Protein 6O5I (pdb70)

Solvent-accessible surface area: 19995 Å² total; per-residue (Å²): 62,30,58,82,67,10,77,108,66,21,47,0,144,22,15,60,28,0,26,128,2,0,42,49,1,10,69,87,102,59,0,14,0,2,0,0,2,0,0,7,6,17,0,6,48,73,0,5,75,64,82,140,67,49,135,154,14,18,54,0,62,55,80,84,0,32,59,16,19,54,127,0,13,69,68,0,125,71,44,4,71,66,89,121,39,109,77,84,78,50,33,6,34,68,112,0,1,48,68,0,0,39,17,0,85,116,40,27,41,110,91,34,158,81,132,82,46,34,8,28,11,0,21,10,2,4,73,34,54,29,0,31,29,40,2,0,0,4,0,0,0,0,0,0,29,23,21,42,2,97,21,0,35,0,0,9,7,17,44,13,1,0,0,9,4,1,69,140,33,104,63,13,1,2,0,3,41,22,45,100,89,63,159,73,73,47,14,96,48,4,93,80,8,42,81,82,105,1,0,2,5,0,28,15,11,11,3,124,5,71,11,43,12,0,0,0,26,12,0,32,29,11,41,19,41,55,78,105,178,63,71,1,132,35,0,22,74,0,7,16,77,1,0,12,34,1,58,88,87,42,36,2,94,126,11,2,38,0,8,3,26,0,0,49,8,2,56,114,113,95,49,127,88,76,42,96,19,63,63,0,2,94,83,2,11,49,6,0,107,96,68,14,156,42,18,2,0,42,3,11,23,58,11,0,22,36,14,25,133,81,94,53,18,81,54,0,1,67,2,7,0,41,0,0,56,12,0,27,75,4,34,19,2,80,27,0,85,90,0,42,52,50,0,62,87,12,0,11,74,44,0,15,86,8,0,130,74,10,26,68,93,47,163,89,47,40,153,61,14,8,2,97,26,20,82,0,1,7,23,0,0,56,1,1,6,2,0,1,66,0,24,66,75,24,99,35,103,3,14,84,88,34,0,0,90,71,0,27,82,0,0,46,70,0,85,9,138,12,5,107,120,8,169,42,43,156,63,102,17,63,7,90,0,108,36,0,100,45,0,42,91,38,0,67,45,103,87,25,77,46,74,25,0,35,57,52,0,32,69,88,104,138,104,90,203,136

Foldseek 3Di:
DPDPVLQVLPFQDALVSLLVSVLSQVPDPFRQQQLNLQVLLVQLCCQAVNVVPPDHGPTRGPVNSVVLSVQLLCLLPVQQPCVVWDDPPLWGDLVSLLSLLCSLVVQADPDDDQPDASQQGSNNCRPVVGHHFVSSQLSSVSSCVSVVRQFWFWWDAPFHIWIFIDVVSHFTFRRGDGDPPDDDPGSDTCVVVLVQQASRCLVVLIDTDHSLLSVLVSLVSRDQHNDPVDGRPRSLVSSLSNLVSSVVVPNCQQPLVSLLSNLVSCVVPNDPPDDHSLVSLVSSQVNCVPRRVSQHQVSLVSQLVVCLVVLVLQSNLQSLLSSLQNLLSGAHAPSNVVVLVVLCCVQQPSLLVSLVVLLVVVVVPDDPGLLQALSSVQSNLSNLLSLQSNQPPHPDGRDDLSNQVSVLSSLLSRALVSQVPEDEPVCYHDGPHPLSVVCVVQSRDRRGPSVVSSCSRHVDDDDDDD

B-factor: mean 21.58, std 12.32, range [9.22, 94.05]

Sequence (466 aa):
GLKAAQKTLFPLRSIDDVVRLFAAELGREEPDLVLLSLVLGFVVEHFLAVNRVGLTYFPVADLSIIAALYARFTAQIRGAVDLSLYPREGGVSSRELVKKKVSSDVIWNSLSRSYFKDRAHIQSLFSFITGTKLDSSSGVAFAVVGACQALGLRDVHLALSEDHAWVVFGPNGEQTAEVTWHGKGNEDRRGQTVNAGVAERSWLYLKGSYMRCDRKMEVAFMVCAINPSSIDLHTDSLELLQLQQKLLWLLYDLGHLEERYPMALGNLADLEELEPTPGRPDPLLTLYHKKGIASAKTYYRDEHIYPYMYLAGYHCRNRNVREEALQAWADTATVIQDYNYCREDEEIYKEFFEVANDVIPNLLKEAASLLEAGSQGSALQDPECFAHLLRFYDGICKWEEGSPTPVLHVGWATFLVQSLGRFEGQVRQKKVRIVSPVLTTFQSEKMKGMMKELLVATTKINSSSSAIKLQLTAQSQVQMK

InterPro domains:
  IPR007747 Menin [PF05053] (3-499)
  IPR007747 Menin [PF05053] (548-608)
  IPR007747 Menin [PTHR12693] (1-609)
  IPR007747 Menin [cd14456] (3-458)

Organism: Homo sapiens (NCBI:txid9606)

Nearest PDB structures (foldseek):
  8va5-assembly1_A  TM=1.001E+00  e=8.563E-70  Homo sapiens
  6opj-assembly1_A  TM=9.995E-01  e=1.282E-69  Homo sapiens
  4x5y-assembly1_A  TM=1.002E+00  e=2.876E-69  Homo sapiens
  4og5-assembly1_A  TM=1.001E+00  e=2.369E-68  Homo sapiens
  4og7-assembly1_A  TM=9.987E-01  e=2.040E-67  Homo sapiens

Secondary structure (P-SEA, 3-state):
ccccccccccccccaaaaaaaaaaaaacccccaaaaaaaaaaaaaaaccccccccccccccaaaaaaaaaaaaaaaaacccccccccccccccaaaaaaaaaaaaaacccccccccccccccccccccccccaaaaaaaaaaaaaaaccccbbbbbccccccccccccccbbbbcccccccccccccccaaaaaaaccccccccccccccaaaaaaaaaaacccccccccccaaaaaaaaaaaaaaaaaccccccaaaaaaaaaaaaaccccccccaaaaaaaaaaaaaacccccccaaaaaaaaaaaaacaaaaaaaaaaaaaaaaccccccccaaaaaaaaaaaaccaaaaaaaaaaaaaaacccccccccaaaaaaaaaaaaaaaaaacccccccccccaaaaaaaaaacccaaaaaaccccccbbbbccaaaaaacccccccccaaaaaaaaaacccccccc

Structure (mmCIF, N/CA/C/O backbone):
data_6O5I
#
_entry.id   6O5I
#
_cell.length_a   49.092
_cell.length_b   79.843
_cell.length_c   124.261
_cell.angle_alpha   90.000
_cell.angle_beta   90.000
_cell.angle_gamma   90.000
#
_symmetry.space_group_name_H-M   'P 21 21 21'
#
loop_
_entity.id
_entity.type
_entity.pdbx_description
1 polymer Menin
2 non-polymer ~{N}-[3-[[2-cyano-4-methyl-5-[[4-[[2-(methylamino)-6-[2,2,2-tris(fluoranyl)ethyl]thieno[2,3-d]pyrimidin-4-yl]amino]piperidin-1-yl]methyl]indol-1-yl]methyl]-1-bicyclo[1.1.1]pentanyl]methanamide
3 non-polymer 'DIMETHYL SULFOXIDE'
4 non-polymer 'SULFATE ION'
5 non-polymer 'TETRAETHYLENE GLYCOL'
6 water water
#
loop_
_atom_site.group_PDB
_atom_site.id
_atom_site.type_symbol
_atom_site.label_atom_id
_atom_site.label_alt_id
_atom_site.label_comp_id
_atom_site.label_asym_id
_atom_site.label_entity_id
_atom_site.label_seq_id
_atom_site.pdbx_PDB_ins_code
_atom_site.Cartn_x
_atom_site.Cartn_y
_atom_site.Cartn_z
_atom_site.occupancy
_atom_site.B_iso_or_equiv
_atom_site.auth_seq_id
_atom_site.auth_comp_id
_atom_site.auth_asym_id
_atom_site.auth_atom_id
_atom_site.pdbx_PDB_model_num
ATOM 1 N N . GLY A 1 7 ? 9.48657 -16.71152 -1.43638 1.000 43.10181 2 GLY A N 1
ATOM 2 C CA . GLY A 1 7 ? 9.14610 -17.86534 -0.62492 1.000 38.16929 2 GLY A CA 1
ATOM 3 C C . GLY A 1 7 ? 8.54791 -17.50937 0.71585 1.000 35.79140 2 GLY A C 1
ATOM 4 N N . LEU A 1 8 ? 9.33427 -16.92359 1.61751 1.000 29.44172 3 LEU A N 1
ATOM 5 C CA . LEU A 1 8 ? 10.77561 -16.69859 1.41496 1.000 24.29241 3 LEU A CA 1
ATOM 6 C C . LEU A 1 8 ? 11.52184 -18.01708 1.42428 1.000 24.13995 3 LEU A C 1
ATOM 7 O O . LEU A 1 8 ? 11.19613 -18.91442 2.19853 1.000 25.66088 3 LEU A O 1
ATOM 12 N N . LYS A 1 9 ? 12.51600 -18.13617 0.55820 1.000 23.19359 4 LYS A N 1
ATOM 13 C CA . LYS A 1 9 ? 13.29288 -19.35328 0.46167 1.000 25.15899 4 LYS A CA 1
ATOM 14 C C . LYS A 1 9 ? 14.47517 -19.25284 1.40842 1.000 22.83768 4 LYS A C 1
ATOM 15 O O . LYS A 1 9 ? 14.91634 -18.15053 1.76291 1.000 21.72689 4 LYS A O 1
ATOM 18 N N . ALA A 1 10 ? 14.99842 -20.42095 1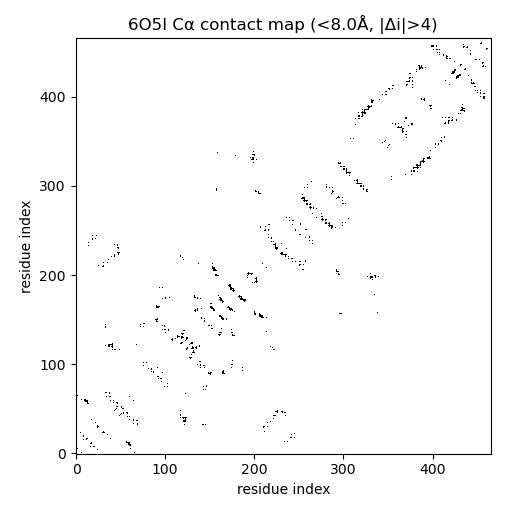.80505 1.000 23.66897 5 ALA A N 1
ATOM 19 C CA . ALA A 1 10 ? 16.11994 -20.46450 2.72862 1.000 23.03282 5 ALA A CA 1
ATOM 20 C C . ALA A 1 10 ? 17.24583 -19.55064 2.29111 1.000 22.79156 5 ALA A C 1
ATOM 21 O O . ALA A 1 10 ? 17.78718 -18.79964 3.10653 1.000 22.50458 5 ALA A O 1
ATOM 23 N N . ALA A 1 11 ? 17.57326 -19.55620 0.99220 1.000 23.21542 6 ALA A N 1
ATOM 24 C CA . ALA A 1 11 ? 18.70853 -18.77902 0.49966 1.000 24.05834 6 ALA A CA 1
ATOM 25 C C . ALA A 1 11 ? 18.50417 -17.27799 0.66658 1.000 23.24931 6 ALA A C 1
ATOM 26 O O . ALA A 1 11 ? 19.48351 -16.53142 0.74937 1.000 23.83694 6 ALA A O 1
ATOM 28 N N . GLN A 1 12 ? 17.25674 -16.81128 0.70417 1.000 20.62666 7 GLN A N 1
ATOM 29 C CA . GLN A 1 12 ? 16.98953 -15.38231 0.83146 1.000 20.42470 7 GLN A CA 1
ATOM 30 C C . GLN A 1 12 ? 17.14258 -14.88248 2.25007 1.000 20.11027 7 GLN A C 1
ATOM 31 O O . GLN A 1 12 ? 17.12549 -13.66499 2.45886 1.000 22.33351 7 GLN A O 1
ATOM 37 N N . LYS A 1 13 ? 17.29594 -15.78925 3.22084 1.000 20.48334 8 LYS A N 1
ATOM 38 C CA . LYS A 1 13 ? 17.23699 -15.41828 4.62180 1.000 20.54686 8 LYS A CA 1
ATOM 39 C C . LYS A 1 13 ? 18.60502 -15.35625 5.26826 1.000 20.83456 8 LYS A C 1
ATOM 40 O O . LYS A 1 13 ? 18.71805 -14.83694 6.38362 1.000 20.99953 8 LYS A O 1
ATOM 46 N N . THR A 1 14 ? 19.64594 -15.85971 4.59762 1.000 22.50863 9 THR A N 1
ATOM 47 C CA . THR A 1 14 ? 20.92127 -16.10116 5.26686 1.000 23.27851 9 THR A CA 1
ATOM 48 C C . THR A 1 14 ? 21.67889 -14.81963 5.61299 1.000 23.30397 9 THR A C 1
ATOM 49 O O . THR A 1 14 ? 22.54259 -14.86515 6.49392 1.000 25.68912 9 THR A O 1
ATOM 53 N N . LEU A 1 15 ? 21.39359 -13.67906 4.96516 1.000 22.80805 10 LEU A N 1
ATOM 54 C CA . LEU A 1 15 ? 22.14499 -12.46759 5.31212 1.000 23.46534 10 LEU A CA 1
ATOM 55 C C . LEU A 1 15 ? 21.56798 -11.73610 6.51243 1.000 22.86967 10 LEU A C 1
ATOM 56 O O . LEU A 1 15 ? 22.23296 -10.85212 7.08045 1.000 24.18221 10 LEU A O 1
ATOM 61 N N . PHE A 1 16 ? 20.35641 -12.06657 6.90888 1.000 21.02289 11 PHE A N 1
ATOM 62 C CA . PHE A 1 16 ? 19.76186 -11.39240 8.03966 1.000 19.27330 11 PHE A CA 1
ATOM 63 C C . PHE A 1 16 ? 20.48901 -11.80714 9.31325 1.000 19.59657 11 PHE A C 1
ATOM 64 O O . PHE A 1 16 ? 20.94482 -12.95251 9.43389 1.000 22.86388 11 PHE A O 1
ATOM 72 N N . PRO A 1 17 ? 20.57091 -10.91236 10.30380 1.000 18.53844 12 PRO A N 1
ATOM 73 C CA . PRO A 1 17 ? 19.95237 -9.57258 10.29555 1.000 18.06450 12 PRO A CA 1
ATOM 74 C C . PRO A 1 17 ? 20.79627 -8.57010 9.49419 1.000 17.23229 12 PRO A C 1
ATOM 75 O O . PRO A 1 17 ? 22.03600 -8.68894 9.44885 1.000 19.22231 12 PRO A O 1
ATOM 79 N N . LEU A 1 18 ? 20.15829 -7.58113 8.87954 1.000 16.13332 13 LEU A N 1
ATOM 80 C CA . LEU A 1 18 ? 20.89543 -6.53621 8.17536 1.000 15.16237 13 LEU A CA 1
ATOM 81 C C . LEU A 1 18 ? 21.23410 -5.44365 9.16915 1.000 15.68764 13 LEU A C 1
ATOM 82 O O . LEU A 1 18 ? 20.32673 -4.81571 9.72669 1.000 17.32554 13 LEU A O 1
ATOM 87 N N . ARG A 1 19 ? 22.52895 -5.22235 9.40481 1.000 15.48624 14 ARG A N 1
ATOM 88 C CA . ARG A 1 19 ? 22.97759 -4.33027 10.47153 1.000 17.37952 14 ARG A CA 1
ATOM 89 C C . ARG A 1 19 ? 23.57133 -3.03354 9.95986 1.000 16.46891 14 ARG A C 1
ATOM 90 O O . ARG A 1 19 ? 24.02161 -2.21444 10.77457 1.000 17.50801 14 ARG A O 1
ATOM 98 N N . SER A 1 20 ? 23.60628 -2.82329 8.64762 1.000 15.87925 15 SER A N 1
ATOM 99 C CA . SER A 1 20 ? 24.31750 -1.67386 8.10571 1.000 15.39509 15 SER A CA 1
ATOM 100 C C . SER A 1 20 ? 23.86139 -1.47488 6.66639 1.000 14.69038 15 SER A C 1
ATOM 101 O O . SER A 1 20 ? 23.27825 -2.37682 6.03215 1.000 14.59404 15 SER A O 1
ATOM 104 N N . ILE A 1 21 ? 24.19008 -0.28719 6.15060 1.000 14.40352 16 ILE A N 1
ATOM 105 C CA . ILE A 1 21 ? 24.02673 0.00509 4.72707 1.000 15.20040 16 ILE A CA 1
ATOM 106 C C . ILE A 1 21 ? 24.63727 -1.10668 3.88437 1.000 14.72771 16 ILE A C 1
ATOM 107 O O . ILE A 1 21 ? 24.02199 -1.60378 2.93093 1.000 14.25390 16 ILE A O 1
ATOM 112 N N . ASP A 1 22 ? 25.87515 -1.49457 4.19942 1.000 15.18673 17 ASP A N 1
ATOM 113 C CA . ASP A 1 22 ? 26.54219 -2.48799 3.36644 1.000 15.59315 17 ASP A CA 1
ATOM 114 C C . ASP A 1 22 ? 25.83288 -3.82794 3.40705 1.000 14.76599 17 ASP A C 1
ATOM 115 O O . ASP A 1 22 ? 25.85795 -4.56611 2.41354 1.000 15.68242 17 ASP A O 1
ATOM 120 N N . ASP A 1 23 ? 25.20780 -4.18062 4.54134 1.000 14.59804 18 ASP A N 1
ATOM 121 C CA . ASP A 1 23 ? 24.42568 -5.41781 4.58087 1.000 14.70108 18 ASP A CA 1
ATOM 122 C C . ASP A 1 23 ? 23.20102 -5.32953 3.67475 1.000 14.31678 18 ASP A C 1
ATOM 123 O O . ASP A 1 23 ? 22.82345 -6.31743 3.04414 1.000 15.03282 18 ASP A O 1
ATOM 128 N N . VAL A 1 24 ? 22.58047 -4.15828 3.58965 1.000 14.16035 19 VAL A N 1
ATOM 129 C CA . VAL A 1 24 ? 21.45918 -4.02521 2.66905 1.000 13.57064 19 VAL A CA 1
ATOM 130 C C . VAL A 1 24 ? 21.94265 -4.19008 1.23549 1.000 13.58244 19 VAL A C 1
ATOM 131 O O . VAL A 1 24 ? 21.29338 -4.85024 0.41148 1.000 14.15455 19 VAL A O 1
ATOM 135 N N . VAL A 1 25 ? 23.07739 -3.56476 0.90742 1.000 13.36782 20 VAL A N 1
ATOM 136 C CA . VAL A 1 25 ? 23.63772 -3.71417 -0.43323 1.000 13.68746 20 VAL A CA 1
ATOM 137 C C . VAL A 1 25 ? 23.90187 -5.18446 -0.73369 1.000 13.78211 20 VAL A C 1
ATOM 138 O O . VAL A 1 25 ? 23.63443 -5.65651 -1.83997 1.000 14.42805 20 VAL A O 1
ATOM 142 N N . ARG A 1 26 ? 24.44440 -5.93315 0.25165 1.000 15.24427 21 ARG A N 1
ATOM 143 C CA . ARG A 1 26 ? 24.69437 -7.36094 0.01720 1.000 16.12570 21 ARG A CA 1
ATOM 144 C C . ARG A 1 26 ? 23.40079 -8.10401 -0.30820 1.000 14.46886 21 ARG A C 1
ATOM 145 O O . ARG A 1 26 ? 23.39012 -9.03189 -1.13740 1.000 16.17071 21 ARG A O 1
ATOM 153 N N . LEU A 1 27 ? 22.30507 -7.74786 0.36770 1.000 14.97418 22 LEU A N 1
ATOM 154 C CA . LEU A 1 27 ? 21.03357 -8.39530 0.06870 1.000 14.31668 22 LEU A CA 1
ATOM 155 C C . LEU A 1 27 ? 20.60150 -8.08749 -1.35720 1.000 13.39127 22 LEU A C 1
ATOM 156 O O . LEU A 1 27 ? 20.13800 -8.97090 -2.07553 1.000 14.59384 22 LEU A O 1
ATOM 161 N N . PHE A 1 28 ? 20.69667 -6.82018 -1.77171 1.000 13.11315 23 PHE A N 1
ATOM 162 C CA . PHE A 1 28 ? 20.34660 -6.47708 -3.14465 1.000 13.29920 23 PHE A CA 1
ATOM 163 C C . PHE A 1 28 ? 21.23464 -7.21429 -4.13227 1.000 13.84869 23 PHE A C 1
ATOM 164 O O . PHE A 1 28 ? 20.75372 -7.69270 -5.15307 1.000 14.95161 23 PHE A O 1
ATOM 172 N N . ALA A 1 29 ? 22.53599 -7.32945 -3.83600 1.000 13.86629 24 ALA A N 1
ATOM 173 C CA . ALA A 1 29 ? 23.43444 -8.05140 -4.73365 1.000 15.08505 24 ALA A CA 1
ATOM 174 C C . ALA A 1 29 ? 23.00813 -9.50426 -4.85070 1.000 15.47600 24 ALA A C 1
ATOM 175 O O . ALA A 1 29 ? 23.01618 -10.08252 -5.95113 1.000 17.89385 24 ALA A O 1
ATOM 177 N N . ALA A 1 30 ? 22.63652 -10.12056 -3.71989 1.000 15.61619 25 ALA A N 1
ATOM 178 C CA . ALA A 1 30 ? 22.23566 -11.52294 -3.75722 1.000 17.25761 25 ALA A CA 1
ATOM 179 C C . ALA A 1 30 ? 20.93923 -11.68424 -4.54616 1.000 15.82167 25 ALA A C 1
ATOM 180 O O . ALA A 1 30 ? 20.82228 -12.57434 -5.38681 1.000 17.53585 25 ALA A O 1
ATOM 182 N N . GLU A 1 31 ? 19.95673 -10.79145 -4.32779 1.000 15.52624 26 GLU A N 1
ATOM 183 C CA . GLU A 1 31 ? 18.69440 -10.89513 -5.06410 1.000 15.45817 26 GLU A CA 1
ATOM 184 C C . GLU A 1 31 ? 18.87193 -10.63925 -6.54754 1.000 14.92648 26 GLU A C 1
ATOM 185 O O . GLU A 1 31 ? 18.25916 -11.32216 -7.37644 1.000 16.58582 26 GLU A O 1
ATOM 191 N N . LEU A 1 32 ? 19.74946 -9.69588 -6.90786 1.000 15.74277 27 LEU A N 1
ATOM 192 C CA . LEU A 1 32 ? 19.97557 -9.39449 -8.31102 1.000 16.30466 27 LEU A CA 1
ATOM 193 C C . LEU A 1 32 ? 20.72086 -10.52645 -9.00810 1.000 20.99454 27 LEU A C 1
ATOM 194 O O . LEU A 1 32 ? 20.74868 -10.57101 -10.24517 1.000 24.99446 27 LEU A O 1
ATOM 199 N N . GLY A 1 33 ? 21.34122 -11.43145 -8.25077 1.000 20.65250 28 GLY A N 1
ATOM 200 C CA . GLY A 1 33 ? 21.97879 -12.59418 -8.82388 1.000 23.09084 28 GLY A CA 1
ATOM 201 C C . GLY A 1 33 ? 21.06001 -13.77779 -8.97253 1.000 25.16993 28 GLY A C 1
ATOM 202 O O . GLY A 1 33 ? 21.47921 -14.81494 -9.49446 1.000 27.75248 28 GLY A O 1
ATOM 203 N N . ARG A 1 34 ? 19.81940 -13.66622 -8.50965 1.000 26.06286 29 ARG A N 1
ATOM 204 C CA . ARG A 1 34 ? 18.83611 -14.73011 -8.63155 1.000 27.94599 29 ARG A CA 1
ATOM 205 C C . ARG A 1 34 ? 18.06283 -14.58224 -9.93865 1.000 31.94501 29 ARG A C 1
ATOM 206 O O . ARG A 1 34 ? 18.09143 -13.54196 -10.60441 1.000 35.27787 29 ARG A O 1
ATOM 214 N N . GLU A 1 35 ? 17.35729 -15.64982 -10.30679 1.000 32.89078 30 GLU A N 1
ATOM 215 C CA . GLU A 1 35 ? 16.60127 -15.61548 -11.55511 1.000 36.01483 30 GLU A CA 1
ATOM 216 C C . GLU A 1 35 ? 15.60450 -14.46039 -11.57209 1.000 35.61753 30 GLU A C 1
ATOM 217 O O . GLU A 1 35 ? 15.46697 -13.76439 -12.58340 1.000 39.64471 30 GLU A O 1
ATOM 219 N N . GLU A 1 36 ? 14.91938 -14.23227 -10.45303 1.000 29.67877 31 GLU A N 1
ATOM 220 C CA . GLU A 1 36 ? 13.91680 -13.17880 -10.29831 1.000 29.39185 31 GLU A CA 1
ATOM 221 C C . GLU A 1 36 ? 14.17190 -12.52169 -8.94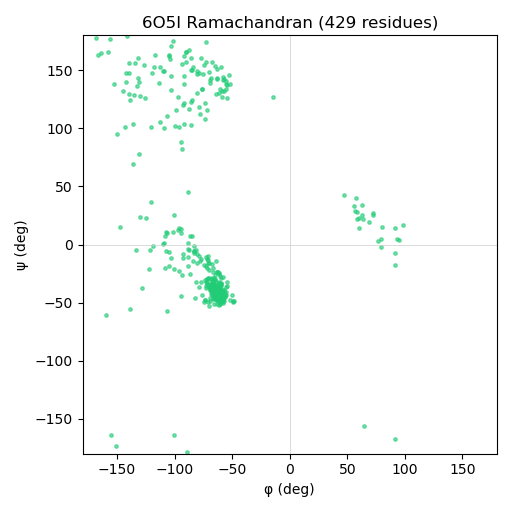526 1.000 26.23051 31 GLU A C 1
ATOM 222 O O . GLU A 1 36 ? 13.82599 -13.10552 -7.90087 1.000 29.50237 31 GLU A O 1
ATOM 228 N N . PRO A 1 37 ? 14.76794 -11.32461 -8.90371 1.000 20.02615 32 PRO A N 1
ATOM 229 C CA . PRO A 1 37 ? 14.88259 -10.64591 -7.60935 1.000 16.84241 32 PRO A CA 1
ATOM 230 C C . PRO A 1 37 ? 13.51018 -10.44609 -6.99877 1.000 14.88860 32 PRO A C 1
ATOM 231 O O . PRO A 1 37 ? 12.54053 -10.11229 -7.69767 1.000 15.36833 32 PRO A O 1
ATOM 235 N N . ASP A 1 38 ? 13.43316 -10.60330 -5.68241 1.000 14.03936 33 ASP A N 1
ATOM 236 C CA . ASP A 1 38 ? 12.14180 -10.61333 -4.98536 1.000 13.59698 33 ASP A CA 1
ATOM 237 C C . ASP A 1 38 ? 11.76763 -9.16233 -4.68397 1.000 12.91339 33 ASP A C 1
ATOM 238 O O . ASP A 1 38 ? 12.28839 -8.54584 -3.73959 1.000 12.35501 33 ASP A O 1
ATOM 243 N N . LEU A 1 39 ? 10.84151 -8.61031 -5.47069 1.000 12.70583 34 LEU A N 1
ATOM 244 C CA . LEU A 1 39 ? 10.50389 -7.19464 -5.31893 1.000 12.69667 34 LEU A CA 1
ATOM 245 C C . LEU A 1 39 ? 9.85758 -6.90923 -3.97474 1.000 11.28646 34 LEU A C 1
ATOM 246 O O . LEU A 1 39 ? 10.03865 -5.81054 -3.42183 1.000 12.51797 34 LEU A O 1
ATOM 251 N N . VAL A 1 40 ? 9.04043 -7.84566 -3.47453 1.000 12.40254 35 VAL A N 1
ATOM 252 C CA . VAL A 1 40 ? 8.36137 -7.62539 -2.20495 1.000 13.26661 35 VAL A CA 1
ATOM 253 C C . VAL A 1 40 ? 9.36038 -7.57352 -1.05787 1.000 12.06161 35 VAL A C 1
ATOM 254 O O . VAL A 1 40 ? 9.31540 -6.67142 -0.20942 1.000 12.52849 35 VAL A O 1
ATOM 258 N N . LEU A 1 41 ? 10.28363 -8.52271 -1.01993 1.000 12.45672 36 LEU A N 1
ATOM 259 C CA . LEU A 1 41 ? 11.31092 -8.51639 0.00949 1.000 12.82226 36 LEU A CA 1
ATOM 260 C C . LEU A 1 41 ? 12.11723 -7.23352 -0.02931 1.000 11.73175 36 LEU A C 1
ATOM 261 O O . LEU A 1 41 ? 12.33817 -6.59657 1.00404 1.000 12.20044 36 LEU A O 1
ATOM 266 N N . LEU A 1 42 ? 12.55298 -6.83758 -1.22473 1.000 11.67254 37 LEU A N 1
ATOM 267 C CA . LEU A 1 42 ? 13.44428 -5.68734 -1.33140 1.000 11.36819 37 LEU A CA 1
ATOM 268 C C . LEU A 1 42 ? 12.73356 -4.39233 -0.98360 1.000 11.16545 37 LEU A C 1
ATOM 269 O O . LEU A 1 42 ? 13.31048 -3.52731 -0.31574 1.000 11.92191 37 LEU A O 1
ATOM 274 N N . SER A 1 43 ? 11.47068 -4.24189 -1.40742 1.000 10.35909 38 SER A N 1
ATOM 275 C CA . SER A 1 43 ? 10.73528 -3.01816 -1.09702 1.000 10.95698 38 SER A CA 1
ATOM 276 C C . SER A 1 43 ? 10.42764 -2.92919 0.39167 1.000 11.01752 38 SER A C 1
ATOM 277 O O . SER A 1 43 ? 10.46672 -1.83034 0.98188 1.000 11.36996 38 SER A O 1
ATOM 280 N N . LEU A 1 44 ? 10.09169 -4.07336 1.02497 1.000 11.11435 39 LEU A N 1
ATOM 281 C CA . LEU A 1 44 ? 9.86411 -4.05689 2.46161 1.000 11.80262 39 LEU A CA 1
ATOM 282 C C . LEU A 1 44 ? 11.13494 -3.66888 3.20990 1.000 11.51846 39 LEU A C 1
ATOM 283 O O . LEU A 1 44 ? 11.06227 -2.92235 4.19068 1.000 12.08265 39 LEU A O 1
ATOM 288 N N . VAL A 1 45 ? 12.30086 -4.19079 2.79934 1.000 11.74606 40 VAL A N 1
ATOM 289 C CA . VAL A 1 45 ? 13.54630 -3.83327 3.46696 1.000 11.94405 40 VAL A CA 1
ATOM 290 C C . VAL A 1 45 ? 13.83104 -2.34459 3.29667 1.000 12.05915 40 VAL A C 1
ATOM 291 O O . VAL A 1 45 ? 14.16615 -1.64901 4.27266 1.000 12.48838 40 VAL A O 1
ATOM 295 N N . LEU A 1 46 ? 13.71443 -1.81678 2.04818 1.000 11.36152 41 LEU A N 1
ATOM 296 C CA . LEU A 1 46 ? 13.99805 -0.39665 1.87202 1.000 12.14145 41 LEU A CA 1
ATOM 297 C C . LEU A 1 46 ? 13.02253 0.44549 2.66933 1.000 11.43298 41 LEU A C 1
ATOM 298 O O . LEU A 1 46 ? 13.41700 1.44401 3.25357 1.000 12.55220 41 LEU A O 1
ATOM 303 N N . GLY A 1 47 ? 11.73793 0.08255 2.68275 1.000 11.06149 42 GLY A N 1
ATOM 304 C CA . GLY A 1 47 ? 10.75745 0.88701 3.40688 1.000 11.92340 42 GLY A CA 1
ATOM 305 C C . GLY A 1 47 ? 10.96388 0.83562 4.90748 1.000 10.93624 42 GLY A C 1
ATOM 306 O O . GLY A 1 47 ? 10.77685 1.83559 5.60735 1.000 11.21807 42 GLY A O 1
ATOM 307 N N . PHE A 1 48 ? 11.38071 -0.32037 5.42449 1.000 11.52738 43 PHE A N 1
ATOM 308 C CA . PHE A 1 48 ? 11.71425 -0.43143 6.83762 1.000 11.83421 43 PHE A CA 1
ATOM 309 C C . PHE A 1 48 ? 12.88056 0.49370 7.18477 1.000 11.11135 43 PHE A C 1
ATOM 310 O O . PHE A 1 48 ? 12.82062 1.26771 8.14702 1.000 11.97425 43 PHE A O 1
ATOM 318 N N A VAL A 1 49 ? 13.98258 0.42239 6.42957 0.512 11.81382 44 VAL A N 1
ATOM 319 N N B VAL A 1 49 ? 13.95889 0.38825 6.40297 0.488 11.54045 44 VAL A N 1
ATOM 320 C CA A VAL A 1 49 ? 15.12658 1.25247 6.82119 0.512 12.15466 44 VAL A CA 1
ATOM 321 C CA B VAL A 1 49 ? 15.16462 1.17383 6.64616 0.488 12.86252 44 VAL A CA 1
ATOM 322 C C A VAL A 1 49 ? 14.82108 2.72754 6.59519 0.512 11.88592 44 VAL A C 1
ATOM 323 C C B VAL A 1 49 ? 14.84729 2.66315 6.55235 0.488 12.54269 44 VAL A C 1
ATOM 324 O O A VAL A 1 49 ? 15.23659 3.58003 7.38534 0.512 13.67760 44 VAL A O 1
ATOM 325 O O B VAL A 1 49 ? 15.25891 3.45387 7.40651 0.488 13.38520 44 VAL A O 1
ATOM 332 N N . GLU A 1 50 ? 14.08614 3.05802 5.52526 1.000 11.91522 45 GLU A N 1
ATOM 333 C CA . GLU A 1 50 ? 13.70635 4.45174 5.33367 1.000 12.84432 45 GLU A CA 1
ATOM 334 C C . GLU A 1 50 ? 12.80846 4.94556 6.46914 1.000 11.58318 45 GLU A C 1
ATOM 335 O O . GLU A 1 50 ? 12.91399 6.10561 6.89698 1.000 13.00576 45 GLU A O 1
ATOM 341 N N . HIS A 1 51 ? 11.91092 4.08887 6.96467 1.000 12.01984 46 HIS A N 1
ATOM 342 C CA . HIS A 1 51 ? 11.05908 4.51469 8.06144 1.000 12.24630 46 HIS A CA 1
ATOM 343 C C . HIS A 1 51 ? 11.90547 4.92169 9.26430 1.000 12.03715 46 HIS A C 1
ATOM 344 O O . HIS A 1 51 ? 11.69765 5.97828 9.86897 1.000 13.21763 46 HIS A O 1
ATOM 351 N N . PHE A 1 52 ? 12.89088 4.10511 9.60908 1.000 12.31296 47 PHE A N 1
ATOM 352 C CA . PHE A 1 52 ? 13.67829 4.35289 10.81544 1.000 13.46076 47 PHE A CA 1
ATOM 353 C C . PHE A 1 52 ? 14.86803 5.27850 10.60019 1.000 13.54495 47 PHE A C 1
ATOM 354 O O . PHE A 1 52 ? 15.53834 5.64209 11.58110 1.000 15.75395 47 PHE A O 1
ATOM 362 N N . LEU A 1 53 ? 15.13673 5.69390 9.36904 1.000 12.85892 48 LEU A N 1
ATOM 363 C CA . LEU A 1 53 ? 16.18120 6.66569 9.08521 1.000 13.15837 48 LEU A CA 1
ATOM 364 C C . LEU A 1 53 ? 15.63783 8.02613 8.69072 1.000 12.50445 48 LEU A C 1
ATOM 365 O O . LEU A 1 53 ? 16.36890 9.00969 8.77629 1.000 15.17389 48 LEU A O 1
ATOM 370 N N . ALA A 1 54 ? 14.37247 8.10601 8.24133 1.000 13.64495 49 ALA A N 1
ATOM 371 C CA . ALA A 1 54 ? 13.81663 9.36536 7.79429 1.000 13.82029 49 ALA A CA 1
ATOM 372 C C . ALA A 1 54 ? 12.49633 9.70537 8.45323 1.000 15.73537 49 ALA A C 1
ATOM 373 O O . ALA A 1 54 ? 12.25016 10.87840 8.71376 1.000 18.79413 49 ALA A O 1
ATOM 375 N N . VAL A 1 55 ? 11.63511 8.73363 8.70363 1.000 15.72481 50 VAL A N 1
ATOM 376 C CA . VAL A 1 55 ? 10.33452 9.04996 9.28692 1.000 16.06672 50 VAL A CA 1
ATOM 377 C C . VAL A 1 55 ? 10.42201 9.20226 10.79364 1.000 16.37343 50 VAL A C 1
ATOM 378 O O . VAL A 1 55 ? 9.87145 10.14990 11.37022 1.000 19.56861 50 VAL A O 1
ATOM 382 N N . ASN A 1 56 ? 11.09813 8.27117 11.46228 1.000 15.79631 51 ASN A N 1
ATOM 383 C CA . ASN A 1 56 ? 11.19795 8.28507 12.92495 1.000 18.18041 51 ASN A CA 1
ATOM 384 C C . ASN A 1 56 ? 12.58633 7.81027 13.32637 1.000 18.28217 51 ASN A C 1
ATOM 385 O O . ASN A 1 56 ? 12.85716 6.60571 13.34092 1.000 17.22137 51 ASN A O 1
ATOM 390 N N . ARG A 1 57 ? 13.45443 8.76481 13.65877 1.000 17.13966 52 ARG A N 1
ATOM 391 C CA . ARG A 1 57 ? 14.82376 8.48224 14.04220 1.000 16.41073 52 ARG A CA 1
ATOM 392 C C . ARG A 1 57 ? 15.00787 8.36354 15.55489 1.000 19.37677 52 ARG A C 1
ATOM 393 O O . ARG A 1 57 ? 16.14897 8.29315 16.02392 1.000 19.84269 52 ARG A O 1
ATOM 401 N N . VAL A 1 58 ? 13.91125 8.32727 16.32602 1.000 20.41591 53 VAL A N 1
ATOM 402 C CA . VAL A 1 58 ? 14.02869 8.23560 17.78737 1.000 23.13393 53 VAL A CA 1
ATOM 403 C C . VAL A 1 58 ? 14.78953 6.97869 18.17305 1.000 24.13189 53 VAL A C 1
ATOM 404 O O . VAL A 1 58 ? 14.48604 5.87190 17.71168 1.000 24.80549 53 VAL A O 1
ATOM 408 N N . GLY A 1 59 ? 15.83196 7.15388 18.97321 1.000 23.51035 74 GLY A N 1
ATOM 409 C CA . GLY A 1 59 ? 16.62009 6.02687 19.40344 1.000 25.32110 74 GLY A CA 1
ATOM 410 C C . GLY A 1 59 ? 17.63175 5.50753 18.40590 1.000 22.65630 74 GLY A C 1
ATOM 411 O O . GLY A 1 59 ? 18.34450 4.54702 18.72958 1.000 25.37372 74 GLY A O 1
ATOM 412 N N . LEU A 1 60 ? 17.70975 6.07514 17.19850 1.000 20.16724 75 LEU A N 1
ATOM 413 C CA . LEU A 1 60 ? 18.73669 5.66122 16.24138 1.000 18.36025 75 LEU A CA 1
ATOM 414 C C . LEU A 1 60 ? 20.14113 5.86113 16.82313 1.000 17.04323 75 LEU A C 1
ATOM 415 O O . LEU A 1 60 ? 20.45295 6.93545 17.34126 1.000 19.45357 75 LEU A O 1
ATOM 420 N N . THR A 1 61 ? 21.00995 4.83382 16.71407 1.000 15.76989 76 THR A N 1
ATOM 421 C CA . THR A 1 61 ? 22.37551 4.95646 17.15621 1.000 17.09474 76 THR A CA 1
ATOM 422 C C . THR A 1 61 ? 23.36913 4.67344 16.05222 1.000 17.49789 76 THR A C 1
ATOM 423 O O . THR A 1 61 ? 24.51865 5.11990 16.16299 1.000 19.04591 76 THR A O 1
ATOM 427 N N . TYR A 1 62 ? 22.97403 3.96471 14.99614 1.000 16.51626 77 TYR A N 1
ATOM 428 C CA . TYR A 1 62 ? 23.84498 3.78146 13.84478 1.000 16.05716 77 TYR A CA 1
ATOM 429 C C . TYR A 1 62 ? 23.01046 3.39771 12.63168 1.000 16.06126 77 TYR A C 1
ATOM 430 O O . TYR A 1 62 ? 22.96675 4.11039 11.62852 1.000 16.18739 77 TYR A O 1
ATOM 439 N N . PHE A 1 63 ? 22.30777 2.27179 12.72259 1.000 15.56040 78 PHE A N 1
ATOM 440 C CA . PHE A 1 63 ? 21.53272 1.77513 11.59306 1.000 15.26853 78 PHE A CA 1
ATOM 441 C C . PHE A 1 63 ? 20.38452 0.95209 12.16637 1.000 14.94354 78 PHE A C 1
ATOM 442 O O . PHE A 1 63 ? 20.60978 0.16516 13.09395 1.000 16.33504 78 PHE A O 1
ATOM 450 N N . PRO A 1 64 ? 19.16112 1.06618 11.62544 1.000 14.64569 79 PRO A N 1
ATOM 451 C CA . PRO A 1 64 ? 18.04914 0.24781 12.15953 1.000 14.66363 79 PRO A CA 1
ATOM 452 C C . PRO A 1 64 ? 18.18232 -1.20195 11.72883 1.000 14.62166 79 PRO A C 1
ATOM 453 O O . PRO A 1 64 ? 17.95126 -1.54891 10.57221 1.000 16.51823 79 PRO A O 1
ATOM 457 N N . VAL A 1 65 ? 18.53950 -2.06740 12.66705 1.000 15.47140 80 VAL A N 1
ATOM 458 C CA . VAL A 1 65 ? 18.79485 -3.45460 12.33451 1.000 15.73318 80 VAL A CA 1
ATOM 459 C C . VAL A 1 65 ? 17.51127 -4.08524 11.82692 1.000 15.54341 80 VAL A C 1
ATOM 460 O O . VAL A 1 65 ? 16.45542 -3.97763 12.46550 1.000 16.54675 80 VAL A O 1
ATOM 464 N N . ALA A 1 66 ? 17.58782 -4.73870 10.66965 1.000 14.88726 81 ALA A N 1
ATOM 465 C CA . ALA A 1 66 ? 16.43609 -5.41162 10.06952 1.000 14.63785 81 ALA A CA 1
ATOM 466 C C . ALA A 1 66 ? 16.57302 -6.89412 10.41167 1.000 14.54633 81 ALA A C 1
ATOM 467 O O . ALA A 1 66 ? 17.37585 -7.62505 9.81543 1.000 16.10452 81 ALA A O 1
ATOM 469 N N . ASP A 1 67 ? 15.80874 -7.33008 11.40372 1.000 15.27044 82 ASP A N 1
ATOM 470 C CA . ASP A 1 67 ? 15.81206 -8.71954 11.79974 1.000 15.71184 82 ASP A CA 1
ATOM 471 C C . ASP A 1 67 ? 14.93193 -9.53239 10.86543 1.000 14.33107 82 ASP A C 1
ATOM 472 O O . ASP A 1 67 ? 13.89414 -9.06141 10.39558 1.000 14.85926 82 ASP A O 1
ATOM 477 N N . LEU A 1 68 ? 15.33197 -10.78157 10.64166 1.000 16.16484 83 LEU A N 1
ATOM 478 C CA . LEU A 1 68 ? 14.54016 -11.62650 9.76982 1.000 16.59810 83 LEU A CA 1
ATOM 479 C C . LEU A 1 68 ? 13.11404 -11.79469 10.28943 1.000 16.75715 83 LEU A C 1
ATOM 480 O O . LEU A 1 68 ? 12.16077 -11.77639 9.51363 1.000 16.62166 83 LEU A O 1
ATOM 485 N N . SER A 1 69 ? 12.93740 -11.95434 11.60354 1.000 17.68778 84 SER A N 1
ATOM 486 C CA . SER A 1 69 ? 11.57462 -12.18982 12.08030 1.000 18.98187 84 SER A CA 1
ATOM 487 C C . SER A 1 69 ? 10.65288 -11.02276 11.73720 1.000 16.89169 84 SER A C 1
ATOM 488 O O . SER A 1 69 ? 9.48848 -11.23037 11.36373 1.000 17.74634 84 SER A O 1
ATOM 491 N N . ILE A 1 70 ? 11.17576 -9.79889 11.82218 1.000 16.52545 85 ILE A N 1
ATOM 492 C CA . ILE A 1 70 ? 10.40053 -8.59848 11.52533 1.000 16.19365 85 ILE A CA 1
ATOM 493 C C . ILE A 1 70 ? 10.08427 -8.51807 10.03194 1.000 15.13729 85 ILE A C 1
ATOM 494 O O . ILE A 1 70 ? 8.93592 -8.30084 9.63605 1.000 15.26774 85 ILE A O 1
ATOM 499 N N . ILE A 1 71 ? 11.10140 -8.70949 9.18087 1.000 14.43483 86 ILE A N 1
ATOM 500 C CA . ILE A 1 71 ? 10.88571 -8.59950 7.74513 1.000 13.39008 86 ILE A CA 1
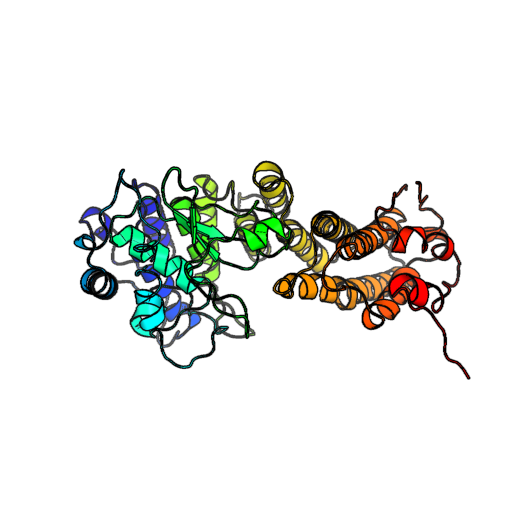ATOM 501 C C . ILE A 1 71 ? 10.01194 -9.74395 7.24763 1.000 13.89861 86 ILE A C 1
ATOM 502 O O . ILE A 1 71 ? 9.11013 -9.54289 6.42380 1.000 14.53579 86 ILE A O 1
ATOM 507 N N . ALA A 1 72 ? 10.23054 -10.95575 7.77295 1.000 14.56841 87 ALA A N 1
ATOM 508 C CA . ALA A 1 72 ? 9.42001 -12.09926 7.36571 1.000 15.52438 87 ALA A CA 1
ATOM 509 C C . ALA A 1 72 ? 7.96226 -11.90576 7.75565 1.000 14.44903 87 ALA A C 1
ATOM 510 O O . ALA A 1 72 ? 7.05860 -12.29998 7.00648 1.000 15.63616 87 ALA A O 1
ATOM 512 N N . ALA A 1 73 ? 7.69879 -11.29558 8.91751 1.000 14.48466 88 ALA A N 1
ATOM 513 C CA . ALA A 1 73 ? 6.30029 -11.07296 9.30978 1.000 15.52122 88 ALA A CA 1
ATOM 514 C C . ALA A 1 73 ? 5.62262 -10.04060 8.39002 1.000 14.91469 88 ALA A C 1
ATOM 515 O O . ALA A 1 73 ? 4.45732 -10.21809 7.99462 1.000 15.74089 88 ALA A O 1
ATOM 517 N N . LEU A 1 74 ? 6.35125 -8.98491 7.99317 1.000 14.57677 89 LEU A N 1
ATOM 518 C CA . LEU A 1 74 ? 5.79104 -8.02992 7.04668 1.000 14.80413 89 LEU A CA 1
ATOM 519 C C . LEU A 1 74 ? 5.52676 -8.70731 5.70502 1.000 13.99142 89 LEU A C 1
ATOM 520 O O . LEU A 1 74 ? 4.49613 -8.46020 5.05921 1.000 14.23609 89 LEU A O 1
ATOM 525 N N . TYR A 1 75 ? 6.47191 -9.53802 5.25815 1.000 13.24479 90 TYR A N 1
ATOM 526 C CA . TYR A 1 75 ? 6.33851 -10.24826 3.99217 1.000 13.41946 90 TYR A CA 1
ATOM 527 C C . TYR A 1 75 ? 5.12702 -11.14993 4.02735 1.000 14.77192 90 TYR A C 1
ATOM 528 O O . TYR A 1 75 ? 4.35352 -11.18246 3.06974 1.000 15.31233 90 TYR A O 1
ATOM 537 N N . ALA A 1 76 ? 4.94479 -11.85970 5.14302 1.000 14.75698 91 ALA A N 1
ATOM 538 C CA . ALA A 1 76 ? 3.79196 -12.72648 5.28951 1.000 16.83638 91 ALA A CA 1
ATOM 539 C C . ALA A 1 76 ? 2.49871 -11.94180 5.28520 1.000 16.00870 91 ALA A C 1
ATOM 540 O O . ALA A 1 76 ? 1.49208 -12.44080 4.77474 1.000 18.31943 91 ALA A O 1
ATOM 542 N N . ARG A 1 77 ? 2.47374 -10.74180 5.87917 1.000 15.21908 92 ARG A N 1
ATOM 543 C CA . ARG A 1 77 ? 1.23838 -9.96128 5.80871 1.000 15.18539 92 ARG A CA 1
ATOM 544 C C . ARG A 1 77 ? 0.90723 -9.62665 4.35672 1.000 15.01133 92 ARG A C 1
ATOM 545 O O . ARG A 1 77 ? -0.25889 -9.67153 3.94626 1.000 15.82236 92 ARG A O 1
ATOM 553 N N . PHE A 1 78 ? 1.91152 -9.25674 3.56730 1.000 14.58902 93 PHE A N 1
ATOM 554 C CA . PHE A 1 78 ? 1.63531 -8.91453 2.17817 1.000 14.31214 93 PHE A CA 1
ATOM 555 C C . PHE A 1 78 ? 1.14768 -10.13161 1.40269 1.000 14.64968 93 PHE A C 1
ATOM 556 O O . PHE A 1 78 ? 0.11856 -10.06691 0.70543 1.000 15.65538 93 PHE A O 1
ATOM 564 N N . THR A 1 79 ? 1.88082 -11.23158 1.48851 1.000 16.72919 94 THR A N 1
ATOM 565 C CA . THR A 1 79 ? 1.49035 -12.36945 0.67185 1.000 18.92975 94 THR A CA 1
ATOM 566 C C . THR A 1 79 ? 0.14944 -12.92088 1.12020 1.000 21.01050 94 THR A C 1
ATOM 567 O O . THR A 1 79 ? -0.63941 -13.33886 0.27218 1.000 21.36918 94 THR A O 1
ATOM 571 N N . ALA A 1 80 ? -0.15104 -12.88525 2.42840 1.000 19.56355 95 ALA A N 1
ATOM 572 C CA . ALA A 1 80 ? -1.46538 -13.34424 2.87309 1.000 21.37764 95 ALA A CA 1
ATOM 573 C C . ALA A 1 80 ? -2.57557 -12.45990 2.33197 1.000 21.39932 95 ALA A C 1
ATOM 574 O O . ALA A 1 80 ? -3.63739 -12.96832 1.93240 1.000 23.22271 95 ALA A O 1
ATOM 576 N N . GLN A 1 81 ? -2.35215 -11.13837 2.30663 1.000 19.95757 96 GLN A N 1
ATOM 577 C CA . GLN A 1 81 ? -3.35632 -10.22268 1.77277 1.000 19.41538 96 GLN A CA 1
ATOM 578 C C . GLN A 1 81 ? -3.61257 -10.50978 0.29139 1.000 19.43862 96 GLN A C 1
ATOM 579 O O . GLN A 1 81 ? -4.77410 -10.60082 -0.14550 1.000 22.48454 96 GLN A O 1
ATOM 585 N N . ILE A 1 82 ? -2.54938 -10.71134 -0.48472 1.000 16.60904 97 ILE A N 1
ATOM 586 C CA . ILE A 1 82 ? -2.71580 -10.87058 -1.93185 1.000 18.20992 97 ILE A CA 1
ATOM 587 C C . ILE A 1 82 ? -3.29987 -12.23910 -2.25319 1.000 18.69815 97 ILE A C 1
ATOM 588 O O . ILE A 1 82 ? -4.26177 -12.35384 -3.02694 1.000 20.56058 97 ILE A O 1
ATOM 593 N N . ARG A 1 83 ? -2.71527 -13.30131 -1.68164 1.000 20.22265 98 ARG A N 1
ATOM 594 C CA . ARG A 1 83 ? -3.16952 -14.64595 -2.00569 1.000 24.14155 98 ARG A CA 1
ATOM 595 C C . ARG A 1 83 ? -4.59040 -14.88840 -1.52748 1.000 23.33985 98 ARG A C 1
ATOM 596 O O . ARG A 1 83 ? -5.34377 -15.60858 -2.18477 1.000 26.12538 98 ARG A O 1
ATOM 604 N N . GLY A 1 84 ? -4.98405 -14.29105 -0.40388 1.000 23.62893 99 GLY A N 1
ATOM 605 C CA . GLY A 1 84 ? -6.34870 -14.47540 0.05925 1.000 23.75802 99 GLY A CA 1
ATOM 606 C C . GLY A 1 84 ? -7.35927 -13.76206 -0.80996 1.000 22.09529 99 GLY A C 1
ATOM 607 O O . GLY A 1 84 ? -8.50909 -14.20377 -0.91382 1.000 23.99063 99 GLY A O 1
ATOM 608 N N . ALA A 1 85 ? -6.95633 -12.65617 -1.43610 1.000 19.29985 100 ALA A N 1
ATOM 609 C CA . ALA A 1 85 ? -7.88904 -11.81221 -2.15346 1.000 18.52462 100 ALA A CA 1
ATOM 610 C C . ALA A 1 85 ? -7.93838 -12.11109 -3.64297 1.000 18.94022 100 ALA A C 1
ATOM 611 O O . ALA A 1 85 ? -8.94410 -11.78699 -4.27771 1.000 20.71523 100 ALA A O 1
ATOM 613 N N . VAL A 1 86 ? -6.88482 -12.70556 -4.22386 1.000 19.89209 101 VAL A N 1
ATOM 614 C CA . VAL A 1 86 ? -6.80411 -12.97707 -5.66659 1.000 20.00398 101 VAL A CA 1
ATOM 615 C C . VAL A 1 86 ? -6.83412 -14.49820 -5.85499 1.000 20.62404 101 VAL A C 1
ATOM 616 O O . VAL A 1 86 ? -5.82614 -15.18642 -5.64309 1.000 23.72745 101 VAL A O 1
ATOM 620 N N . ASP A 1 87 ? -7.95666 -15.02926 -6.31134 1.000 21.59981 102 ASP A N 1
ATOM 621 C CA . ASP A 1 87 ? -8.10411 -16.45616 -6.54374 1.000 21.07368 102 ASP A CA 1
ATOM 622 C C . ASP A 1 87 ? -7.71568 -16.70275 -7.99691 1.000 19.61672 102 ASP A C 1
ATOM 623 O O . ASP A 1 87 ? -8.51619 -16.47890 -8.90276 1.000 20.46584 102 ASP A O 1
ATOM 628 N N . LEU A 1 88 ? -6.50728 -17.23577 -8.21863 1.000 21.55299 103 LEU A N 1
ATOM 629 C CA . LEU A 1 88 ? -6.02092 -17.41758 -9.58205 1.000 21.27900 103 LEU A CA 1
ATOM 630 C C . LEU A 1 88 ? -6.84619 -18.38742 -10.40748 1.000 22.00129 103 LEU A C 1
ATOM 631 O O . LEU A 1 88 ? -6.80593 -18.30257 -11.64013 1.000 22.69832 103 LEU A O 1
ATOM 636 N N . SER A 1 89 ? -7.58102 -19.31819 -9.76991 1.000 20.20932 104 SER A N 1
ATOM 637 C CA . SER A 1 89 ? -8.36450 -20.27117 -10.54325 1.000 23.45418 104 SER A CA 1
ATOM 638 C C . SER A 1 89 ? -9.50739 -19.59626 -11.27012 1.000 23.00156 104 SER A C 1
ATOM 639 O O . SER A 1 89 ? -10.08294 -20.19393 -12.19750 1.000 26.19791 104 SER A O 1
ATOM 642 N N . LEU A 1 90 ? -9.85976 -18.37065 -10.86782 1.000 22.98231 105 LEU A N 1
ATOM 643 C CA . LEU A 1 90 ? -10.89503 -17.64254 -11.57001 1.000 24.61907 105 LEU A CA 1
ATOM 644 C C . LEU A 1 90 ? -10.37005 -16.99153 -12.83568 1.000 25.64479 105 LEU A C 1
ATOM 645 O O . LEU A 1 90 ? -11.17427 -16.46752 -13.60500 1.000 27.48720 105 LEU A O 1
ATOM 650 N N . TYR A 1 91 ? -9.05057 -17.01882 -13.05197 1.000 24.13615 106 TYR A N 1
ATOM 651 C CA . TYR A 1 91 ? -8.38545 -16.28906 -14.13833 1.000 24.73869 106 TYR A CA 1
ATOM 652 C C . TYR A 1 91 ? -7.36747 -17.21112 -14.78899 1.000 26.38091 106 TYR A C 1
ATOM 653 O O . TYR A 1 91 ? -6.14867 -17.00442 -14.66952 1.000 28.23601 106 TYR A O 1
ATOM 662 N N . PRO A 1 92 ? -7.83109 -18.24179 -15.48828 1.000 29.06734 107 PRO A N 1
ATOM 663 C CA . PRO A 1 92 ? -6.90239 -19.22572 -16.06435 1.000 32.11826 107 PRO A CA 1
ATOM 664 C C . PRO A 1 92 ? -5.87255 -18.53961 -16.95188 1.000 32.00783 107 PRO A C 1
ATOM 665 O O . PRO A 1 92 ? -6.19161 -17.61469 -17.70365 1.000 32.70058 107 PRO A O 1
ATOM 669 N N . ARG A 1 93 ? -4.61644 -18.96654 -16.84541 1.000 33.65280 108 ARG A N 1
ATOM 670 C CA . ARG A 1 93 ? -3.54529 -18.31294 -17.59629 1.000 36.51805 108 ARG A CA 1
ATOM 671 C C . ARG A 1 93 ? -3.26961 -19.06100 -18.89138 1.000 38.98497 108 ARG A C 1
ATOM 672 O O . ARG A 1 93 ? -2.57320 -20.07457 -18.90204 1.000 39.63067 108 ARG A O 1
ATOM 680 N N . GLU A 1 94 ? -3.79672 -18.53125 -19.98885 1.000 43.41532 109 GLU A N 1
ATOM 681 C CA . GLU A 1 94 ? -3.53863 -19.09997 -21.30091 1.000 49.80786 109 GLU A CA 1
ATOM 682 C C . GLU A 1 94 ? -2.11111 -18.77167 -21.71930 1.000 48.24582 109 GLU A C 1
ATOM 683 O O . GLU A 1 94 ? -1.74170 -17.60124 -21.79244 1.000 48.22061 109 GLU A O 1
ATOM 685 N N . GLY A 1 95 ? -1.30763 -19.79584 -21.99190 1.000 46.52343 110 GLY A N 1
ATOM 686 C CA . GLY A 1 95 ? 0.01746 -19.57648 -22.56003 1.000 45.80948 110 GLY A CA 1
ATOM 687 C C . GLY A 1 95 ? 1.06159 -18.99581 -21.62395 1.000 44.56665 110 GLY A C 1
ATOM 688 O O . GLY A 1 95 ? 2.01942 -18.36005 -22.08469 1.000 43.24212 110 GLY A O 1
ATOM 689 N N . GLY A 1 96 ? 0.91532 -19.20432 -20.31963 1.000 43.64069 111 GLY A N 1
ATOM 690 C CA . GLY A 1 96 ? 1.89573 -18.67832 -19.40052 1.000 40.47561 111 GLY A CA 1
ATOM 691 C C . GLY A 1 96 ? 1.88045 -17.17024 -19.29286 1.000 38.57498 111 GLY A C 1
ATOM 692 O O . GLY A 1 96 ? 2.87003 -16.57864 -18.84960 1.000 44.75854 111 GLY A O 1
ATOM 693 N N . VAL A 1 97 ? 0.78617 -16.52255 -19.69955 1.000 29.41524 112 VAL A N 1
ATOM 694 C CA . VAL A 1 97 ? 0.66734 -15.07488 -19.61310 1.000 25.35996 112 VAL A CA 1
ATOM 695 C C . VAL A 1 97 ? -0.67182 -14.70941 -18.98726 1.000 19.87759 112 VAL A C 1
ATOM 696 O O . VAL A 1 97 ? -1.63112 -15.49075 -18.95404 1.000 22.31861 112 VAL A O 1
ATOM 700 N N . SER A 1 98 ? -0.72502 -13.48820 -18.49020 1.000 16.34255 113 SER A N 1
ATOM 701 C CA . SER A 1 98 ? -1.82765 -13.02941 -17.67361 1.000 15.33880 113 SER A CA 1
ATOM 702 C C . SER A 1 98 ? -2.89484 -12.37149 -18.52777 1.000 15.50585 113 SER A C 1
ATOM 703 O O . SER A 1 98 ? -2.65566 -11.94891 -19.65844 1.000 18.79732 113 SER A O 1
ATOM 706 N N . SER A 1 99 ? -4.08782 -12.25014 -17.96338 1.000 15.11315 114 SER A N 1
ATOM 707 C CA . SER A 1 99 ? -5.21867 -11.62544 -18.62940 1.000 14.55906 114 SER A CA 1
ATOM 708 C C . SER A 1 99 ? -5.46734 -10.23168 -18.07083 1.000 13.90034 114 SER A C 1
ATOM 709 O O . SER A 1 99 ? -5.11080 -9.90113 -16.92578 1.000 13.95439 114 SER A O 1
ATOM 712 N N . ARG A 1 100 ? -6.17961 -9.42081 -18.87332 1.000 13.22648 115 ARG A N 1
ATOM 713 C CA . ARG A 1 100 ? -6.49660 -8.08291 -18.40038 1.000 13.40788 115 ARG A CA 1
ATOM 714 C C . ARG A 1 100 ? -7.34360 -8.13857 -17.12472 1.000 13.32176 115 ARG A C 1
ATOM 715 O O . ARG A 1 100 ? -7.17926 -7.30317 -16.23347 1.000 13.92300 115 ARG A O 1
ATOM 723 N N . GLU A 1 101 ? -8.25077 -9.12006 -17.01079 1.000 13.49791 116 GLU A N 1
ATOM 724 C CA . GLU A 1 101 ? -9.10450 -9.21128 -15.83063 1.000 14.68514 116 GLU A CA 1
ATOM 725 C C . GLU A 1 101 ? -8.29590 -9.52018 -14.58245 1.000 14.18123 116 GLU A C 1
ATOM 726 O O . GLU A 1 101 ? -8.61007 -9.0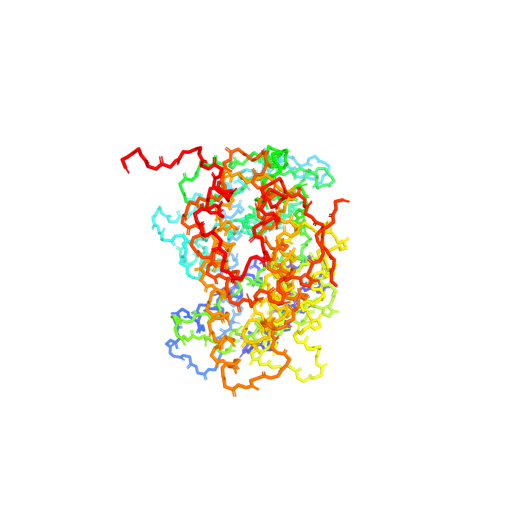1725 -13.49825 1.000 15.13362 116 GLU A O 1
ATOM 732 N N . LEU A 1 102 ? -7.27237 -10.34522 -14.70732 1.000 14.66785 117 LEU A N 1
ATOM 733 C CA . LEU A 1 102 ? -6.41297 -10.65655 -13.56984 1.000 13.35876 117 LEU A CA 1
ATOM 734 C C . LEU A 1 102 ? -5.60427 -9.43022 -13.14038 1.000 12.79560 117 LEU A C 1
ATOM 735 O O . LEU A 1 102 ? -5.52263 -9.11941 -11.94533 1.000 13.64629 117 LEU A O 1
ATOM 740 N N . VAL A 1 103 ? -5.04288 -8.68601 -14.10672 1.000 12.29489 118 VAL A N 1
ATOM 741 C CA . VAL A 1 103 ? -4.32873 -7.45502 -13.76799 1.000 13.44874 118 VAL A CA 1
ATOM 742 C C . VAL A 1 103 ? -5.26757 -6.48682 -13.06741 1.000 13.88267 118 VAL A C 1
ATOM 743 O O . VAL A 1 103 ? -4.89904 -5.85392 -12.07284 1.000 14.16993 118 VAL A O 1
ATOM 747 N N . LYS A 1 104 ? -6.49654 -6.33574 -13.58610 1.000 13.79649 119 LYS A N 1
ATOM 748 C CA B LYS A 1 104 ? -7.45099 -5.42287 -12.96578 0.384 15.93659 119 LYS A CA 1
ATOM 749 C CA C LYS A 1 104 ? -7.44486 -5.41502 -12.96512 0.616 14.54724 119 LYS A CA 1
ATOM 750 C C . LYS A 1 104 ? -7.79644 -5.87031 -11.55136 0.969 14.51249 119 LYS A C 1
ATOM 751 O O . LYS A 1 104 ? -7.93938 -5.04050 -10.64873 1.000 15.18782 119 LYS A O 1
ATOM 762 N N . LYS A 1 105 ? -7.93498 -7.18382 -11.33798 1.000 14.49952 120 LYS A N 1
ATOM 763 C CA . LYS A 1 105 ? -8.22528 -7.67586 -9.99682 1.000 13.97154 120 LYS A CA 1
ATOM 764 C C . LYS A 1 105 ? -7.10590 -7.32691 -9.02760 1.000 14.01914 120 LYS A C 1
ATOM 765 O O . LYS A 1 105 ? -7.36227 -6.87747 -7.91956 1.000 14.21972 120 LYS A O 1
ATOM 771 N N . VAL A 1 106 ? -5.84888 -7.57243 -9.41654 1.000 14.27684 121 VAL A N 1
ATOM 772 C CA . VAL A 1 106 ? -4.73032 -7.22081 -8.53869 1.000 14.56711 121 VAL A CA 1
ATOM 773 C C . VAL A 1 106 ? -4.73118 -5.72291 -8.23916 1.000 13.46294 121 VAL A C 1
ATOM 774 O O . VAL A 1 106 ? -4.54216 -5.31017 -7.08674 1.000 13.26442 121 VAL A O 1
ATOM 778 N N A SER A 1 107 ? -4.94308 -4.89722 -9.27005 0.775 12.47047 122 SER A N 1
ATOM 779 N N B SER A 1 107 ? -4.97893 -4.89273 -9.25296 0.225 13.01668 122 SER A N 1
ATOM 780 C CA A SER A 1 107 ? -5.01612 -3.45139 -9.07401 0.775 13.05788 122 SER A CA 1
ATOM 781 C CA B SER A 1 107 ? -5.01386 -3.45002 -9.03178 0.225 13.24562 122 SER A CA 1
ATOM 782 C C A SER A 1 107 ? -6.11209 -3.09916 -8.07088 0.775 11.47847 122 SER A C 1
ATOM 783 C C B SER A 1 107 ? -6.14173 -3.06065 -8.08652 0.225 13.03868 122 SER A C 1
ATOM 784 O O A SER A 1 107 ? -5.88240 -2.31333 -7.15225 0.775 12.76219 122 SER A O 1
ATOM 785 O O B SER A 1 107 ? -5.97899 -2.16359 -7.25407 0.225 14.18250 122 SER A O 1
ATOM 790 N N . ASP A 1 108 ? -7.30169 -3.70866 -8.22186 1.000 12.81957 123 ASP A N 1
ATOM 791 C CA . ASP A 1 108 ? -8.41596 -3.45287 -7.31200 1.000 14.12885 123 ASP A CA 1
ATOM 792 C C . ASP A 1 108 ? -8.06082 -3.84676 -5.88691 1.000 13.75592 123 ASP A C 1
ATOM 793 O O . ASP A 1 108 ? -8.41882 -3.13970 -4.93989 1.000 15.24126 123 ASP A O 1
ATOM 798 N N . VAL A 1 109 ? -7.38833 -4.98965 -5.70995 1.000 14.53661 124 VAL A N 1
ATOM 799 C CA . VAL A 1 109 ? -7.03391 -5.42914 -4.36023 1.000 14.95307 124 VAL A CA 1
ATOM 800 C C . VAL A 1 109 ? -6.10195 -4.41213 -3.69163 1.000 13.73517 124 VAL A C 1
ATOM 801 O O . VAL A 1 109 ? -6.28515 -4.05586 -2.52782 1.000 15.19639 124 VAL A O 1
ATOM 805 N N . ILE A 1 110 ? -5.08013 -3.94436 -4.41054 1.000 13.26640 125 ILE A N 1
ATOM 806 C CA . ILE A 1 110 ? -4.20708 -2.91058 -3.85145 1.000 13.62896 125 ILE A CA 1
ATOM 807 C C . ILE A 1 110 ? -5.00359 -1.63953 -3.54918 1.000 13.83601 125 ILE A C 1
ATOM 808 O O . ILE A 1 110 ? -4.93860 -1.08331 -2.44739 1.000 14.42299 125 ILE A O 1
ATOM 813 N N . TRP A 1 111 ? -5.74750 -1.14691 -4.54206 1.000 14.98635 126 TRP A N 1
ATOM 814 C CA . TRP A 1 111 ? -6.47213 0.11795 -4.40758 1.000 16.24585 126 TRP A CA 1
ATOM 815 C C . TRP A 1 111 ? -7.42335 0.09102 -3.21828 1.000 15.40864 126 TRP A C 1
ATOM 816 O O . TRP A 1 111 ? -7.49224 1.04502 -2.42160 1.000 16.82884 126 TRP A O 1
ATOM 827 N N . ASN A 1 112 ? -8.21084 -0.97600 -3.11398 1.000 16.10965 127 ASN A N 1
ATOM 828 C CA . ASN A 1 112 ? -9.23294 -1.04745 -2.08088 1.000 18.57066 127 ASN A CA 1
ATOM 829 C C . ASN A 1 112 ? -8.64489 -1.21707 -0.69671 1.000 18.24865 127 ASN A C 1
ATOM 830 O O . ASN A 1 112 ? -9.37831 -1.06449 0.28493 1.000 21.25246 127 ASN A O 1
ATOM 835 N N . SER A 1 113 ? -7.37035 -1.54407 -0.59804 1.000 16.20745 128 SER A N 1
ATOM 836 C CA . SER A 1 113 ? -6.71604 -1.67164 0.70053 1.000 15.29568 128 SER A CA 1
ATOM 837 C C . SER A 1 113 ? -6.31392 -0.33758 1.28538 1.000 16.39482 128 SER A C 1
ATOM 838 O O . SER A 1 113 ? -5.96431 -0.27088 2.47251 1.000 17.76877 128 SER A O 1
ATOM 841 N N . LEU A 1 114 ? -6.27938 0.71447 0.47253 1.000 14.81258 129 LEU A N 1
ATOM 842 C CA . LEU A 1 114 ? -5.67464 1.96863 0.91334 1.000 15.66998 129 LEU A CA 1
ATOM 843 C C . LEU A 1 114 ? -6.64118 2.73766 1.81153 1.000 16.26370 129 LEU A C 1
ATOM 844 O O . LEU A 1 114 ? -7.86495 2.65056 1.65921 1.000 18.82139 129 LEU A O 1
ATOM 849 N N . SER A 1 115 ? -6.06954 3.46960 2.76743 1.000 18.05511 130 SER A N 1
ATOM 850 C CA . SER A 1 115 ? -6.81181 4.37284 3.63889 1.000 20.48226 130 SER A CA 1
ATOM 851 C C . SER A 1 115 ? -7.64540 5.30892 2.79525 1.000 24.57973 130 SER A C 1
ATOM 852 O O . SER A 1 115 ? -7.24078 5.72919 1.70628 1.000 23.41265 130 SER A O 1
ATOM 855 N N . ARG A 1 116 ? -8.81927 5.64711 3.33043 1.000 27.33692 131 ARG A N 1
ATOM 856 C CA . ARG A 1 116 ? -9.83146 6.35652 2.55403 1.000 32.28507 131 ARG A CA 1
ATOM 857 C C . ARG A 1 116 ? -9.40314 7.78224 2.24379 1.000 35.03036 131 ARG A C 1
ATOM 858 O O . ARG A 1 116 ? -9.70900 8.31268 1.16710 1.000 38.44483 131 ARG A O 1
ATOM 860 N N . SER A 1 117 ? -8.72052 8.42848 3.17778 1.000 33.81555 132 SER A N 1
ATOM 861 C CA . SER A 1 117 ? -8.35445 9.82922 3.01700 1.000 36.57410 132 SER A CA 1
ATOM 862 C C . SER A 1 117 ? -6.93456 10.00229 3.52436 1.000 34.72038 132 SER A C 1
ATOM 863 O O . SER A 1 117 ? -6.63670 9.64167 4.66940 1.000 37.18653 132 SER A O 1
ATOM 865 N N . TYR A 1 118 ? -6.06263 10.52619 2.66921 1.000 29.71181 133 TYR A N 1
ATOM 866 C CA . TYR A 1 118 ? -4.70482 10.87839 3.06061 1.000 26.68765 133 TYR A CA 1
ATOM 867 C C . TYR A 1 118 ? -4.07711 11.73371 1.97512 1.000 27.22189 133 TYR A C 1
ATOM 868 O O . TYR A 1 118 ? -4.54234 11.75468 0.83212 1.000 27.82520 133 TYR A O 1
ATOM 877 N N . PHE A 1 119 ? -2.99032 12.41370 2.33556 1.000 27.09423 134 PHE A N 1
ATOM 878 C CA . PHE A 1 119 ? -2.31078 13.26304 1.36497 1.000 28.71743 134 PHE A CA 1
ATOM 879 C C . PHE A 1 119 ? -1.45030 12.40112 0.45332 1.000 26.91754 134 PHE A C 1
ATOM 880 O O . PHE A 1 119 ? -0.51769 11.73758 0.91811 1.000 25.26751 134 PHE A O 1
ATOM 888 N N . LYS A 1 120 ? -1.74766 12.42299 -0.84915 1.000 27.47275 135 LYS A N 1
ATOM 889 C CA . LYS A 1 120 ? -1.11687 11.52124 -1.80937 1.000 33.11257 135 LYS A CA 1
ATOM 890 C C . LYS A 1 120 ? 0.28727 11.94678 -2.19829 1.000 34.36393 135 LYS A C 1
ATOM 891 O O . LYS A 1 120 ? 0.99778 11.14770 -2.81380 1.000 36.42236 135 LYS A O 1
ATOM 897 N N . ASP A 1 121 ? 0.69412 13.17587 -1.88490 1.000 38.49312 136 ASP A N 1
ATOM 898 C CA . ASP A 1 121 ? 2.01573 13.69391 -2.22446 1.000 43.67132 136 ASP A CA 1
ATOM 899 C C . ASP A 1 121 ? 2.97539 13.66467 -1.03931 1.000 36.93395 136 ASP A C 1
ATOM 900 O O . ASP A 1 121 ? 4.05639 14.26528 -1.10241 1.000 38.60022 136 ASP A O 1
ATOM 905 N N . ARG A 1 122 ? 2.59171 12.99900 0.04030 1.000 30.10406 137 ARG A N 1
ATOM 906 C CA . ARG A 1 122 ? 3.45373 12.86236 1.20120 1.000 26.58141 137 ARG A CA 1
ATOM 907 C C . ARG A 1 122 ? 4.71312 12.07918 0.82049 1.000 20.49710 137 ARG A C 1
ATOM 908 O O . ARG A 1 122 ? 4.71351 11.23603 -0.08199 1.000 19.95808 137 ARG A O 1
ATOM 913 N N . ALA A 1 123 ? 5.79503 12.36616 1.51661 1.000 19.09999 138 ALA A N 1
ATOM 914 C CA . ALA A 1 123 ? 6.99827 11.56912 1.41051 1.000 17.54678 138 ALA A CA 1
ATOM 915 C C . ALA A 1 123 ? 6.82387 10.24410 2.15101 1.000 15.61617 138 ALA A C 1
ATOM 916 O O . ALA A 1 123 ? 6.02419 10.11696 3.08760 1.000 16.87457 138 ALA A O 1
ATOM 918 N N . HIS A 1 124 ? 7.57605 9.24973 1.71212 1.000 14.27931 139 HIS A N 1
ATOM 919 C CA . HIS A 1 124 ? 7.73739 7.99808 2.42272 1.000 12.48793 139 HIS A CA 1
ATOM 920 C C . HIS A 1 124 ? 6.50185 7.12955 2.36372 1.000 11.96719 139 HIS A C 1
ATOM 921 O O . HIS A 1 124 ? 6.31441 6.29352 3.22529 1.000 13.64816 139 HIS A O 1
ATOM 928 N N . ILE A 1 125 ? 5.67818 7.26918 1.31891 1.000 11.78476 140 ILE A N 1
ATOM 929 C CA . ILE A 1 125 ? 4.53239 6.37887 1.13999 1.000 11.27309 140 ILE A CA 1
ATOM 930 C C . ILE A 1 125 ? 4.66123 5.66065 -0.19490 1.000 12.10970 140 ILE A C 1
ATOM 931 O O . ILE A 1 125 ? 3.67536 5.36420 -0.88939 1.000 12.85012 140 ILE A O 1
ATOM 936 N N . GLN A 1 126 ? 5.89592 5.31924 -0.56166 1.000 11.88007 141 GLN A N 1
ATOM 937 C CA . GLN A 1 126 ? 6.17580 4.71497 -1.85755 1.000 11.96465 141 GLN A CA 1
ATOM 938 C C . GLN A 1 126 ? 6.36421 3.20879 -1.77883 1.000 11.24193 141 GLN A C 1
ATOM 939 O O . GLN A 1 126 ? 6.22313 2.52733 -2.80726 1.000 12.13883 141 GLN A O 1
ATOM 945 N N . SER A 1 127 ? 6.67937 2.66356 -0.60599 1.000 10.68727 142 SER A N 1
ATOM 946 C CA . SER A 1 127 ? 7.15185 1.28945 -0.51138 1.000 11.10450 142 SER A CA 1
ATOM 947 C C . SER A 1 127 ? 6.05481 0.35974 0.00166 1.000 10.70479 142 SER A C 1
ATOM 948 O O . SER A 1 127 ? 5.06454 0.77013 0.60433 1.000 11.26860 142 SER A O 1
ATOM 951 N N . LEU A 1 128 ? 6.34850 -0.94416 -0.07045 1.000 11.30079 143 LEU A N 1
ATOM 952 C CA . LEU A 1 128 ? 5.41444 -1.90769 0.50201 1.000 11.56829 143 LEU A CA 1
ATOM 953 C C . LEU A 1 128 ? 5.39794 -1.83280 2.02433 1.000 11.05132 143 LEU A C 1
ATOM 954 O O . LEU A 1 128 ? 4.40442 -2.22823 2.63921 1.000 11.80473 143 LEU A O 1
ATOM 959 N N . PHE A 1 129 ? 6.45120 -1.30454 2.65058 1.000 11.21809 144 PHE A N 1
ATOM 960 C CA . PHE A 1 129 ? 6.37984 -1.04922 4.08654 1.000 11.45156 144 PHE A CA 1
ATOM 961 C C . PHE A 1 129 ? 5.25320 -0.07827 4.40270 1.000 10.67652 144 PHE A C 1
ATOM 962 O O . PHE A 1 129 ? 4.50758 -0.27153 5.36563 1.000 11.70564 144 PHE A O 1
ATOM 970 N N . SER A 1 130 ? 5.14307 0.99419 3.61678 1.000 11.47099 145 SER A N 1
ATOM 971 C CA . SER A 1 130 ? 4.06419 1.96661 3.82591 1.000 11.65508 145 SER A CA 1
ATOM 972 C C . SER A 1 130 ? 2.70571 1.31866 3.55858 1.000 11.54200 145 SER A C 1
ATOM 973 O O . SER A 1 130 ? 1.73634 1.53365 4.30768 1.000 12.72465 145 SER A O 1
ATOM 976 N N . PHE A 1 131 ? 2.62651 0.49165 2.51177 1.000 11.42994 146 PHE A N 1
ATOM 977 C CA . PHE A 1 131 ? 1.36333 -0.16838 2.20630 1.000 11.55378 146 PHE A CA 1
ATOM 978 C C . PHE A 1 131 ? 0.89973 -1.03615 3.37075 1.000 11.90115 146 PHE A C 1
ATOM 979 O O . PHE A 1 131 ? -0.27744 -1.00797 3.74210 1.000 13.21673 146 PHE A O 1
ATOM 987 N N . ILE A 1 132 ? 1.80902 -1.83202 3.95163 1.000 11.92280 147 ILE A N 1
ATOM 988 C CA . ILE A 1 132 ? 1.42881 -2.76145 5.02041 1.000 13.10915 147 ILE A CA 1
ATOM 989 C C . ILE A 1 132 ? 1.16270 -2.01017 6.32364 1.000 14.05446 147 ILE A C 1
ATOM 990 O O . ILE A 1 132 ? 0.17290 -2.27616 7.01950 1.000 16.24339 147 ILE A O 1
ATOM 995 N N . THR A 1 133 ? 2.06608 -1.10508 6.71540 1.000 12.79006 148 THR A N 1
ATOM 996 C CA . THR A 1 133 ? 1.96791 -0.54460 8.06158 1.000 12.87362 148 THR A CA 1
ATOM 997 C C . THR A 1 133 ? 1.05400 0.66320 8.14396 1.000 13.97740 148 THR A C 1
ATOM 998 O O . THR A 1 133 ? 0.55990 0.95486 9.22820 1.000 15.88093 148 THR A O 1
ATOM 1002 N N . GLY A 1 134 ? 0.86970 1.39867 7.03954 1.000 13.21590 149 GLY A N 1
ATOM 1003 C CA . GLY A 1 134 ? 0.10955 2.63295 7.04947 1.000 14.49526 149 GLY A CA 1
ATOM 1004 C C . GLY A 1 134 ? -1.06741 2.59745 6.09893 1.000 13.17560 149 GLY A C 1
ATOM 1005 O O . GLY A 1 134 ? -1.80495 3.56629 6.03309 1.000 14.43837 149 GLY A O 1
ATOM 1006 N N . THR A 1 135 ? -1.20736 1.52155 5.31653 1.000 13.31597 150 THR A N 1
ATOM 1007 C CA . THR A 1 135 ? -2.19722 1.41839 4.24522 1.000 13.48230 150 THR A CA 1
ATOM 1008 C C . THR A 1 135 ? -2.22114 2.66798 3.36415 1.000 13.33880 150 THR A C 1
ATOM 1009 O O . THR A 1 135 ? -3.27569 3.13745 2.94273 1.000 14.15669 150 THR A O 1
ATOM 1013 N N . LYS A 1 136 ? -1.04292 3.18233 3.02587 1.000 12.98135 151 LYS A N 1
ATOM 1014 C CA . LYS A 1 136 ? -0.90487 4.35858 2.17671 1.000 13.77780 151 LYS A CA 1
ATOM 1015 C C . LYS A 1 136 ? 0.12747 4.09994 1.10321 1.000 12.62362 151 LYS A C 1
ATOM 1016 O O . LYS A 1 136 ? 1.20458 3.57009 1.38211 1.000 13.50966 151 LYS A O 1
ATOM 1020 N N . LEU A 1 137 ? -0.20334 4.50515 -0.12361 1.000 11.78883 152 LEU A N 1
ATOM 1021 C CA . LEU A 1 137 ? 0.73372 4.48675 -1.24156 1.000 11.61632 152 LEU A CA 1
ATOM 1022 C C . LEU A 1 137 ? 0.54368 5.75108 -2.05968 1.000 10.72552 152 LEU A C 1
ATOM 1023 O O . LEU A 1 137 ? -0.59397 6.21657 -2.24069 1.000 12.51845 152 LEU A O 1
ATOM 1028 N N . ASP A 1 138 ? 1.63355 6.23720 -2.64345 1.000 11.07329 153 ASP A N 1
ATOM 1029 C CA . ASP A 1 138 ? 1.54041 7.27496 -3.66159 1.000 11.98672 153 ASP A CA 1
ATOM 1030 C C . ASP A 1 138 ? 1.19158 6.64967 -5.01156 1.000 11.27711 153 ASP A C 1
ATOM 1031 O O . ASP A 1 138 ? 1.08487 5.42554 -5.16454 1.000 11.84977 153 ASP A O 1
ATOM 1036 N N A SER A 1 139 ? 1.03405 7.50293 -6.03003 0.727 11.66211 154 SER A N 1
ATOM 1037 N N B SER A 1 139 ? 1.02345 7.49104 -6.03705 0.273 12.89761 154 SER A N 1
ATOM 1038 C CA A SER A 1 139 ? 0.47224 7.01265 -7.28116 0.727 12.46315 154 SER A CA 1
ATOM 1039 C CA B SER A 1 139 ? 0.43567 7.00839 -7.28707 0.273 13.70623 154 SER A CA 1
ATOM 1040 C C A SER A 1 139 ? 1.31742 5.89339 -7.87288 0.727 11.05498 154 SER A C 1
ATOM 1041 C C B SER A 1 139 ? 1.28882 5.92940 -7.95514 0.273 12.46401 154 SER A C 1
ATOM 1042 O O A SER A 1 139 ? 0.83526 4.79516 -8.17127 0.727 11.50567 154 SER A O 1
ATOM 1043 O O B SER A 1 139 ? 0.77693 4.88113 -8.36286 0.273 12.60635 154 SER A O 1
ATOM 1048 N N . SER A 1 140 ? 2.59122 6.17415 -8.11362 1.000 11.48941 155 SER A N 1
ATOM 1049 C CA . SER A 1 140 ? 3.43156 5.15830 -8.72827 1.000 11.28916 155 SER A CA 1
ATOM 1050 C C . SER A 1 140 ? 3.67882 4.00851 -7.76512 1.000 11.24374 155 SER A C 1
ATOM 1051 O O . SER A 1 140 ? 3.98769 2.89605 -8.20895 1.000 12.03701 155 SER A O 1
ATOM 1054 N N . GLY A 1 141 ? 3.57835 4.25776 -6.45660 1.000 10.81520 156 GLY A N 1
ATOM 1055 C CA . GLY A 1 141 ? 3.67079 3.18573 -5.48949 1.000 11.65752 156 GLY A CA 1
ATOM 1056 C C . GLY A 1 141 ? 2.60253 2.12688 -5.67769 1.000 10.53232 156 GLY A C 1
ATOM 1057 O O . GLY A 1 141 ? 2.85763 0.94713 -5.46952 1.000 11.88509 156 GLY A O 1
ATOM 1058 N N . VAL A 1 142 ? 1.39513 2.53566 -6.07413 1.000 11.20667 157 VAL A N 1
ATOM 1059 C CA . VAL A 1 142 ? 0.34378 1.57542 -6.37675 1.000 11.83615 157 VAL A CA 1
ATOM 1060 C C . VAL A 1 142 ? 0.75550 0.70455 -7.55425 1.000 11.87021 157 VAL A C 1
ATOM 1061 O O . VAL A 1 142 ? 0.59940 -0.51427 -7.52668 1.000 12.19350 157 VAL A O 1
ATOM 1065 N N . ALA A 1 143 ? 1.29366 1.32123 -8.61569 1.000 11.85934 158 ALA A N 1
ATOM 1066 C CA . ALA A 1 143 ? 1.69593 0.51148 -9.76722 1.000 11.31336 158 ALA A CA 1
ATOM 1067 C C . ALA A 1 143 ? 2.79965 -0.47321 -9.37607 1.000 11.06677 158 ALA A C 1
ATOM 1068 O O . ALA A 1 143 ? 2.76814 -1.64469 -9.75997 1.000 11.61366 158 ALA A O 1
ATOM 1070 N N . PHE A 1 144 ? 3.78168 -0.02018 -8.59470 1.000 10.98025 159 PHE A N 1
ATOM 1071 C CA . PHE A 1 144 ? 4.84565 -0.93066 -8.17033 1.000 11.57713 159 PHE A CA 1
ATOM 1072 C C . PHE A 1 144 ? 4.26929 -2.06415 -7.32035 1.000 11.20174 159 PHE A C 1
ATOM 1073 O O . PHE A 1 144 ? 4.63688 -3.22701 -7.50611 1.000 12.09283 159 PHE A O 1
ATOM 1081 N N . ALA A 1 145 ? 3.35811 -1.74003 -6.39853 1.000 12.01506 160 ALA A N 1
ATOM 1082 C CA . ALA A 1 145 ? 2.74783 -2.77067 -5.56308 1.000 11.73379 160 ALA A CA 1
ATOM 1083 C C . ALA A 1 145 ? 1.97410 -3.79035 -6.39791 1.000 12.10905 160 ALA A C 1
ATOM 1084 O O . ALA A 1 145 ? 1.96418 -4.98316 -6.06113 1.000 13.12833 160 ALA A O 1
ATOM 1086 N N . VAL A 1 146 ? 1.30960 -3.34617 -7.47162 1.000 12.22987 161 VAL A N 1
ATOM 1087 C CA . VAL A 1 146 ? 0.62744 -4.29544 -8.35109 1.000 11.57835 161 VAL A CA 1
ATOM 1088 C C . VAL A 1 146 ? 1.63324 -5.25431 -8.96501 1.000 12.07181 161 VAL A C 1
ATOM 1089 O O . VAL A 1 146 ? 1.41297 -6.47519 -9.00682 1.000 12.97807 161 VAL A O 1
ATOM 1093 N N . VAL A 1 147 ? 2.77137 -4.72108 -9.44128 1.000 12.15226 162 VAL A N 1
ATOM 1094 C CA . VAL A 1 147 ? 3.78567 -5.59047 -10.03027 1.000 11.90566 162 VAL A CA 1
ATOM 1095 C C . VAL A 1 147 ? 4.34687 -6.55316 -8.98528 1.000 12.02987 162 VAL A C 1
ATOM 1096 O O . VAL A 1 147 ? 4.55652 -7.74017 -9.25790 1.000 13.48203 162 VAL A O 1
ATOM 1100 N N . GLY A 1 148 ? 4.61658 -6.05412 -7.77186 1.000 12.08866 163 GLY A N 1
ATOM 1101 C CA . GLY A 1 148 ? 5.13019 -6.94258 -6.74251 1.000 12.80508 163 GLY A CA 1
ATOM 1102 C C . GLY A 1 148 ? 4.14308 -8.02306 -6.37501 1.000 13.97905 163 GLY A C 1
ATOM 1103 O O . GLY A 1 148 ? 4.52395 -9.17879 -6.16799 1.000 14.80150 163 GLY A O 1
ATOM 1104 N N . ALA A 1 149 ? 2.85934 -7.66307 -6.29290 1.000 12.87783 164 ALA A N 1
ATOM 1105 C CA . ALA A 1 149 ? 1.83535 -8.66414 -6.02300 1.000 14.17211 164 ALA A CA 1
ATOM 1106 C C . ALA A 1 149 ? 1.76929 -9.69038 -7.13728 1.000 14.34263 164 ALA A C 1
ATOM 1107 O O . ALA A 1 149 ? 1.59479 -10.88660 -6.86617 1.000 15.33575 164 ALA A O 1
ATOM 1109 N N . CYS A 1 150 ? 1.83942 -9.23918 -8.39064 1.000 13.54620 165 CYS A N 1
ATOM 1110 C CA . CYS A 1 150 ? 1.81517 -10.17826 -9.50523 1.000 14.80496 165 CYS A CA 1
ATOM 1111 C C . CYS A 1 150 ? 3.01269 -11.11783 -9.45029 1.000 14.47067 165 CYS A C 1
ATOM 1112 O O . CYS A 1 150 ? 2.85729 -12.33274 -9.67148 1.000 15.29642 165 CYS A O 1
ATOM 1115 N N . GLN A 1 151 ? 4.20354 -10.58767 -9.12836 1.000 14.75093 166 GLN A N 1
ATOM 1116 C CA . GLN A 1 151 ? 5.35403 -11.47924 -8.98249 1.000 15.80223 166 GLN A CA 1
ATOM 1117 C C . GLN A 1 151 ? 5.09556 -12.51400 -7.89742 1.000 16.51434 166 GLN A C 1
ATOM 1118 O O . GLN A 1 151 ? 5.39198 -13.70553 -8.07301 1.000 17.81739 166 GLN A O 1
ATOM 1124 N N . ALA A 1 152 ? 4.56166 -12.06752 -6.75221 1.000 17.11025 167 ALA A N 1
ATOM 1125 C CA . ALA A 1 152 ? 4.29936 -12.98102 -5.64558 1.000 19.44756 167 ALA A CA 1
ATOM 1126 C C . ALA A 1 152 ? 3.32777 -14.07902 -6.05351 1.000 19.43625 167 ALA A C 1
ATOM 1127 O O . ALA A 1 152 ? 3.42555 -15.20490 -5.56729 1.000 22.33234 167 ALA A O 1
ATOM 1129 N N . LEU A 1 153 ? 2.39098 -13.77332 -6.94069 1.000 17.02038 168 LEU A N 1
ATOM 1130 C CA . LEU A 1 153 ? 1.41420 -14.72346 -7.45065 1.000 17.97979 168 LEU A CA 1
ATOM 1131 C C . LEU A 1 153 ? 1.96129 -15.59316 -8.57035 1.000 18.47947 168 LEU A C 1
ATOM 1132 O O . LEU A 1 153 ? 1.24021 -16.48572 -9.03321 1.000 21.80253 168 LEU A O 1
ATOM 1137 N N . GLY A 1 154 ? 3.18872 -15.36839 -9.03971 1.000 17.90680 169 GLY A N 1
ATOM 1138 C CA . GLY A 1 154 ? 3.77006 -16.16772 -10.10796 1.000 18.17921 169 GLY A CA 1
ATOM 1139 C C . GLY A 1 154 ? 3.54822 -15.64228 -11.50639 1.000 20.42891 169 GLY A C 1
ATOM 1140 O O . GLY A 1 154 ? 3.73604 -16.40074 -12.48075 1.000 21.74044 169 GLY A O 1
ATOM 1141 N N . LEU A 1 155 ? 3.12223 -14.39143 -11.64814 1.000 19.28071 170 LEU A N 1
ATOM 1142 C CA . LEU A 1 155 ? 2.71922 -13.82903 -12.93869 1.000 18.84765 170 LEU A CA 1
ATOM 1143 C C . LEU A 1 155 ? 3.92773 -13.12649 -13.55417 1.000 19.09972 170 LEU A C 1
ATOM 1144 O O . LEU A 1 155 ? 4.11787 -11.89909 -13.45032 1.000 21.45027 170 LEU A O 1
ATOM 1149 N N . ARG A 1 156 ? 4.77255 -13.93405 -14.19562 1.000 19.21509 171 ARG A N 1
ATOM 1150 C CA . ARG A 1 156 ? 6.09691 -13.47121 -14.59899 1.000 19.38721 171 ARG A CA 1
ATOM 1151 C C . ARG A 1 156 ? 6.02434 -12.45928 -15.71842 1.000 17.68157 171 ARG A C 1
ATOM 1152 O O . ARG A 1 156 ? 7.01402 -11.76712 -15.96078 1.000 18.79438 171 ARG A O 1
ATOM 1156 N N . ASP A 1 157 ? 4.88556 -12.34962 -16.40642 1.000 16.34659 172 ASP A N 1
ATOM 1157 C CA . ASP A 1 157 ? 4.77244 -11.45427 -17.54694 1.000 15.88529 172 ASP A CA 1
ATOM 1158 C C . ASP A 1 157 ? 4.35929 -10.04218 -17.16402 1.000 15.25281 172 ASP A C 1
ATOM 1159 O O . ASP A 1 157 ? 4.37437 -9.17118 -18.03473 1.000 15.21536 172 ASP A O 1
ATOM 1164 N N . VAL A 1 158 ? 3.93225 -9.78768 -15.92767 1.000 13.93488 173 VAL A N 1
ATOM 1165 C CA . VAL A 1 158 ? 3.45257 -8.46096 -15.55270 1.000 13.32128 173 VAL A CA 1
ATOM 1166 C C . VAL A 1 158 ? 4.64183 -7.60238 -15.13919 1.000 13.07868 173 VAL A C 1
ATOM 1167 O O . VAL A 1 158 ? 5.37522 -7.96163 -14.21102 1.000 14.73671 173 VAL A O 1
ATOM 1171 N N . HIS A 1 159 ? 4.81739 -6.46822 -15.81278 1.000 11.43231 174 HIS A N 1
ATOM 1172 C CA . HIS A 1 159 ? 5.96176 -5.61661 -15.58215 1.000 11.90421 174 HIS A CA 1
ATOM 1173 C C . HIS A 1 159 ? 5.54217 -4.16638 -15.47353 1.000 11.42540 174 HIS A C 1
ATOM 1174 O O . HIS A 1 159 ? 4.51425 -3.73852 -15.99765 1.000 12.64878 174 HIS A O 1
ATOM 1181 N N . LEU A 1 160 ? 6.37361 -3.39175 -14.79157 1.000 11.36559 175 LEU A N 1
ATOM 1182 C CA . LEU A 1 160 ? 6.15760 -1.97243 -14.61763 1.000 10.77225 175 LEU A CA 1
ATOM 1183 C C . LEU A 1 160 ? 6.49527 -1.20825 -15.89240 1.000 11.07425 175 LEU A C 1
ATOM 1184 O O . LEU A 1 160 ? 7.55433 -1.39852 -16.47924 1.000 12.03826 175 LEU A O 1
ATOM 1189 N N . ALA A 1 161 ? 5.61810 -0.29855 -16.29281 1.000 11.04959 176 ALA A N 1
ATOM 1190 C CA . ALA A 1 161 ? 5.87462 0.62102 -17.39492 1.000 10.79988 176 ALA A CA 1
ATOM 1191 C C . ALA A 1 161 ? 5.94404 2.02443 -16.80288 1.000 10.85557 176 ALA A C 1
ATOM 1192 O O . ALA A 1 161 ? 5.14087 2.38011 -15.92820 1.000 11.30826 176 ALA A O 1
ATOM 1194 N N . LEU A 1 162 ? 6.89339 2.82608 -17.28314 1.000 9.71666 177 LEU A N 1
ATOM 1195 C CA . LEU A 1 162 ? 7.13688 4.13984 -16.67690 1.000 9.86254 177 LEU A CA 1
ATOM 1196 C C . LEU A 1 162 ? 7.29470 5.19416 -17.75641 1.000 9.89917 177 LEU A C 1
ATOM 1197 O O . LEU A 1 162 ? 8.10370 5.02209 -18.67610 1.000 10.62302 177 LEU A O 1
ATOM 1202 N N . SER A 1 163 ? 6.54996 6.28884 -17.62875 1.000 10.34854 178 SER A N 1
ATOM 1203 C CA . SER A 1 163 ? 6.90690 7.47662 -18.38887 1.000 10.16823 178 SER A CA 1
ATOM 1204 C C . SER A 1 163 ? 7.64565 8.43204 -17.46860 1.000 9.43727 178 SER A C 1
ATOM 1205 O O . SER A 1 163 ? 8.09349 8.05169 -16.39833 1.000 11.25246 178 SER A O 1
ATOM 1208 N N . GLU A 1 164 ? 7.75611 9.70028 -17.88197 1.000 9.68174 179 GLU A N 1
ATOM 1209 C CA . GLU A 1 164 ? 8.42728 10.66531 -17.02723 1.000 10.29456 179 GLU A CA 1
ATOM 1210 C C . GLU A 1 164 ? 7.49521 11.24422 -15.95731 1.000 10.64945 179 GLU A C 1
ATOM 1211 O O . GLU A 1 164 ? 7.95684 11.98551 -15.08233 1.000 11.52682 179 GLU A O 1
ATOM 1217 N N . ASP A 1 165 ? 6.19582 10.90180 -15.99046 1.000 10.32187 180 ASP A N 1
ATOM 1218 C CA . ASP A 1 165 ? 5.29148 11.38105 -14.95417 1.000 10.62118 180 ASP A CA 1
ATOM 1219 C C . ASP A 1 165 ? 4.17853 10.39446 -14.62982 1.000 10.02584 180 ASP A C 1
ATOM 1220 O O . ASP A 1 165 ? 3.19349 10.80566 -13.99351 1.000 12.12444 180 ASP A O 1
ATOM 1225 N N . HIS A 1 166 ? 4.28246 9.12754 -15.04119 1.000 10.07803 181 HIS A N 1
ATOM 1226 C CA . HIS A 1 166 ? 3.19888 8.20316 -14.75308 1.000 10.57554 181 HIS A CA 1
ATOM 1227 C C . HIS A 1 166 ? 3.74456 6.77869 -14.80293 1.000 10.17686 181 HIS A C 1
ATOM 1228 O O . HIS A 1 166 ? 4.82893 6.52653 -15.33856 1.000 10.93705 181 HIS A O 1
ATOM 1235 N N . ALA A 1 167 ? 2.96281 5.83655 -14.27763 1.000 10.71629 182 ALA A N 1
ATOM 1236 C CA . ALA A 1 167 ? 3.35991 4.43463 -14.22690 1.000 10.59365 182 ALA A CA 1
ATOM 1237 C C . ALA A 1 167 ? 2.12803 3.59533 -14.50427 1.000 10.21157 182 ALA A C 1
ATOM 1238 O O . ALA A 1 167 ? 1.01440 3.96237 -14.09433 1.000 11.54727 182 ALA A O 1
ATOM 1240 N N . TRP A 1 168 ? 2.32996 2.44954 -15.14708 1.000 10.94425 183 TRP A N 1
ATOM 1241 C CA . TRP A 1 168 ? 1.24639 1.49707 -15.44965 1.000 10.60712 183 TRP A CA 1
ATOM 1242 C C . TRP A 1 168 ? 1.90602 0.12942 -15.58425 1.000 10.42035 183 TRP A C 1
ATOM 1243 O O . TRP A 1 168 ? 3.04063 -0.04726 -15.13169 1.000 10.96532 183 TRP A O 1
ATOM 1254 N N . VAL A 1 169 ? 1.20516 -0.84495 -16.16681 1.000 11.50469 184 VAL A N 1
ATOM 1255 C CA . VAL A 1 169 ? 1.81747 -2.14621 -16.36091 1.000 13.08044 184 VAL A CA 1
ATOM 1256 C C . VAL A 1 169 ? 1.72391 -2.57972 -17.80456 1.000 11.92527 184 VAL A C 1
ATOM 1257 O O . VAL A 1 169 ? 0.80450 -2.19617 -18.54483 1.000 12.02728 184 VAL A O 1
ATOM 1261 N N . VAL A 1 170 ? 2.68685 -3.43877 -18.17683 1.000 12.58007 185 VAL A N 1
ATOM 1262 C CA . VAL A 1 170 ? 2.62552 -4.21325 -19.41421 1.000 13.00204 185 VAL A CA 1
ATOM 1263 C C . VAL A 1 170 ? 2.46129 -5.68142 -19.03866 1.000 12.49987 185 VAL A C 1
ATOM 1264 O O . VAL A 1 170 ? 2.91071 -6.11148 -17.96586 1.000 13.65910 185 VAL A O 1
ATOM 1268 N N . PHE A 1 171 ? 1.84823 -6.46755 -19.93104 1.000 12.32367 186 PHE A N 1
ATOM 1269 C CA . PHE A 1 171 ? 1.57853 -7.86832 -19.60872 1.000 13.41744 186 PHE A CA 1
ATOM 1270 C C . PHE A 1 171 ? 1.15309 -8.57331 -20.88942 1.000 13.02494 186 PHE A C 1
ATOM 1271 O O . PHE A 1 171 ? 0.99340 -7.95183 -21.94058 1.000 13.69196 186 PHE A O 1
ATOM 1279 N N . GLY A 1 172 ? 0.92054 -9.87930 -20.77816 1.000 15.22443 187 GLY A N 1
ATOM 1280 C CA . GLY A 1 172 ? 0.17240 -10.59059 -21.78857 1.000 16.09409 187 GLY A CA 1
ATOM 1281 C C . GLY A 1 172 ? 1.07537 -11.16456 -22.84168 1.000 15.94802 187 GLY A C 1
ATOM 1282 O O . GLY A 1 172 ? 2.30076 -11.20417 -22.67408 1.000 16.63892 187 GLY A O 1
ATOM 1283 N N . PRO A 1 173 ? 0.48282 -11.61219 -23.95073 1.000 16.50379 188 PRO A N 1
ATOM 1284 C CA . PRO A 1 173 ? 1.28260 -12.19061 -25.04186 1.000 18.91381 188 PRO A CA 1
ATOM 1285 C C . PRO A 1 173 ? 2.37189 -11.23150 -25.49193 1.000 19.08516 188 PRO A C 1
ATOM 1286 O O . PRO A 1 173 ? 2.10008 -10.07047 -25.81162 1.000 17.12382 188 PRO A O 1
ATOM 1290 N N . ASN A 1 174 ? 3.62585 -11.70823 -25.50468 1.000 20.32807 189 ASN A N 1
ATOM 1291 C CA . ASN A 1 174 ? 4.77963 -10.89825 -25.90238 1.000 22.60401 189 ASN A CA 1
ATOM 1292 C C . ASN A 1 174 ? 4.97704 -9.65625 -25.03276 1.000 21.66407 189 ASN A C 1
ATOM 1293 O O . ASN A 1 174 ? 5.70834 -8.74388 -25.42591 1.000 22.23914 189 ASN A O 1
ATOM 1298 N N . GLY A 1 175 ? 4.33011 -9.56621 -23.87720 1.000 18.78681 190 GLY A N 1
ATOM 1299 C CA . GLY A 1 175 ? 4.36332 -8.33862 -23.09631 1.000 20.00901 190 GLY A CA 1
ATOM 1300 C C . GLY A 1 175 ? 3.75442 -7.14925 -23.80289 1.000 16.33053 190 GLY A C 1
ATOM 1301 O O . GLY A 1 175 ? 4.07519 -6.00571 -23.46960 1.000 19.15974 190 GLY A O 1
ATOM 1302 N N . GLU A 1 176 ? 2.84275 -7.38467 -24.73937 1.000 15.10545 191 GLU A N 1
ATOM 1303 C CA . GLU A 1 176 ? 2.41015 -6.33047 -25.62756 1.000 15.17699 191 GLU A CA 1
ATOM 1304 C C . GLU A 1 176 ? 1.18603 -5.58425 -25.14612 1.000 13.47887 191 GLU A C 1
ATOM 1305 O O . GLU A 1 176 ? 0.89732 -4.52489 -25.69852 1.000 15.09263 191 GLU A O 1
ATOM 1311 N N . GLN A 1 177 ? 0.48622 -6.06496 -24.12882 1.000 12.96822 192 GLN A N 1
ATOM 1312 C CA . GLN A 1 177 ? -0.66659 -5.34629 -23.60334 1.000 12.34394 192 GLN A CA 1
ATOM 1313 C C . GLN A 1 177 ? -0.24363 -4.31039 -22.56865 1.000 12.12770 192 GLN A C 1
ATOM 1314 O O . GLN A 1 177 ? 0.74137 -4.48926 -21.84967 1.000 12.55306 192 GLN A O 1
ATOM 1320 N N . THR A 1 178 ? -1.01790 -3.24356 -22.48498 1.000 11.99288 193 THR A N 1
ATOM 1321 C CA . THR A 1 178 ? -0.85444 -2.23817 -21.44043 1.000 11.92423 193 THR A CA 1
ATOM 1322 C C . THR A 1 178 ? -2.12775 -2.14296 -20.61482 1.000 11.73755 193 THR A C 1
ATOM 1323 O O . THR A 1 178 ? -3.24895 -2.29094 -21.13170 1.000 12.57166 193 THR A O 1
ATOM 1327 N N . ALA A 1 179 ? -1.96192 -1.84631 -19.32723 1.000 12.10492 194 ALA A N 1
ATOM 1328 C CA . ALA A 1 179 ? -3.12080 -1.58787 -18.47504 1.000 12.30416 194 ALA A CA 1
ATOM 1329 C C . ALA A 1 179 ? -2.77053 -0.52219 -17.45821 1.000 12.22224 194 ALA A C 1
ATOM 1330 O O . ALA A 1 179 ? -1.74866 -0.61586 -16.77227 1.000 12.49282 194 ALA A O 1
ATOM 1332 N N . GLU A 1 180 ? -3.66461 0.45811 -17.34109 1.000 12.26536 195 GLU A N 1
ATOM 1333 C CA . GLU A 1 180 ? -3.59515 1.39960 -16.24305 1.000 12.50885 195 GLU A CA 1
ATOM 1334 C C . GLU A 1 180 ? -3.93809 0.66536 -14.95860 1.000 12.75814 195 GLU A C 1
ATOM 1335 O O . GLU A 1 180 ? -4.88010 -0.12856 -14.92898 1.000 14.49279 195 GLU A O 1
ATOM 1341 N N . VAL A 1 181 ? -3.19842 0.96756 -13.88458 1.000 14.54566 196 VAL A N 1
ATOM 1342 C CA . VAL A 1 181 ? -3.43204 0.31455 -12.60255 1.000 14.81008 196 VAL A CA 1
ATOM 1343 C C . VAL A 1 181 ? -3.46031 1.30451 -11.46277 1.000 14.96865 196 VAL A C 1
ATOM 1344 O O . VAL A 1 181 ? -3.69374 0.88143 -10.33346 1.000 17.44613 196 VAL A O 1
ATOM 1348 N N . THR A 1 182 ? -3.17866 2.58986 -11.70465 1.000 13.57129 197 THR A N 1
ATOM 1349 C CA . THR A 1 182 ? -3.18538 3.59598 -10.67294 1.000 13.44478 197 THR A CA 1
ATOM 1350 C C . THR A 1 182 ? -3.78203 4.88198 -11.23415 1.000 13.81375 197 THR A C 1
ATOM 1351 O O . THR A 1 182 ? -4.21568 4.93278 -12.38848 1.000 15.24586 197 THR A O 1
ATOM 1355 N N . TRP A 1 183 ? -3.86152 5.91787 -10.38699 1.000 13.15465 198 TRP A N 1
ATOM 1356 C CA . TRP A 1 183 ? -4.34060 7.22044 -10.82077 1.000 13.22164 198 TRP A CA 1
ATOM 1357 C C . TRP A 1 183 ? -3.16325 8.06157 -11.31553 1.000 13.49274 198 TRP A C 1
ATOM 1358 O O . TRP A 1 183 ? -1.99156 7.75525 -11.06741 1.000 13.48573 198 TRP A O 1
ATOM 1369 N N . HIS A 1 184 ? -3.47357 9.15121 -12.01125 1.000 13.66280 199 HIS A N 1
ATOM 1370 C CA . HIS A 1 184 ? -2.46895 10.11987 -12.41172 1.000 14.33524 199 HIS A CA 1
ATOM 1371 C C . HIS A 1 184 ? -2.91441 11.51469 -12.02369 1.000 15.63988 199 HIS A C 1
ATOM 1372 O O . HIS A 1 184 ? -4.02397 11.92917 -12.36871 1.000 17.66584 199 HIS A O 1
ATOM 1379 N N . GLY A 1 185 ? -2.05851 12.23270 -11.33337 1.000 18.06382 200 GLY A N 1
ATOM 1380 C CA . GLY A 1 185 ? -2.27380 13.62035 -10.96291 1.000 19.22933 200 GLY A CA 1
ATOM 1381 C C . GLY A 1 185 ? -3.46362 13.75913 -10.02493 1.000 20.49497 200 GLY A C 1
ATOM 1382 O O . GLY A 1 185 ? -3.81548 12.84427 -9.28929 1.000 24.19493 200 GLY A O 1
ATOM 1383 N N . LYS A 1 186 ? -4.03691 14.95960 -10.01854 1.000 23.95136 201 LYS A N 1
ATOM 1384 C CA . LYS A 1 186 ? -5.07163 15.32029 -9.06959 1.000 27.59447 201 LYS A CA 1
ATOM 1385 C C . LYS A 1 186 ? -6.25799 15.81126 -9.86682 1.000 30.84099 201 LYS A C 1
ATOM 1386 O O . LYS A 1 186 ? -6.12296 16.70572 -10.71191 1.000 32.92460 201 LYS A O 1
ATOM 1388 N N . GLY A 1 187 ? -7.40404 15.21229 -9.60823 1.000 29.56148 202 GLY A N 1
ATOM 1389 C CA . GLY A 1 187 ? -8.62386 15.63780 -10.24851 1.000 31.78727 202 GLY A CA 1
ATOM 1390 C C . GLY A 1 187 ? -8.81665 15.12449 -11.65003 1.000 33.08154 202 GLY A C 1
ATOM 1391 O O . GLY A 1 187 ? -9.65653 15.65986 -12.37895 1.000 35.81036 202 GLY A O 1
ATOM 1392 N N . ASN A 1 188 ? -8.05542 14.12703 -12.06604 1.000 29.27209 203 ASN A N 1
ATOM 1393 C CA . ASN A 1 188 ? -8.27399 13.47871 -13.33847 1.000 28.29765 203 ASN A CA 1
ATOM 1394 C C . ASN A 1 188 ? -9.16517 12.25662 -13.12797 1.000 29.31320 203 ASN A C 1
ATOM 1395 O O . ASN A 1 188 ? -9.22512 11.68973 -12.03594 1.000 33.42746 203 ASN A O 1
ATOM 1400 N N . GLU A 1 189 ? -9.85941 11.85908 -14.17951 1.000 32.64325 204 GLU A N 1
ATOM 1401 C CA . GLU A 1 189 ? -10.71438 10.68302 -14.11906 1.000 36.27792 204 GLU A CA 1
ATOM 1402 C C . GLU A 1 189 ? -9.90353 9.39284 -14.17510 1.000 35.57367 204 GLU A C 1
ATOM 1403 O O . GLU A 1 189 ? -9.03908 9.23733 -15.04174 1.000 35.18156 204 GLU A O 1
ATOM 1409 N N . ASP A 1 190 ? -10.24122 8.45356 -13.28263 1.000 33.21383 205 ASP A N 1
ATOM 1410 C CA . ASP A 1 190 ? -9.64653 7.11750 -13.25037 1.000 36.04679 205 ASP A CA 1
ATOM 1411 C C . ASP A 1 190 ? -9.79572 6.40316 -14.60097 1.000 30.52345 205 ASP A C 1
ATOM 1412 O O . ASP A 1 190 ? -10.87205 6.39698 -15.20318 1.000 31.07132 205 ASP A O 1
ATOM 1417 N N . ARG A 1 191 ? -8.71007 5.78372 -15.08498 1.000 26.97399 206 ARG A N 1
ATOM 1418 C CA . ARG A 1 191 ? -8.75816 4.97691 -16.30731 1.000 24.28460 206 ARG A CA 1
ATOM 1419 C C . ARG A 1 191 ? -8.24326 3.57135 -16.06160 1.000 19.89995 206 ARG A C 1
ATOM 1420 O O . ARG A 1 191 ? -7.83210 2.89438 -17.01325 1.000 19.70654 206 ARG A O 1
ATOM 1428 N N . ARG A 1 192 ? -8.27100 3.11909 -14.80411 1.000 20.30703 207 ARG A N 1
ATOM 1429 C CA . ARG A 1 192 ? -7.73981 1.81527 -14.45962 1.000 21.08556 207 ARG A CA 1
ATOM 1430 C C . ARG A 1 192 ? -8.37108 0.72613 -15.30786 1.000 20.83009 207 ARG A C 1
ATOM 1431 O O . ARG A 1 192 ? -9.59553 0.69058 -15.51542 1.000 23.47732 207 ARG A O 1
ATOM 1439 N N . GLY A 1 193 ? -7.53195 -0.19192 -15.76747 1.000 20.71677 208 GLY A N 1
ATOM 1440 C CA . GLY A 1 193 ? -7.97070 -1.28163 -16.60925 1.000 18.65601 208 GLY A CA 1
ATOM 1441 C C . GLY A 1 193 ? -7.90663 -1.00931 -18.09735 1.000 16.42901 208 GLY A C 1
ATOM 1442 O O . GLY A 1 193 ? -7.87955 -1.96254 -18.89425 1.000 18.08936 208 GLY A O 1
ATOM 1443 N N . GLN A 1 194 ? -7.80794 0.25059 -18.49781 1.000 17.03214 209 GLN A N 1
ATOM 1444 C CA . GLN A 1 194 ? -7.71798 0.59369 -19.90814 1.000 16.54222 209 GLN A CA 1
ATOM 1445 C C . GLN A 1 194 ? -6.28026 0.54094 -20.41053 1.000 13.54637 209 GLN A C 1
ATOM 1446 O O . GLN A 1 194 ? -5.32195 0.54592 -19.64262 1.000 14.34947 209 GLN A O 1
ATOM 1452 N N . THR A 1 195 ? -6.14647 0.43736 -21.72611 1.000 13.11015 210 THR A N 1
ATOM 1453 C CA . THR A 1 195 ? -4.81169 0.56085 -22.32021 1.000 12.31843 210 THR A CA 1
ATOM 1454 C C . THR A 1 195 ? -4.34662 2.02132 -22.27283 1.000 12.57509 210 THR A C 1
ATOM 1455 O O . THR A 1 195 ? -5.11177 2.92769 -21.95243 1.000 12.95349 210 THR A O 1
ATOM 1459 N N . VAL A 1 196 ? -3.09400 2.24836 -22.67412 1.000 11.51270 211 VAL A N 1
ATOM 1460 C CA . VAL A 1 196 ? -2.53924 3.58458 -22.84283 1.000 12.07847 211 VAL A CA 1
ATOM 1461 C C . VAL A 1 196 ? -2.58885 4.05236 -24.29837 1.000 11.57758 211 VAL A C 1
ATOM 1462 O O . VAL A 1 196 ? -1.96889 5.06936 -24.64722 1.000 11.82488 211 VAL A O 1
ATOM 1466 N N . ASN A 1 197 ? -3.33146 3.34970 -25.17008 1.000 12.74248 212 ASN A N 1
ATOM 1467 C CA . ASN A 1 197 ? -3.26598 3.66087 -26.60330 1.000 13.10660 212 ASN A CA 1
ATOM 1468 C C . ASN A 1 197 ? -3.76392 5.04037 -26.97341 1.000 13.12778 212 ASN A C 1
ATOM 1469 O O . ASN A 1 197 ? -3.20158 5.66107 -27.88624 1.000 13.54091 212 ASN A O 1
ATOM 1474 N N . ALA A 1 198 ? -4.81997 5.53223 -26.32386 1.000 13.89448 213 ALA A N 1
ATOM 1475 C CA . ALA A 1 198 ? -5.29196 6.87423 -26.66451 1.000 14.91419 213 ALA A CA 1
ATOM 1476 C C . ALA A 1 198 ? -4.22319 7.90633 -26.36024 1.000 12.60716 213 ALA A C 1
ATOM 1477 O O . ALA A 1 198 ? -4.02889 8.83951 -27.15241 1.000 13.37203 213 ALA A O 1
ATOM 1479 N N . GLY A 1 199 ? -3.50659 7.74059 -25.23001 1.000 13.20103 214 GLY A N 1
ATOM 1480 C CA . GLY A 1 199 ? -2.48502 8.71412 -24.86472 1.000 12.97543 214 GLY A CA 1
ATOM 1481 C C . GLY A 1 199 ? -1.29017 8.64708 -25.78176 1.000 12.20290 214 GLY A C 1
ATOM 1482 O O . GLY A 1 199 ? -0.72289 9.67606 -26.15345 1.000 12.68290 214 GLY A O 1
ATOM 1483 N N . VAL A 1 200 ? -0.92587 7.44003 -26.21209 1.000 11.82473 215 VAL A N 1
ATOM 1484 C CA . VAL A 1 200 ? 0.15441 7.31417 -27.18195 1.000 11.89881 215 VAL A CA 1
ATOM 1485 C C . VAL A 1 200 ? -0.26035 7.96472 -28.49365 1.000 12.54504 215 VAL A C 1
ATOM 1486 O O . VAL A 1 200 ? 0.48093 8.76479 -29.07981 1.000 12.81170 215 VAL A O 1
ATOM 1490 N N . ALA A 1 201 ? -1.47787 7.66919 -28.95655 1.000 12.85079 216 ALA A N 1
ATOM 1491 C CA . ALA A 1 201 ? -1.93325 8.18521 -30.23845 1.000 13.59516 216 ALA A CA 1
ATOM 1492 C C . ALA A 1 201 ? -2.06301 9.69721 -30.23450 1.000 14.31378 216 ALA A C 1
ATOM 1493 O O . ALA A 1 201 ? -1.88507 10.31822 -31.27906 1.000 16.38828 216 ALA A O 1
ATOM 1495 N N . GLU A 1 202 ? -2.36453 10.32064 -29.10057 1.000 13.33897 217 GLU A N 1
ATOM 1496 C CA . GLU A 1 202 ? -2.48479 11.77665 -29.09833 1.000 14.38371 217 GLU A CA 1
ATOM 1497 C C . GLU A 1 202 ? -1.15090 12.50350 -28.96738 1.000 13.36942 217 GLU A C 1
ATOM 1498 O O . GLU A 1 202 ? -1.13190 13.73624 -29.00302 1.000 14.26668 217 GLU A O 1
ATOM 1504 N N . ARG A 1 203 ? -0.06125 11.76534 -28.84879 1.000 11.63964 218 ARG A N 1
ATOM 1505 C CA . ARG A 1 203 ? 1.28149 12.33834 -28.83531 1.000 12.24812 218 ARG A CA 1
ATOM 1506 C C . ARG A 1 203 ? 1.47844 13.25341 -27.63847 1.000 11.37902 218 ARG A C 1
ATOM 1507 O O . ARG A 1 203 ? 2.25079 14.22299 -27.71055 1.000 12.58079 218 ARG A O 1
ATOM 1515 N N . SER A 1 204 ? 0.85486 12.91109 -26.50427 1.000 10.80103 219 SER A N 1
ATOM 1516 C CA . SER A 1 204 ? 1.12638 13.64710 -25.27980 1.000 11.43358 219 SER A CA 1
ATOM 1517 C C . SER A 1 204 ? 2.50949 13.32029 -24.72112 1.000 10.83553 219 SER A C 1
ATOM 1518 O O . SER A 1 204 ? 3.05682 12.22585 -24.91693 1.000 11.44011 219 SER A O 1
ATOM 1521 N N . TRP A 1 205 ? 3.03645 14.23620 -23.92436 1.000 10.53215 220 TRP A N 1
ATOM 1522 C CA . TRP A 1 205 ? 4.27089 13.91556 -23.20974 1.000 10.37750 220 TRP A CA 1
ATOM 1523 C C . TRP A 1 205 ? 4.03267 12.80433 -22.19862 1.000 10.08032 220 TRP A C 1
ATOM 1524 O O . TRP A 1 205 ? 4.92216 11.98098 -21.96805 1.000 9.70915 220 TRP A O 1
ATOM 1535 N N . LEU A 1 206 ? 2.84455 12.74608 -21.57986 1.000 9.73109 221 LEU A N 1
ATOM 1536 C CA . LEU A 1 206 ? 2.61045 11.77755 -20.52520 1.000 10.39457 221 LEU A CA 1
ATOM 1537 C C . LEU A 1 206 ? 2.90676 10.33745 -20.96975 1.000 9.92755 221 LEU A C 1
ATOM 1538 O O . LEU A 1 206 ? 3.34548 9.51248 -20.15464 1.000 10.40802 221 LEU A O 1
ATOM 1543 N N . TYR A 1 207 ? 2.62254 9.99600 -22.23353 1.000 9.96547 222 TYR A N 1
ATOM 1544 C CA . TYR A 1 207 ? 2.85355 8.64110 -22.71079 1.000 10.55290 222 TYR A CA 1
ATOM 1545 C C . TYR A 1 207 ? 4.03020 8.53642 -23.67439 1.000 9.84638 222 TYR A C 1
ATOM 1546 O O . TYR A 1 207 ? 4.25920 7.45092 -24.23188 1.000 10.53025 222 TYR A O 1
ATOM 1555 N N . LEU A 1 208 ? 4.79623 9.63180 -23.85655 1.000 9.76098 223 LEU A N 1
ATOM 1556 C CA . LEU A 1 208 ? 6.09252 9.61060 -24.51715 1.000 10.00593 223 LEU A CA 1
ATOM 1557 C C . LEU A 1 208 ? 6.01739 9.07817 -25.94113 1.000 9.93070 223 LEU A C 1
ATOM 1558 O O . LEU A 1 208 ? 7.01530 8.54809 -26.45833 1.000 10.30786 223 LEU A O 1
ATOM 1563 N N . LYS A 1 209 ? 4.87051 9.22606 -26.63149 1.000 11.13092 224 LYS A N 1
ATOM 1564 C CA . LYS A 1 209 ? 4.72192 8.73337 -27.98627 1.000 11.78604 224 LYS A CA 1
ATOM 1565 C C . LYS A 1 209 ? 4.97723 7.23127 -28.07467 1.000 11.25298 224 LYS A C 1
ATOM 1566 O O . LYS A 1 209 ? 5.28758 6.70047 -29.14017 1.000 12.64048 224 LYS A O 1
ATOM 1572 N N . GLY A 1 210 ? 4.83687 6.52504 -26.95473 1.000 10.61486 225 GLY A N 1
ATOM 1573 C CA . GLY A 1 210 ? 5.12013 5.09387 -26.88440 1.000 11.68285 225 GLY A CA 1
ATOM 1574 C C . GLY A 1 210 ? 6.53961 4.76518 -26.49491 1.000 10.95079 225 GLY A C 1
ATOM 1575 O O . GLY A 1 210 ? 6.84127 3.58111 -26.31220 1.000 12.84956 225 GLY A O 1
ATOM 1576 N N . SER A 1 211 ? 7.41901 5.76096 -26.40001 1.000 11.05181 226 SER A N 1
ATOM 1577 C CA . SER A 1 211 ? 8.81461 5.54113 -26.03058 1.000 10.93434 226 SER A CA 1
ATOM 1578 C C . SER A 1 211 ? 8.99689 5.59158 -24.51986 1.000 11.17386 226 SER A C 1
ATOM 1579 O O . SER A 1 211 ? 9.92799 6.22440 -24.00376 1.000 11.47763 226 SER A O 1
ATOM 1582 N N . TYR A 1 212 ? 8.09463 4.91318 -23.80386 1.000 11.44674 227 TYR A N 1
ATOM 1583 C CA . TYR A 1 212 ? 8.16547 4.79738 -22.35690 1.000 11.24973 227 TYR A CA 1
ATOM 1584 C C . TYR A 1 212 ? 9.03865 3.59361 -21.97168 1.000 11.44784 227 TYR A C 1
ATOM 1585 O O . TYR A 1 212 ? 9.37759 2.73645 -22.80729 1.000 12.10836 227 TYR A O 1
ATOM 1594 N N . MET A 1 213 ? 9.40520 3.51053 -20.68484 1.000 11.19409 228 MET A N 1
ATOM 1595 C CA . MET A 1 213 ? 10.21803 2.39931 -20.20275 1.000 11.43655 228 MET A CA 1
ATOM 1596 C C . MET A 1 213 ? 9.36560 1.16944 -19.95985 1.000 11.07176 228 MET A C 1
ATOM 1597 O O . MET A 1 213 ? 8.31267 1.26005 -19.32736 1.000 13.03643 228 MET A O 1
ATOM 1602 N N . ARG A 1 214 ? 9.78470 0.03536 -20.49063 1.000 12.29404 229 ARG A N 1
ATOM 1603 C CA . ARG A 1 214 ? 9.14892 -1.26053 -20.23195 1.000 12.64436 229 ARG A CA 1
ATOM 1604 C C . ARG A 1 214 ? 10.13272 -2.02652 -19.36109 1.000 13.32376 229 ARG A C 1
ATOM 1605 O O . ARG A 1 214 ? 11.13623 -2.53971 -19.85478 1.000 15.19068 229 ARG A O 1
ATOM 1613 N N . CYS A 1 215 ? 9.88979 -2.06535 -18.05932 1.000 12.18869 230 CYS A N 1
ATOM 1614 C CA . CYS A 1 215 ? 10.90749 -2.63347 -17.17438 1.000 12.18156 230 CYS A CA 1
ATOM 1615 C C . CYS A 1 215 ? 10.92726 -4.14009 -17.26038 1.000 12.76409 230 CYS A C 1
ATOM 1616 O O . CYS A 1 215 ? 9.89371 -4.79108 -17.44080 1.000 14.44530 230 CYS A O 1
ATOM 1619 N N . ASP A 1 216 ? 12.12811 -4.70263 -17.10639 1.000 13.81051 231 ASP A N 1
ATOM 1620 C CA . ASP A 1 216 ? 12.30113 -6.06829 -16.63301 1.000 14.26036 231 ASP A CA 1
ATOM 1621 C C . ASP A 1 216 ? 12.39307 -6.03963 -15.10790 1.000 13.00694 231 ASP A C 1
ATOM 1622 O O . ASP A 1 216 ? 12.29580 -4.98785 -14.46465 1.000 12.70071 231 ASP A O 1
ATOM 1627 N N . ARG A 1 217 ? 12.58165 -7.22132 -14.49054 1.000 13.41486 232 ARG A N 1
ATOM 1628 C CA . ARG A 1 217 ? 12.63061 -7.25915 -13.02607 1.000 13.69342 232 ARG A CA 1
ATOM 1629 C C . ARG A 1 217 ? 13.78986 -6.44850 -12.46894 1.000 13.65597 232 ARG A C 1
ATOM 1630 O O . ARG A 1 217 ? 13.68491 -5.87368 -11.38237 1.000 13.73365 232 ARG A O 1
ATOM 1638 N N . LYS A 1 218 ? 14.92483 -6.42576 -13.18484 1.000 13.79600 233 LYS A N 1
ATOM 1639 C CA . LYS A 1 218 ? 16.07712 -5.69370 -12.67670 1.000 15.01082 233 LYS A CA 1
ATOM 1640 C C . LYS A 1 218 ? 15.81631 -4.19439 -12.70489 1.000 14.02955 233 LYS A C 1
ATOM 1641 O O . LYS A 1 218 ? 16.23945 -3.47115 -11.80147 1.000 13.55117 233 LYS A O 1
ATOM 1647 N N . MET A 1 219 ? 15.12637 -3.70143 -13.75237 1.000 12.72911 234 MET A N 1
ATOM 1648 C CA . MET A 1 219 ? 14.74256 -2.29137 -13.80346 1.000 12.96850 234 MET A CA 1
ATOM 1649 C C . MET A 1 219 ? 13.70169 -1.95363 -12.74798 1.000 11.63351 234 MET A C 1
ATOM 1650 O O . MET A 1 219 ? 13.66718 -0.81945 -12.26648 1.000 12.35882 234 MET A O 1
ATOM 1655 N N . GLU A 1 220 ? 12.84900 -2.90020 -12.36761 1.000 10.96318 235 GLU A N 1
ATOM 1656 C CA . GLU A 1 220 ? 11.91211 -2.65511 -11.27155 1.000 11.56104 235 GLU A CA 1
ATOM 1657 C C . GLU A 1 220 ? 12.66072 -2.50013 -9.95925 1.000 10.96317 235 GLU A C 1
ATOM 1658 O O . GLU A 1 220 ? 12.27227 -1.68940 -9.11077 1.000 11.48669 235 GLU A O 1
ATOM 1664 N N . VAL A 1 221 ? 13.75677 -3.24728 -9.78229 1.000 11.28599 236 VAL A N 1
ATOM 1665 C CA . VAL A 1 221 ? 14.62421 -2.99058 -8.62616 1.000 12.14418 236 VAL A CA 1
ATOM 1666 C C . VAL A 1 221 ? 15.22893 -1.58920 -8.71251 1.000 10.42340 236 VAL A C 1
ATOM 1667 O O . VAL A 1 221 ? 15.24821 -0.84342 -7.72088 1.000 11.38044 236 VAL A O 1
ATOM 1671 N N . ALA A 1 222 ? 15.71976 -1.19810 -9.89596 1.000 10.84630 237 ALA A N 1
ATOM 1672 C CA . ALA A 1 222 ? 16.23597 0.15712 -10.03826 1.000 10.74172 237 ALA A CA 1
ATOM 1673 C C . ALA A 1 222 ? 15.17985 1.19896 -9.67709 1.000 10.74815 237 ALA A C 1
ATOM 1674 O O . ALA A 1 222 ? 15.50811 2.20830 -9.04436 1.000 11.11735 237 ALA A O 1
ATOM 1676 N N . PHE A 1 223 ? 13.92029 0.98618 -10.09641 1.000 10.91597 238 PHE A N 1
ATOM 1677 C CA . PHE A 1 223 ? 12.85365 1.93115 -9.77072 1.000 10.32786 238 PHE A CA 1
ATOM 1678 C C . PHE A 1 223 ? 12.70024 2.10518 -8.25966 1.000 9.95906 238 PHE A C 1
ATOM 1679 O O . PHE A 1 223 ? 12.63256 3.22652 -7.76047 1.000 10.44162 238 PHE A O 1
ATOM 1687 N N . MET A 1 224 ? 12.66506 0.99477 -7.50548 1.000 10.66134 239 MET A N 1
ATOM 1688 C CA . MET A 1 224 ? 12.45450 1.13547 -6.06178 1.000 10.84259 239 MET A CA 1
ATOM 1689 C C . MET A 1 224 ? 13.64381 1.81292 -5.39333 1.000 10.26159 239 MET A C 1
ATOM 1690 O O . MET A 1 224 ? 13.46816 2.49809 -4.37722 1.000 11.64371 239 MET A O 1
ATOM 1695 N N . VAL A 1 225 ? 14.85993 1.64350 -5.95671 1.000 10.75354 240 VAL A N 1
ATOM 1696 C CA . VAL A 1 225 ? 16.03391 2.33848 -5.43780 1.000 10.61684 240 VAL A CA 1
ATOM 1697 C C . VAL A 1 225 ? 15.93307 3.83048 -5.72560 1.000 10.40494 240 VAL A C 1
ATOM 1698 O O . VAL A 1 225 ? 16.16234 4.66324 -4.83560 1.000 11.04352 240 VAL A O 1
ATOM 1702 N N . CYS A 1 226 ? 15.56588 4.20651 -6.96287 1.000 10.94208 241 CYS A N 1
ATOM 1703 C CA . CYS A 1 226 ? 15.31114 5.62175 -7.24203 1.000 10.62468 241 CYS A CA 1
ATOM 1704 C C . CYS A 1 226 ? 14.18917 6.18025 -6.37795 1.000 11.10344 241 CYS A C 1
ATOM 1705 O O . CYS A 1 226 ? 14.17993 7.37943 -6.07097 1.000 12.33740 241 CYS A O 1
ATOM 1708 N N . ALA A 1 227 ? 13.24599 5.33975 -5.97506 1.000 10.97773 242 ALA A N 1
ATOM 1709 C CA . ALA A 1 227 ? 12.12275 5.78705 -5.16675 1.000 11.30195 242 ALA A CA 1
ATOM 1710 C C . ALA A 1 227 ? 12.49990 6.00980 -3.69909 1.000 10.77111 242 ALA A C 1
ATOM 1711 O O . ALA A 1 227 ? 11.68748 6.58579 -2.97267 1.000 11.24643 242 ALA A O 1
ATOM 1713 N N . ILE A 1 228 ? 13.67923 5.56605 -3.23427 1.000 10.84212 243 ILE A N 1
ATOM 1714 C CA . ILE A 1 228 ? 14.10535 5.92624 -1.88187 1.000 11.52800 243 ILE A CA 1
ATOM 1715 C C . ILE A 1 228 ? 14.00823 7.44351 -1.73658 1.000 11.81248 243 ILE A C 1
ATOM 1716 O O . ILE A 1 228 ? 14.40905 8.19907 -2.63205 1.000 12.97145 243 ILE A O 1
ATOM 1721 N N . ASN A 1 229 ? 13.50765 7.89157 -0.58978 1.000 12.75877 244 ASN A N 1
ATOM 1722 C CA . ASN A 1 229 ? 13.37647 9.31589 -0.30914 1.000 13.60920 244 ASN A CA 1
ATOM 1723 C C . ASN A 1 229 ? 14.19222 9.61241 0.93541 1.000 13.86923 244 ASN A C 1
ATOM 1724 O O . ASN A 1 229 ? 13.73768 9.33867 2.05687 1.000 13.35329 244 ASN A O 1
ATOM 1729 N N . PRO A 1 230 ? 15.39995 10.16175 0.79679 1.000 14.91254 245 PRO A N 1
ATOM 1730 C CA . PRO A 1 230 ? 16.22841 10.47613 1.97068 1.000 15.07748 245 PRO A CA 1
ATOM 1731 C C . PRO A 1 230 ? 15.74968 11.66142 2.79844 1.000 15.51434 245 PRO A C 1
ATOM 1732 O O . PRO A 1 230 ? 16.35473 11.94669 3.84324 1.000 16.28093 245 PRO A O 1
ATOM 1736 N N A SER A 1 231 ? 14.71283 12.38246 2.37804 0.471 15.67787 246 SER A N 1
ATOM 1737 N N B SER A 1 231 ? 14.70688 12.38539 2.40176 0.529 15.60424 246 SER A N 1
ATOM 1738 C CA A SER A 1 231 ? 14.31291 13.58799 3.09223 0.471 17.81467 246 SER A CA 1
ATOM 1739 C CA B SER A 1 231 ? 14.37974 13.63923 3.07472 0.529 18.00371 246 SER A CA 1
ATOM 1740 C C A SER A 1 231 ? 13.84967 13.26602 4.50540 0.471 17.15542 246 SER A C 1
ATOM 1741 C C B SER A 1 231 ? 13.77501 13.40088 4.45460 0.529 18.21522 246 SER A C 1
ATOM 1742 O O A SER A 1 231 ? 13.01860 12.38344 4.72852 0.471 17.06692 246 SER A O 1
ATOM 1743 O O B SER A 1 231 ? 12.74699 12.73304 4.59767 0.529 19.34702 246 SER A O 1
ATOM 1748 N N . ILE A 1 232 ? 14.40434 13.97924 5.47069 1.000 19.02183 247 ILE A N 1
ATOM 1749 C CA . ILE A 1 232 ? 13.85172 13.97218 6.81656 1.000 19.45075 247 ILE A CA 1
ATOM 1750 C C . ILE A 1 232 ? 12.86300 15.09968 6.97256 1.000 21.29353 247 ILE A C 1
ATOM 1751 O O . ILE A 1 232 ? 11.76371 14.90580 7.50502 1.000 23.07394 247 ILE A O 1
ATOM 1756 N N . ASP A 1 233 ? 13.25619 16.29697 6.54762 1.000 21.00231 248 ASP A N 1
ATOM 1757 C CA . ASP A 1 233 ? 12.36665 17.47058 6.51289 1.000 23.19282 248 ASP A CA 1
ATOM 1758 C C . ASP A 1 233 ? 12.84021 18.37903 5.37728 1.000 25.22946 248 ASP A C 1
ATOM 1759 O O . ASP A 1 233 ? 13.76091 18.02822 4.63264 1.000 26.06456 248 ASP A O 1
ATOM 1764 N N . LEU A 1 234 ? 12.24120 19.57543 5.27178 1.000 27.52800 249 LEU A N 1
ATOM 1765 C CA . LEU A 1 234 ? 12.58298 20.47570 4.16886 1.000 28.59369 249 LEU A CA 1
ATOM 1766 C C . LEU A 1 234 ? 14.07069 20.82886 4.14212 1.000 29.11200 249 LEU A C 1
ATOM 1767 O O . LEU A 1 234 ? 14.63050 21.07527 3.06949 1.000 29.98098 249 LEU A O 1
ATOM 1769 N N . HIS A 1 235 ? 14.74193 20.81003 5.29413 1.000 28.49187 250 HIS A N 1
ATOM 1770 C CA . HIS A 1 235 ? 16.10838 21.29375 5.37986 1.000 29.45676 250 HIS A CA 1
ATOM 1771 C C . HIS A 1 235 ? 17.13511 20.19503 5.54391 1.000 25.30667 250 HIS A C 1
ATOM 1772 O O . HIS A 1 235 ? 18.33579 20.49782 5.52955 1.000 27.12074 250 HIS A O 1
ATOM 1779 N N . THR A 1 236 ? 16.71135 18.93754 5.71465 1.000 23.70533 251 THR A N 1
ATOM 1780 C CA . THR A 1 236 ? 17.60731 17.89788 6.18666 1.000 22.56506 251 THR A CA 1
ATOM 1781 C C . THR A 1 236 ? 17.34449 16.61366 5.42673 1.000 19.38267 251 THR A C 1
ATOM 1782 O O . THR A 1 236 ? 16.20097 16.15689 5.34099 1.000 20.51208 251 THR A O 1
ATOM 1786 N N . ASP A 1 237 ? 18.41252 16.02139 4.90982 1.000 17.90126 252 ASP A N 1
ATOM 1787 C CA . ASP A 1 237 ? 18.37660 14.68092 4.34770 1.000 17.80298 252 ASP A CA 1
ATOM 1788 C C . ASP A 1 237 ? 19.13964 13.69903 5.22647 1.000 17.20070 252 ASP A C 1
ATOM 1789 O O . ASP A 1 237 ? 20.13453 14.04716 5.86221 1.000 18.76337 252 ASP A O 1
ATOM 1794 N N . SER A 1 238 ? 18.69513 12.44991 5.21607 1.000 14.64062 253 SER A N 1
ATOM 1795 C CA . SER A 1 238 ? 19.42399 11.36205 5.85838 1.000 13.89544 253 SER A CA 1
ATOM 1796 C C . SER A 1 238 ? 20.67453 11.03982 5.04952 1.000 13.69493 253 SER A C 1
ATOM 1797 O O . SER A 1 238 ? 20.58286 10.58901 3.90459 1.000 14.10286 253 SER A O 1
ATOM 1800 N N . LEU A 1 239 ? 21.84263 11.26428 5.66317 1.000 13.81506 254 LEU A N 1
ATOM 1801 C CA . LEU A 1 239 ? 23.09269 10.88198 4.99308 1.000 14.76721 254 LEU A CA 1
ATOM 1802 C C . LEU A 1 239 ? 23.11263 9.37742 4.76354 1.000 13.98782 254 LEU A C 1
ATOM 1803 O O . LEU A 1 239 ? 23.70978 8.89481 3.79386 1.000 14.48343 254 LEU A O 1
ATOM 1808 N N . GLU A 1 240 ? 22.50241 8.61552 5.68783 1.000 13.27736 255 GLU A N 1
ATOM 1809 C CA . GLU A 1 240 ? 22.51775 7.16697 5.59239 1.000 13.96606 255 GLU A CA 1
ATOM 1810 C C . GLU A 1 240 ? 21.73899 6.72787 4.34983 1.000 13.62560 255 GLU A C 1
ATOM 1811 O O . GLU A 1 240 ? 22.18426 5.85173 3.58183 1.000 13.12615 255 GLU A O 1
ATOM 1817 N N . LEU A 1 241 ? 20.55493 7.32535 4.13521 1.000 13.71045 256 LEU A N 1
ATOM 1818 C CA . LEU A 1 241 ? 19.76237 6.93735 2.97774 1.000 12.85584 256 LEU A CA 1
ATOM 1819 C C . LEU A 1 241 ? 20.35800 7.43082 1.67225 1.000 12.40052 256 LEU A C 1
ATOM 1820 O O . LEU A 1 241 ? 20.24043 6.74849 0.64283 1.000 12.42247 256 LEU A O 1
ATOM 1825 N N . LEU A 1 242 ? 21.00672 8.60111 1.67294 1.000 12.87915 257 LEU A N 1
ATOM 1826 C CA . LEU A 1 242 ? 21.72680 9.04143 0.48034 1.000 13.48511 257 LEU A CA 1
ATOM 1827 C C . LEU A 1 242 ? 22.80096 8.03890 0.11936 1.000 13.32370 257 LEU A C 1
ATOM 1828 O O . LEU A 1 242 ? 22.94359 7.66477 -1.05515 1.000 14.16684 257 LEU A O 1
ATOM 1833 N N . GLN A 1 243 ? 23.58886 7.60704 1.11647 1.000 13.53278 258 GLN A N 1
ATOM 1834 C CA . GLN A 1 243 ? 24.65870 6.65328 0.86531 1.000 13.38422 258 GLN A CA 1
ATOM 1835 C C . GLN A 1 243 ? 24.08002 5.34228 0.35789 1.000 13.11308 258 GLN A C 1
ATOM 1836 O O . GLN A 1 243 ? 24.62814 4.71536 -0.55473 1.000 13.83266 258 GLN A O 1
ATOM 1842 N N . LEU A 1 244 ? 22.97620 4.88196 0.97891 1.000 13.05514 259 LEU A N 1
ATOM 1843 C CA . LEU A 1 244 ? 22.39076 3.61218 0.56370 1.000 13.07843 259 LEU A CA 1
ATOM 1844 C C . LEU A 1 244 ? 21.92218 3.69601 -0.88962 1.000 11.76068 259 LEU A C 1
ATOM 1845 O O . LEU A 1 244 ? 22.18689 2.80216 -1.70526 1.000 12.51449 259 LEU A O 1
ATOM 1850 N N . GLN A 1 245 ? 21.19817 4.77609 -1.23459 1.000 12.09615 260 GLN A N 1
ATOM 1851 C CA . GLN A 1 245 ? 20.71157 4.93099 -2.59619 1.000 12.01871 260 GLN A CA 1
ATOM 1852 C C . GLN A 1 245 ? 21.86406 4.98965 -3.58021 1.000 12.22910 260 GLN A C 1
ATOM 1853 O O . GLN A 1 245 ? 21.81867 4.33553 -4.62825 1.000 11.91676 260 GLN A O 1
ATOM 1859 N N . GLN A 1 246 ? 22.93150 5.71190 -3.22757 1.000 12.20947 261 GLN A N 1
ATOM 1860 C CA . GLN A 1 246 ? 24.09173 5.84161 -4.09000 1.000 12.18953 261 GLN A CA 1
ATOM 1861 C C . GLN A 1 246 ? 24.78734 4.50230 -4.30295 1.000 11.88374 261 GLN A C 1
ATOM 1862 O O . GLN A 1 246 ? 25.11002 4.13725 -5.43746 1.000 12.16395 261 GLN A O 1
ATOM 1868 N N . LYS A 1 247 ? 25.02248 3.74361 -3.21294 1.000 11.81452 262 LYS A N 1
ATOM 1869 C CA . LYS A 1 247 ? 25.66037 2.44405 -3.35413 1.000 12.86160 262 LYS A CA 1
ATOM 1870 C C . LYS A 1 247 ? 24.79965 1.47550 -4.14935 1.000 12.03836 262 LYS A C 1
ATOM 1871 O O . LYS A 1 247 ? 25.31207 0.66722 -4.92502 1.000 13.15029 262 LYS A O 1
ATOM 1877 N N . LEU A 1 248 ? 23.48293 1.50579 -3.93589 1.000 12.51900 263 LEU A N 1
ATOM 1878 C CA . LEU A 1 248 ? 22.61467 0.58942 -4.68048 1.000 12.15571 263 LEU A CA 1
ATOM 1879 C C . LEU A 1 248 ? 22.57561 0.96711 -6.15725 1.000 11.66304 263 LEU A C 1
ATOM 1880 O O . LEU A 1 248 ? 22.54929 0.08354 -7.01179 1.000 12.38966 263 LEU A O 1
ATOM 1885 N N . LEU A 1 249 ? 22.57104 2.27296 -6.47033 1.000 11.42687 264 LEU A N 1
ATOM 1886 C CA . LEU A 1 249 ? 22.62935 2.67402 -7.87784 1.000 11.79546 264 LEU A CA 1
ATOM 1887 C C . LEU A 1 249 ? 23.94417 2.24791 -8.52529 1.000 11.93402 264 LEU A C 1
ATOM 1888 O O . LEU A 1 249 ? 23.93379 1.79756 -9.67012 1.000 12.56631 264 LEU A O 1
ATOM 1893 N N . TRP A 1 250 ? 25.07493 2.32335 -7.79417 1.000 12.61515 265 TRP A N 1
ATOM 1894 C CA . TRP A 1 250 ? 26.33406 1.84270 -8.38652 1.000 12.86867 265 TRP A CA 1
ATOM 1895 C C . TRP A 1 250 ? 26.30379 0.32980 -8.60282 1.000 12.63342 265 TRP A C 1
ATOM 1896 O O . TRP A 1 250 ? 26.83904 -0.16718 -9.60106 1.000 13.79024 265 TRP A O 1
ATOM 1907 N N . LEU A 1 251 ? 25.68683 -0.42051 -7.67728 1.000 12.99676 266 LEU A N 1
ATOM 1908 C CA . LEU A 1 251 ? 25.54270 -1.85741 -7.86842 1.000 13.06607 266 LEU A CA 1
ATOM 1909 C C . LEU A 1 251 ? 24.76548 -2.14815 -9.13908 1.000 13.01997 266 LEU A C 1
ATOM 1910 O O . LEU A 1 251 ? 25.17911 -2.94632 -9.99230 1.000 14.00616 266 LEU A O 1
ATOM 1915 N N . LEU A 1 252 ? 23.61630 -1.47780 -9.28592 1.000 12.68409 267 LEU A N 1
ATOM 1916 C CA . LEU A 1 252 ? 22.81657 -1.65135 -10.48463 1.000 12.95087 267 LEU A CA 1
ATOM 1917 C C . LEU A 1 252 ? 23.57494 -1.22362 -11.73656 1.000 12.50513 267 LEU A C 1
ATOM 1918 O O . LEU A 1 252 ? 23.49053 -1.89344 -12.77295 1.000 13.48477 267 LEU A O 1
ATOM 1923 N N . TYR A 1 253 ? 24.30089 -0.10237 -11.65335 1.000 12.82632 268 TYR A N 1
ATOM 1924 C CA . TYR A 1 253 ? 25.07377 0.38474 -12.78182 1.000 12.86603 268 TYR A CA 1
ATOM 1925 C C . TYR A 1 253 ? 26.07226 -0.66478 -13.24773 1.000 12.57060 268 TYR A C 1
ATOM 1926 O O . TYR A 1 253 ? 26.15438 -0.98208 -14.44410 1.000 13.39854 268 TYR A O 1
ATOM 1935 N N . ASP A 1 254 ? 26.80222 -1.25938 -12.29112 1.000 13.31427 269 ASP A N 1
ATOM 1936 C CA . ASP A 1 254 ? 27.86795 -2.19196 -12.62771 1.000 13.71270 269 ASP A CA 1
ATOM 1937 C C . ASP A 1 254 ? 27.31341 -3.45106 -13.25546 1.000 14.43087 269 ASP A C 1
ATOM 1938 O O . ASP A 1 254 ? 27.99512 -4.07794 -14.06608 1.000 17.34261 269 ASP A O 1
ATOM 1943 N N . LEU A 1 255 ? 26.10200 -3.84248 -12.87393 1.000 14.98971 270 LEU A N 1
ATOM 1944 C CA . LEU A 1 255 ? 25.45875 -5.01832 -13.42284 1.000 15.80560 270 LEU A CA 1
ATOM 1945 C C . LEU A 1 255 ? 24.77021 -4.75182 -14.75041 1.000 15.04667 270 LEU A C 1
ATOM 1946 O O . LEU A 1 255 ? 24.26642 -5.69972 -15.35703 1.000 17.91036 270 LEU A O 1
ATOM 1951 N N . GLY A 1 256 ? 24.72445 -3.50286 -15.21495 1.000 14.74192 271 GLY A N 1
ATOM 1952 C CA . GLY A 1 256 ? 24.12014 -3.16003 -16.48921 1.000 14.57492 271 GLY A CA 1
ATOM 1953 C C . GLY A 1 256 ? 22.66839 -2.76010 -16.39921 1.000 13.81102 271 GLY A C 1
ATOM 1954 O O . GLY A 1 256 ? 22.04437 -2.55949 -17.44043 1.000 15.02331 271 GLY A O 1
ATOM 1955 N N . HIS A 1 257 ? 22.10270 -2.65444 -15.19084 1.000 12.79464 272 HIS A N 1
ATOM 1956 C CA . HIS A 1 257 ? 20.65788 -2.49672 -15.06454 1.000 13.40534 272 HIS A CA 1
ATOM 1957 C C . HIS A 1 257 ? 20.20340 -1.06246 -15.10986 1.000 12.58504 272 HIS A C 1
ATOM 1958 O O . HIS A 1 257 ? 19.00016 -0.83115 -15.04162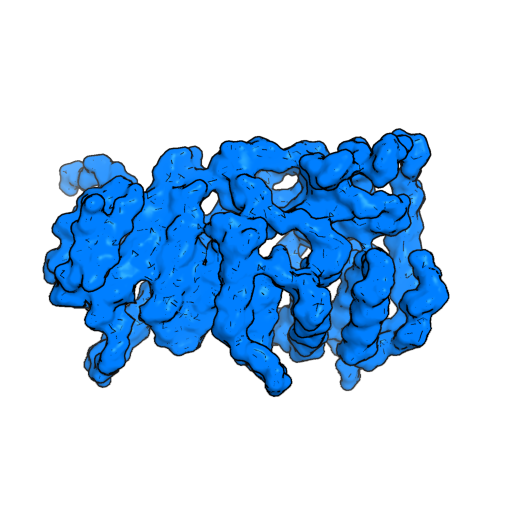 1.000 13.64031 272 HIS A O 1
ATOM 1965 N N . LEU A 1 258 ? 21.11498 -0.11087 -15.28977 1.000 11.15799 273 LEU A N 1
ATOM 1966 C CA . LEU A 1 258 ? 20.71662 1.27838 -15.53048 1.000 11.47986 273 LEU A CA 1
ATOM 1967 C C . LEU A 1 258 ? 20.82833 1.66738 -16.99579 1.000 12.09467 273 LEU A C 1
ATOM 1968 O O . LEU A 1 258 ? 20.51419 2.82220 -17.35221 1.000 11.92700 273 LEU A O 1
ATOM 1973 N N A GLU A 1 259 ? 21.25501 0.73564 -17.84971 0.598 11.65518 274 GLU A N 1
ATOM 1974 N N B GLU A 1 259 ? 21.26028 0.75902 -17.87237 0.402 11.93761 274 GLU A N 1
ATOM 1975 C CA A GLU A 1 259 ? 21.51978 1.00572 -19.25972 0.598 13.16477 274 GLU A CA 1
ATOM 1976 C CA B GLU A 1 259 ? 21.52702 1.13044 -19.26200 0.402 13.15546 274 GLU A CA 1
ATOM 1977 C C A GLU A 1 259 ? 20.32538 1.63621 -19.94935 0.598 11.59764 274 GLU A C 1
ATOM 1978 C C B GLU A 1 259 ? 20.29919 1.67432 -19.96375 0.402 12.07539 274 GLU A C 1
ATOM 1979 O O A GLU A 1 259 ? 20.49007 2.52022 -20.79038 0.598 13.12248 274 GLU A O 1
ATOM 1980 O O B GLU A 1 259 ? 20.42707 2.50764 -20.86403 0.402 12.77018 274 GLU A O 1
ATOM 1991 N N . ARG A 1 260 ? 19.10908 1.19674 -19.59353 1.000 11.39940 275 ARG A N 1
ATOM 1992 C CA . ARG A 1 260 ? 17.85808 1.62090 -20.20693 1.000 11.91019 275 ARG A CA 1
ATOM 1993 C C . ARG A 1 260 ? 17.04042 2.49449 -19.26614 1.000 10.84582 275 ARG A C 1
ATOM 1994 O O . ARG A 1 260 ? 15.81375 2.58633 -19.40436 1.000 11.62894 275 ARG A O 1
ATOM 2002 N N . TYR A 1 261 ? 17.69379 3.16970 -18.30964 1.000 10.53454 276 TYR A N 1
ATOM 2003 C CA . TYR A 1 261 ? 16.98629 3.96660 -17.30288 1.000 10.97258 276 TYR A CA 1
ATOM 2004 C C . TYR A 1 261 ? 17.62017 5.35185 -17.22684 1.000 10.99628 276 TYR A C 1
ATOM 2005 O O . TYR A 1 261 ? 18.37066 5.65645 -16.29185 1.000 11.13898 276 TYR A O 1
ATOM 2014 N N . PRO A 1 262 ? 17.30593 6.22728 -18.18046 1.000 10.43418 277 PRO A N 1
ATOM 2015 C CA . PRO A 1 262 ? 17.96900 7.54287 -18.20965 1.000 10.35734 277 PRO A CA 1
ATOM 2016 C C . PRO A 1 262 ? 17.91987 8.29506 -16.90999 1.000 10.52818 277 PRO A C 1
ATOM 2017 O O . PRO A 1 262 ? 18.93905 8.83251 -16.45547 1.000 11.44534 277 PRO A O 1
ATOM 2021 N N . MET A 1 263 ? 16.73184 8.38876 -16.28603 1.000 10.16834 278 MET A N 1
ATOM 2022 C CA . MET A 1 263 ? 16.65577 9.22625 -15.09004 1.000 10.59762 278 MET A CA 1
ATOM 2023 C C . MET A 1 263 ? 17.45201 8.66184 -13.92033 1.000 10.45720 278 MET A C 1
ATOM 2024 O O . MET A 1 263 ? 17.90016 9.43148 -13.05968 1.000 11.18250 278 MET A O 1
ATOM 2029 N N . ALA A 1 264 ? 17.58776 7.33648 -13.83635 1.000 10.55123 279 ALA A N 1
ATOM 2030 C CA . ALA A 1 264 ? 18.41729 6.76219 -12.77766 1.000 10.91187 279 ALA A CA 1
ATOM 2031 C C . ALA A 1 264 ? 19.86157 7.20223 -12.90588 1.000 10.62505 279 ALA A C 1
ATOM 2032 O O . ALA A 1 264 ? 20.54354 7.41484 -11.89640 1.000 10.83982 279 ALA A O 1
ATOM 2034 N N . LEU A 1 265 ? 20.34721 7.33281 -14.13864 1.000 11.33930 280 LEU A N 1
ATOM 2035 C CA . LEU A 1 265 ? 21.70419 7.83480 -14.33798 1.000 11.48296 280 LEU A CA 1
ATOM 2036 C C . LEU A 1 265 ? 21.82616 9.29213 -13.88921 1.000 11.96927 280 LEU A C 1
ATOM 2037 O O . LEU A 1 265 ? 22.83602 9.69447 -13.30011 1.000 12.46893 280 LEU A O 1
ATOM 2042 N N . GLY A 1 266 ? 20.79870 10.09417 -14.13923 1.000 11.60983 281 GLY A N 1
ATOM 2043 C CA . GLY A 1 266 ? 20.79884 11.46971 -13.62893 1.000 11.35082 281 GLY A CA 1
ATOM 2044 C C . GLY A 1 266 ? 20.76271 11.52085 -12.10395 1.000 11.13237 281 GLY A C 1
ATOM 2045 O O . GLY A 1 266 ? 21.44412 12.34541 -11.47819 1.000 11.54159 281 GLY A O 1
ATOM 2046 N N . ASN A 1 267 ? 19.98927 10.61353 -11.48090 1.000 10.97786 282 ASN A N 1
ATOM 2047 C CA . ASN A 1 267 ? 19.94640 10.54266 -10.01919 1.000 11.63334 282 ASN A CA 1
ATOM 2048 C C . ASN A 1 267 ? 21.32663 10.19597 -9.46818 1.000 11.46576 282 ASN A C 1
ATOM 2049 O O . ASN A 1 267 ? 21.81452 10.82576 -8.51000 1.000 11.98128 282 ASN A O 1
ATOM 2054 N N . LEU A 1 268 ? 21.99093 9.22403 -10.10365 1.000 11.96469 283 LEU A N 1
ATOM 2055 C CA . LEU A 1 268 ? 23.32663 8.84355 -9.67775 1.000 11.71002 283 LEU A CA 1
ATOM 2056 C C . LEU A 1 268 ? 24.32709 9.99173 -9.84369 1.000 11.93562 283 LEU A C 1
ATOM 2057 O O . LEU A 1 268 ? 25.14818 10.24892 -8.94918 1.000 12.91469 283 LEU A O 1
ATOM 2062 N N . ALA A 1 269 ? 24.24986 10.71524 -10.96391 1.000 11.81980 284 ALA A N 1
ATOM 2063 C CA . ALA A 1 269 ? 25.07880 11.89435 -11.16712 1.000 12.57372 284 ALA A CA 1
ATOM 2064 C C . ALA A 1 269 ? 24.84866 12.92332 -10.07062 1.000 12.15366 284 ALA A C 1
ATOM 2065 O O . ALA A 1 269 ? 25.79493 13.51408 -9.54197 1.000 13.59850 284 ALA A O 1
ATOM 2067 N N . ASP A 1 270 ? 23.56969 13.19598 -9.74406 1.000 11.98061 285 ASP A N 1
ATOM 2068 C CA . ASP A 1 270 ? 23.29705 14.16726 -8.68774 1.000 12.87660 285 ASP A CA 1
ATOM 2069 C C . ASP A 1 270 ? 23.89875 13.71630 -7.35117 1.000 12.78488 285 ASP A C 1
ATOM 2070 O O . ASP A 1 270 ? 24.41334 14.53837 -6.58558 1.000 14.59364 285 ASP A O 1
ATOM 2075 N N . LEU A 1 271 ? 23.83246 12.42446 -7.05460 1.000 12.91850 286 LEU A N 1
ATOM 2076 C CA . LEU A 1 271 ? 24.41184 11.92321 -5.80632 1.000 13.57894 286 LEU A CA 1
ATOM 2077 C C . LEU A 1 271 ? 25.92498 12.05764 -5.80617 1.000 13.89480 286 LEU A C 1
ATOM 2078 O O . LEU A 1 271 ? 26.52948 12.40437 -4.77569 1.000 14.17511 286 LEU A O 1
ATOM 2083 N N . GLU A 1 272 ? 26.56062 11.77606 -6.95210 1.000 13.22449 287 GLU A N 1
ATOM 2084 C CA . GLU A 1 272 ? 27.99622 11.95454 -7.07212 1.000 13.92534 287 GLU A CA 1
ATOM 2085 C C . GLU A 1 272 ? 28.40269 13.42133 -6.94172 1.000 14.40999 287 GLU A C 1
ATOM 2086 O O . GLU A 1 272 ? 29.45515 13.72109 -6.37323 1.000 17.14927 287 GLU A O 1
ATOM 2092 N N . GLU A 1 273 ? 27.59370 14.34790 -7.45023 1.000 14.67198 288 GLU A N 1
ATOM 2093 C CA . GLU A 1 273 ? 27.91162 15.76138 -7.27281 1.000 15.95540 288 GLU A CA 1
ATOM 2094 C C . GLU A 1 273 ? 27.89126 16.12933 -5.79360 1.000 16.87755 288 GLU A C 1
ATOM 2095 O O . GLU A 1 273 ? 28.75141 16.86457 -5.30208 1.000 18.82280 288 GLU A O 1
ATOM 2101 N N . LEU A 1 274 ? 26.91586 15.59232 -5.06935 1.000 16.11900 289 LEU A N 1
ATOM 2102 C CA . LEU A 1 274 ? 26.79878 15.84486 -3.64534 1.000 18.50017 289 LEU A CA 1
ATOM 2103 C C . LEU A 1 274 ? 27.97091 15.26450 -2.85679 1.000 18.08450 289 LEU A C 1
ATOM 2104 O O . LEU A 1 274 ? 28.51707 15.92406 -1.96925 1.000 20.79198 289 LEU A O 1
ATOM 2109 N N . GLU A 1 275 ? 28.35260 14.02282 -3.14412 1.000 16.56262 290 GLU A N 1
ATOM 2110 C CA . GLU A 1 275 ? 29.43583 13.36414 -2.42000 1.000 18.42638 290 GLU A CA 1
ATOM 2111 C C . GLU A 1 275 ? 30.11046 12.37374 -3.35107 1.000 16.18407 290 GLU A C 1
ATOM 2112 O O . GLU A 1 275 ? 29.64497 11.23400 -3.51461 1.000 17.76306 290 GLU A O 1
ATOM 2118 N N . PRO A 1 276 ? 31.19375 12.77632 -4.00883 1.000 16.45529 291 PRO A N 1
ATOM 2119 C CA . PRO A 1 276 ? 31.76000 11.90415 -5.04896 1.000 17.00748 291 PRO A CA 1
ATOM 2120 C C . PRO A 1 276 ? 32.36356 10.64925 -4.46143 1.000 17.83222 291 PRO A C 1
ATOM 2121 O O . PRO A 1 276 ? 32.97850 10.66173 -3.39327 1.000 20.71011 291 PRO A O 1
ATOM 2125 N N . THR A 1 277 ? 32.19480 9.56479 -5.19180 1.000 16.61534 292 THR A N 1
ATOM 2126 C CA . THR A 1 277 ? 32.79913 8.29219 -4.82887 1.000 17.46917 292 THR A CA 1
ATOM 2127 C C . THR A 1 277 ? 34.15185 8.19462 -5.52368 1.000 17.95718 292 THR A C 1
ATOM 2128 O O . THR A 1 277 ? 34.19068 8.23050 -6.75914 1.000 17.52934 292 THR A O 1
ATOM 2132 N N . PRO A 1 278 ? 35.26832 8.02980 -4.79856 1.000 19.55210 293 PRO A N 1
ATOM 2133 C CA . PRO A 1 278 ? 36.56613 7.91282 -5.46794 1.000 19.33071 293 PRO A CA 1
ATOM 2134 C C . PRO A 1 278 ? 36.55855 6.78883 -6.48860 1.000 20.64597 293 PRO A C 1
ATOM 2135 O O . PRO A 1 278 ? 35.99977 5.71832 -6.24754 1.000 22.83492 293 PRO A O 1
ATOM 2139 N N . GLY A 1 279 ? 37.20575 7.04339 -7.62959 1.000 19.81293 294 GLY A N 1
ATOM 2140 C CA . GLY A 1 279 ? 37.33088 6.06081 -8.68317 1.000 19.99014 294 GLY A CA 1
ATOM 2141 C C . GLY A 1 279 ? 36.11010 5.87884 -9.57486 1.000 21.34426 294 GLY A C 1
ATOM 2142 O O . GLY A 1 279 ? 36.13802 5.00315 -10.44709 1.000 25.76374 294 GLY A O 1
ATOM 2143 N N . ARG A 1 280 ? 35.05073 6.68910 -9.41216 1.000 18.74979 295 ARG A N 1
ATOM 2144 C CA . ARG A 1 280 ? 33.87273 6.59786 -10.26222 1.000 17.97054 295 ARG A CA 1
ATOM 2145 C C . ARG A 1 280 ? 33.82211 7.74806 -11.26599 1.000 18.50342 295 ARG A C 1
ATOM 2146 O O . ARG A 1 280 ? 34.47054 8.78536 -11.09954 1.000 19.12789 295 ARG A O 1
ATOM 2154 N N . PRO A 1 281 ? 33.01244 7.60235 -12.31258 1.000 18.49845 296 PRO A N 1
ATOM 2155 C CA . PRO A 1 281 ? 32.87719 8.67002 -13.29868 1.000 20.51392 296 PRO A CA 1
ATOM 2156 C C . PRO A 1 281 ? 32.37799 9.95390 -12.66063 1.000 19.06187 296 PRO A C 1
ATOM 2157 O O . PRO A 1 281 ? 31.61492 9.94333 -11.69716 1.000 18.35401 296 PRO A O 1
ATOM 2161 N N . ASP A 1 282 ? 32.74548 11.06780 -13.28002 1.000 18.99277 297 ASP A N 1
ATOM 2162 C CA . ASP A 1 282 ? 32.25298 12.37342 -12.86035 1.000 18.89282 297 ASP A CA 1
ATOM 2163 C C . ASP A 1 282 ? 30.74255 12.51954 -13.11877 1.000 18.44893 297 ASP A C 1
ATOM 2164 O O . ASP A 1 282 ? 30.16437 11.87794 -14.01543 1.000 17.24971 297 ASP A O 1
ATOM 2169 N N . PRO A 1 283 ? 30.08422 13.41911 -12.38363 1.000 16.33524 298 PRO A N 1
ATOM 2170 C CA . PRO A 1 283 ? 28.67711 13.71030 -12.68373 1.000 15.47230 298 PRO A CA 1
ATOM 2171 C C . PRO A 1 283 ? 28.42699 13.99311 -14.15278 1.000 15.75610 298 PRO A C 1
ATOM 2172 O O . PRO A 1 283 ? 27.48808 13.43934 -14.71099 1.000 15.28389 298 PRO A O 1
ATOM 2176 N N A LEU A 1 284 ? 29.21841 14.84665 -14.80430 0.576 16.43903 299 LEU A N 1
ATOM 2177 N N B LEU A 1 284 ? 29.25285 14.82117 -14.79268 0.424 17.60779 299 LEU A N 1
ATOM 2178 C CA A LEU A 1 284 ? 28.95114 15.15076 -16.20985 0.576 16.52125 299 LEU A CA 1
ATOM 2179 C CA B LEU A 1 284 ? 29.01118 15.18012 -16.18636 0.424 17.78495 299 LEU A CA 1
ATOM 2180 C C A LEU A 1 284 ? 28.94825 13.89914 -17.07295 0.576 16.57659 299 LEU A C 1
ATOM 2181 C C B LEU A 1 284 ? 28.99617 13.94924 -17.09197 0.424 17.03569 299 LEU A C 1
ATOM 2182 O O A LEU A 1 284 ? 28.09143 13.74596 -17.94624 0.576 16.49123 299 LEU A O 1
ATOM 2183 O O B LEU A 1 284 ? 28.15885 13.84786 -17.99343 0.424 17.28410 299 LEU A O 1
ATOM 2192 N N . THR A 1 285 ? 29.91013 12.99575 -16.86341 1.000 16.80283 300 THR A N 1
ATOM 2193 C CA . THR A 1 285 ? 29.90014 11.74944 -17.62646 1.000 16.59956 300 THR A CA 1
ATOM 2194 C C . THR A 1 285 ? 28.58586 11.00372 -17.43338 1.000 15.70625 300 THR A C 1
ATOM 2195 O O . THR A 1 285 ? 28.02333 10.46024 -18.39557 1.000 15.89030 300 THR A O 1
ATOM 2199 N N . LEU A 1 286 ? 28.10196 10.95127 -16.19050 1.000 14.59558 301 LEU A N 1
ATOM 2200 C CA . LEU A 1 286 ? 26.84956 10.25383 -15.90440 1.000 13.80925 301 LEU A CA 1
ATOM 2201 C C . LEU A 1 286 ? 25.64623 10.95980 -16.51740 1.000 12.77559 301 LEU A C 1
ATOM 2202 O O . LEU A 1 286 ? 24.78703 10.28000 -17.08219 1.000 13.26125 301 LEU A O 1
ATOM 2207 N N . TYR A 1 287 ? 25.58533 12.30936 -16.47914 1.000 12.57367 302 TYR A N 1
ATOM 2208 C CA . TYR A 1 287 ? 24.46745 12.98746 -17.13176 1.000 12.09188 302 TYR A CA 1
ATOM 2209 C C . TYR A 1 287 ? 24.47867 12.68786 -18.62056 1.000 12.35340 302 TYR A C 1
ATOM 2210 O O . TYR A 1 287 ? 23.40886 12.45061 -19.22382 1.000 12.07813 302 TYR A O 1
ATOM 2219 N N . HIS A 1 288 ? 25.67537 12.69269 -19.23834 1.000 13.57284 303 HIS A N 1
ATOM 2220 C CA . HIS A 1 288 ? 25.74805 12.38394 -20.65837 1.000 13.88136 303 HIS A CA 1
ATOM 2221 C C . HIS A 1 288 ? 25.37626 10.93630 -20.94923 1.000 13.03265 303 HIS A C 1
ATOM 2222 O O . HIS A 1 288 ? 24.79270 10.65560 -21.99608 1.000 13.41703 303 HIS A O 1
ATOM 2229 N N A LYS A 1 289 ? 25.68406 10.00423 -20.03597 0.695 13.29626 304 LYS A N 1
ATOM 2230 N N B LYS A 1 289 ? 25.68293 10.01044 -20.03357 0.305 13.52926 304 LYS A N 1
ATOM 2231 C CA A LYS A 1 289 ? 25.22976 8.63272 -20.21731 0.695 13.84828 304 LYS A CA 1
ATOM 2232 C CA B LYS A 1 289 ? 25.23466 8.63229 -20.20149 0.305 14.15374 304 LYS A CA 1
ATOM 2233 C C A LYS A 1 289 ? 23.71230 8.53178 -20.15208 0.695 12.36261 304 LYS A C 1
ATOM 2234 C C B LYS A 1 289 ? 23.71596 8.53216 -20.15129 0.305 12.99333 304 LYS A C 1
ATOM 2235 O O A LYS A 1 289 ? 23.11300 7.74174 -20.88419 0.695 13.47148 304 LYS A O 1
ATOM 2236 O O B LYS A 1 289 ? 23.11641 7.74231 -20.88796 0.305 13.22386 304 LYS A O 1
ATOM 2247 N N . GLY A 1 290 ? 23.07819 9.31860 -19.28254 1.000 12.21249 305 GLY A N 1
ATOM 2248 C CA . GLY A 1 290 ? 21.61173 9.30939 -19.22540 1.000 12.38296 305 GLY A CA 1
ATOM 2249 C C . GLY A 1 290 ? 20.99575 9.80825 -20.52425 1.000 11.56519 305 GLY A C 1
ATOM 2250 O O . GLY A 1 290 ? 20.03333 9.21594 -21.03228 1.000 12.16494 305 GLY A O 1
ATOM 2251 N N . ILE A 1 291 ? 21.59218 10.87432 -21.11761 1.000 11.64637 306 ILE A N 1
ATOM 2252 C CA . ILE A 1 291 ? 21.12147 11.36083 -22.40767 1.000 11.87544 306 ILE A CA 1
ATOM 2253 C C . ILE A 1 291 ? 21.38178 10.31278 -23.48816 1.000 11.59809 306 ILE A C 1
ATOM 2254 O O . ILE A 1 291 ? 20.54359 10.06432 -24.35205 1.000 12.26332 306 ILE A O 1
ATOM 2259 N N . ALA A 1 292 ? 22.55925 9.66709 -23.44949 1.000 12.28325 307 ALA A N 1
ATOM 2260 C CA . ALA A 1 292 ? 22.84242 8.62089 -24.42664 1.000 13.04751 307 ALA A CA 1
ATOM 2261 C C . ALA A 1 292 ? 21.81640 7.49629 -24.33784 1.000 12.58612 307 ALA A C 1
ATOM 2262 O O . ALA A 1 292 ? 21.40341 6.95225 -25.35332 1.000 13.69175 307 ALA A O 1
ATOM 2264 N N . SER A 1 293 ? 21.44336 7.10537 -23.11996 1.000 12.37238 308 SER A N 1
ATOM 2265 C CA . SER A 1 293 ? 20.44847 6.05517 -22.95378 1.000 12.23898 308 SER A CA 1
ATOM 2266 C C . SER A 1 293 ? 19.11649 6.46145 -23.59423 1.000 11.46394 308 SER A C 1
ATOM 2267 O O . SER A 1 293 ? 18.47380 5.66473 -24.29202 1.000 11.86841 308 SER A O 1
ATOM 2270 N N . ALA A 1 294 ? 18.69189 7.72179 -23.37247 1.000 10.85655 309 ALA A N 1
ATOM 2271 C CA . ALA A 1 294 ? 17.45478 8.17394 -23.98034 1.000 11.16004 309 ALA A CA 1
ATOM 2272 C C . ALA A 1 294 ? 17.53524 8.16563 -25.50972 1.000 10.85765 309 ALA A C 1
ATOM 2273 O O . ALA A 1 294 ? 16.55787 7.80689 -26.19210 1.000 11.52171 309 ALA A O 1
ATOM 2275 N N . LYS A 1 295 ? 18.66503 8.60359 -26.07379 1.000 11.56993 310 LYS A N 1
ATOM 2276 C CA . LYS A 1 295 ? 18.83433 8.57603 -27.52385 1.000 12.71894 310 LYS A CA 1
ATOM 2277 C C . LYS A 1 295 ? 18.82533 7.13991 -28.05165 1.000 13.32175 310 LYS A C 1
ATOM 2278 O O . LYS A 1 295 ? 18.26430 6.85619 -29.11310 1.000 16.09895 310 LYS A O 1
ATOM 2284 N N . THR A 1 296 ? 19.47260 6.22159 -27.33057 1.000 12.16302 311 THR A N 1
ATOM 2285 C CA . THR A 1 296 ? 19.66479 4.86370 -27.83168 1.000 13.39428 311 THR A CA 1
ATOM 2286 C C . THR A 1 296 ? 18.39819 4.03747 -27.73461 1.000 12.99543 311 THR A C 1
ATOM 2287 O O . THR A 1 296 ? 18.08420 3.28103 -28.66387 1.000 14.03817 311 THR A O 1
ATOM 2291 N N . TYR A 1 297 ? 17.68956 4.12650 -26.60096 1.000 12.02838 312 TYR A N 1
ATOM 2292 C CA . TYR A 1 297 ? 16.58250 3.22007 -26.34355 1.000 12.13708 312 TYR A CA 1
ATOM 2293 C C . TYR A 1 297 ? 15.22929 3.85781 -26.51333 1.000 12.45036 312 TYR A C 1
ATOM 2294 O O . TYR A 1 297 ? 14.25125 3.12089 -26.62155 1.000 13.69218 312 TYR A O 1
ATOM 2303 N N . TYR A 1 298 ? 15.14165 5.19102 -26.49224 1.000 11.73351 313 TYR A N 1
ATOM 2304 C CA . TYR A 1 298 ? 13.85752 5.87385 -26.40029 1.000 10.84185 313 TYR A CA 1
ATOM 2305 C C . TYR A 1 298 ? 13.71365 6.96044 -27.45616 1.000 11.31330 313 TYR A C 1
ATOM 2306 O O . TYR A 1 298 ? 12.97427 7.92930 -27.24935 1.000 11.30809 313 TYR A O 1
ATOM 2315 N N . ARG A 1 299 ? 14.45933 6.84412 -28.56376 1.000 12.01280 314 ARG A N 1
ATOM 2316 C CA . ARG A 1 299 ? 14.30258 7.72204 -29.71636 1.000 12.01670 314 ARG A CA 1
ATOM 2317 C C . ARG A 1 299 ? 14.55964 9.17425 -29.35733 1.000 12.07474 314 ARG A C 1
ATOM 2318 O O . ARG A 1 299 ? 14.10956 10.07765 -30.06404 1.000 13.00917 314 ARG A O 1
ATOM 2326 N N . ASP A 1 300 ? 15.30218 9.43682 -28.29615 1.000 11.85076 315 ASP A N 1
ATOM 2327 C CA . ASP A 1 300 ? 15.56251 10.81663 -27.87529 1.000 11.03024 315 ASP A CA 1
ATOM 2328 C C . ASP A 1 300 ? 14.26688 11.56994 -27.59889 1.000 10.60609 315 ASP A C 1
ATOM 2329 O O . ASP A 1 300 ? 14.14598 12.76046 -27.89971 1.000 11.85724 315 ASP A O 1
ATOM 2334 N N . GLU A 1 301 ? 13.30519 10.88774 -26.97045 1.000 10.33719 316 GLU A N 1
ATOM 2335 C CA . GLU A 1 301 ? 11.98852 11.44610 -26.72534 1.000 10.77325 316 GLU A CA 1
ATOM 2336 C C . GLU A 1 301 ? 11.76083 11.81301 -25.26804 1.000 10.56289 316 GLU A C 1
ATOM 2337 O O . GLU A 1 301 ? 10.63240 12.12628 -24.89868 1.000 10.96663 316 GLU A O 1
ATOM 2343 N N . HIS A 1 302 ? 12.80606 11.78608 -24.44401 1.000 10.18048 317 HIS A N 1
ATOM 2344 C CA . HIS A 1 302 ? 12.67325 12.09939 -23.02392 1.000 10.28604 317 HIS A CA 1
ATOM 2345 C C . HIS A 1 302 ? 13.18643 13.50751 -22.72208 1.000 10.06355 317 HIS A C 1
ATOM 2346 O O . HIS A 1 302 ? 14.19898 13.94676 -23.29518 1.000 11.18511 317 HIS A O 1
ATOM 2353 N N . ILE A 1 303 ? 12.54281 14.18622 -21.77441 1.000 10.04852 318 ILE A N 1
ATOM 2354 C CA . ILE A 1 303 ? 12.90985 15.56406 -21.41881 1.000 9.97734 318 ILE A CA 1
ATOM 2355 C C . ILE A 1 303 ? 13.87423 15.59569 -20.23751 1.000 9.74001 318 ILE A C 1
ATOM 2356 O O . ILE A 1 303 ? 14.83800 16.37442 -20.20735 1.000 10.80879 318 ILE A O 1
ATOM 2361 N N . TYR A 1 304 ? 13.60224 14.78999 -19.20959 1.000 10.28485 319 TYR A N 1
ATOM 2362 C CA . TYR A 1 304 ? 14.36019 14.94032 -17.96909 1.000 10.56615 319 TYR A CA 1
ATOM 2363 C C . TYR A 1 304 ? 15.86336 14.70135 -18.10016 1.000 9.76276 319 TYR A C 1
ATOM 2364 O O . TYR A 1 304 ? 16.60888 15.37346 -17.36906 1.000 11.27994 319 TYR A O 1
ATOM 2373 N N . PRO A 1 305 ? 16.37747 13.82459 -18.98035 1.000 10.48738 320 PRO A N 1
ATOM 2374 C CA . PRO A 1 305 ? 17.84926 13.70155 -19.03423 1.000 10.85575 320 PRO A CA 1
ATOM 2375 C C . PRO A 1 305 ? 18.52508 15.01976 -19.31673 1.000 10.82585 320 PRO A C 1
ATOM 2376 O O . PRO A 1 305 ? 19.60045 15.30000 -18.74871 1.000 11.34244 320 PRO A O 1
ATOM 2380 N N . TYR A 1 306 ? 17.94665 15.84067 -20.19916 1.000 10.31199 321 TYR A N 1
ATOM 2381 C CA . TYR A 1 306 ? 18.52101 17.15873 -20.44076 1.000 10.42190 321 TYR A CA 1
ATOM 2382 C C . TYR A 1 306 ? 18.30891 18.12327 -19.28665 1.000 10.52051 321 TYR A C 1
ATOM 2383 O O . TYR A 1 306 ? 19.16147 18.99814 -19.05401 1.000 11.52610 321 TYR A O 1
ATOM 2392 N N . MET A 1 307 ? 17.16690 18.01681 -18.59229 1.000 10.15885 322 MET A N 1
ATOM 2393 C CA . MET A 1 307 ? 16.93435 18.84437 -17.41426 1.000 10.40599 322 MET A CA 1
ATOM 2394 C C . MET A 1 307 ? 17.94428 18.53276 -16.32124 1.000 10.54218 322 MET A C 1
ATOM 2395 O O . MET A 1 307 ? 18.44860 19.44828 -15.65480 1.000 11.38082 322 MET A O 1
ATOM 2400 N N . TYR A 1 308 ? 18.23894 17.23993 -16.07720 1.000 10.84830 323 TYR A N 1
ATOM 2401 C CA . TYR A 1 308 ? 19.26163 16.89877 -15.08835 1.000 11.29259 323 TYR A CA 1
ATOM 2402 C C . TYR A 1 308 ? 20.58684 17.57390 -15.43715 1.000 11.25463 323 TYR A C 1
ATOM 2403 O O . TYR A 1 308 ? 21.25868 18.15333 -14.57893 1.000 11.88181 323 TYR A O 1
ATOM 2412 N N . LEU A 1 309 ? 20.97199 17.53302 -16.71667 1.000 10.69162 324 LEU A N 1
ATOM 2413 C CA . LEU A 1 309 ? 22.22369 18.16105 -17.13837 1.000 11.58147 324 LEU A CA 1
ATOM 2414 C C . LEU A 1 309 ? 22.16023 19.67503 -16.96425 1.000 11.57146 324 LEU A C 1
ATOM 2415 O O . LEU A 1 309 ? 23.10798 20.29740 -16.45957 1.000 12.48055 324 LEU A O 1
ATOM 2420 N N . ALA A 1 310 ? 21.06233 20.28117 -17.38916 1.000 11.19475 325 ALA A N 1
ATOM 2421 C CA . ALA A 1 310 ? 20.91586 21.71537 -17.26794 1.000 12.35868 325 ALA A CA 1
ATOM 2422 C C . ALA A 1 310 ? 20.98472 22.14045 -15.81499 1.000 12.50019 325 ALA A C 1
ATOM 2423 O O . ALA A 1 310 ? 21.58909 23.17477 -15.49486 1.000 13.83383 325 ALA A O 1
ATOM 2425 N N . GLY A 1 311 ? 20.35774 21.37964 -14.92292 1.000 13.08940 326 GLY A N 1
ATOM 2426 C CA . GLY A 1 311 ? 20.36292 21.75511 -13.52260 1.000 14.49925 326 GLY A CA 1
ATOM 2427 C C . GLY A 1 311 ? 21.75806 21.73193 -12.93004 1.000 13.94169 326 GLY A C 1
ATOM 2428 O O . GLY A 1 311 ? 22.14734 22.63800 -12.18292 1.000 15.60585 326 GLY A O 1
ATOM 2429 N N . TYR A 1 312 ? 22.54829 20.73115 -13.30325 1.000 13.56539 327 TYR A N 1
ATOM 2430 C CA . TYR A 1 312 ? 23.95243 20.71209 -12.87632 1.000 14.46402 327 TYR A CA 1
ATOM 2431 C C . TYR A 1 312 ? 24.68218 21.96256 -13.36173 1.000 14.45895 327 TYR A C 1
ATOM 2432 O O . TYR A 1 312 ? 25.38312 22.62210 -12.59433 1.000 15.60236 327 TYR A O 1
ATOM 2441 N N . HIS A 1 313 ? 24.56112 22.28569 -14.64580 1.000 14.12368 328 HIS A N 1
ATOM 2442 C CA . HIS A 1 313 ? 25.24303 23.46787 -15.14246 1.000 14.68551 328 HIS A CA 1
ATOM 2443 C C . HIS A 1 313 ? 24.74086 24.73453 -14.46618 1.000 16.43875 328 HIS A C 1
ATOM 2444 O O . HIS A 1 313 ? 25.52481 25.64984 -14.18795 1.000 18.96169 328 HIS A O 1
ATOM 2451 N N . CYS A 1 314 ? 23.43957 24.82115 -14.22556 1.000 16.50116 329 CYS A N 1
ATOM 2452 C CA . CYS A 1 314 ? 22.88012 25.99274 -13.56409 1.000 18.63942 329 CYS A CA 1
ATOM 2453 C C . CYS A 1 314 ? 23.43833 26.13709 -12.13901 1.000 19.64773 329 CYS A C 1
ATOM 2454 O O . CYS A 1 314 ? 23.76469 27.25301 -11.70218 1.000 22.27808 329 CYS A O 1
ATOM 2457 N N . ARG A 1 315 ? 23.58649 25.02322 -11.40839 1.000 21.06233 330 ARG A N 1
ATOM 2458 C CA . ARG A 1 315 ? 24.13042 25.08384 -10.04619 1.000 21.76936 330 ARG A CA 1
ATOM 2459 C C . ARG A 1 315 ? 25.57897 25.50085 -10.06129 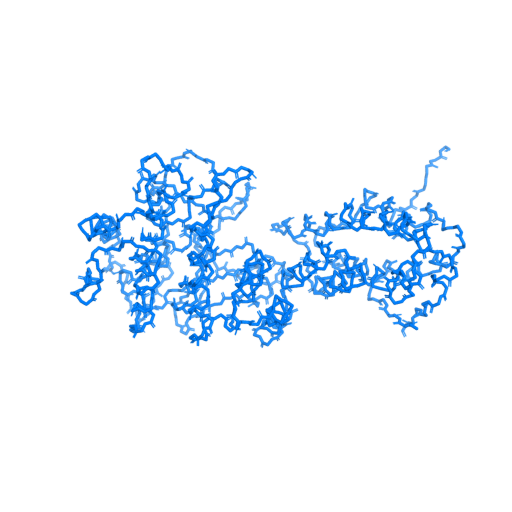1.000 23.24553 330 ARG A C 1
ATOM 2460 O O . ARG A 1 315 ? 26.03796 26.18939 -9.14194 1.000 23.81508 330 ARG A O 1
ATOM 2468 N N . ASN A 1 316 ? 26.30061 25.11103 -11.09639 1.000 21.36087 331 ASN A N 1
ATOM 2469 C CA . ASN A 1 316 ? 27.68508 25.47058 -11.27999 1.000 23.86910 331 ASN A CA 1
ATOM 2470 C C . ASN A 1 316 ? 27.84530 26.81101 -11.99151 1.000 24.01947 331 ASN A C 1
ATOM 2471 O O . ASN A 1 316 ? 28.97637 27.23009 -12.22493 1.000 27.79354 331 ASN A O 1
ATOM 2476 N N . ARG A 1 317 ? 26.73206 27.53595 -12.21151 1.000 24.35685 332 ARG A N 1
ATOM 2477 C CA . ARG A 1 317 ? 26.71256 28.85921 -12.83735 1.000 25.81501 332 ARG A CA 1
ATOM 2478 C C . ARG A 1 317 ? 27.38337 28.83547 -14.19618 1.000 26.79310 332 ARG A C 1
ATOM 2479 O O . ARG A 1 317 ? 27.97037 29.82065 -14.63870 1.000 30.33600 332 ARG A O 1
ATOM 2484 N N . ASN A 1 318 ? 27.26025 27.71107 -14.88877 1.000 25.06505 333 ASN A N 1
ATOM 2485 C CA . ASN A 1 318 ? 27.77168 27.60012 -16.24194 1.000 23.53570 333 ASN A CA 1
ATOM 2486 C C . ASN A 1 318 ? 26.64898 27.91725 -17.20432 1.000 21.32515 333 ASN A C 1
ATOM 2487 O O . ASN A 1 318 ? 25.92839 27.03036 -17.71110 1.000 21.37507 333 ASN A O 1
ATOM 2492 N N . VAL A 1 319 ? 26.52504 29.20031 -17.49458 1.000 21.19909 334 VAL A N 1
ATOM 2493 C CA . VAL A 1 319 ? 25.36097 29.68737 -18.21605 1.000 20.18251 334 VAL A CA 1
ATOM 2494 C C . VAL A 1 319 ? 25.30918 29.10919 -19.61855 1.000 16.77934 334 VAL A C 1
ATOM 2495 O O . VAL A 1 319 ? 24.25286 28.68813 -20.08415 1.000 15.57165 334 VAL A O 1
ATOM 2499 N N . ARG A 1 320 ? 26.43363 29.09411 -20.31998 1.000 17.37925 335 ARG A N 1
ATOM 2500 C CA . ARG A 1 320 ? 26.45814 28.60260 -21.68851 1.000 16.53650 335 ARG A CA 1
ATOM 2501 C C . ARG A 1 320 ? 25.96079 27.16653 -21.79221 1.000 15.18056 335 ARG A C 1
ATOM 2502 O O . ARG A 1 320 ? 25.08237 26.85102 -22.61197 1.000 14.35313 335 ARG A O 1
ATOM 2510 N N A GLU A 1 321 ? 26.47044 26.29434 -20.92959 0.412 15.62771 336 GLU A N 1
ATOM 2511 N N B GLU A 1 321 ? 26.49863 26.26189 -20.97034 0.588 16.19090 336 GLU A N 1
ATOM 2512 C CA A GLU A 1 321 ? 26.11446 24.88652 -20.99951 0.412 14.35781 336 GLU A CA 1
ATOM 2513 C CA B GLU A 1 321 ? 26.07871 24.86338 -21.07417 0.588 15.65084 336 GLU A CA 1
ATOM 2514 C C A GLU A 1 321 ? 24.71141 24.62675 -20.48091 0.412 14.02648 336 GLU A C 1
ATOM 2515 C C B GLU A 1 321 ? 24.68508 24.63309 -20.50931 0.588 14.66612 336 GLU A C 1
ATOM 2516 O O A GLU A 1 321 ? 24.04275 23.70522 -20.95855 0.412 13.61267 336 GLU A O 1
ATOM 2517 O O B GLU A 1 321 ? 23.99362 23.72431 -20.97575 0.588 13.95458 336 GLU A O 1
ATOM 2528 N N . ALA A 1 322 ? 24.23881 25.43444 -19.53314 1.000 13.72504 337 ALA A N 1
ATOM 2529 C CA . ALA A 1 322 ? 22.85695 25.31595 -19.06409 1.000 12.38766 337 ALA A CA 1
ATOM 2530 C C . ALA A 1 322 ? 21.91881 25.71405 -20.18251 1.000 11.04135 337 ALA A C 1
ATOM 2531 O O . ALA A 1 322 ? 20.95981 24.99687 -20.47335 1.000 11.06348 337 ALA A O 1
ATOM 2533 N N . LEU A 1 323 ? 22.20363 26.84167 -20.86436 1.000 11.99031 338 LEU A N 1
ATOM 2534 C CA . LEU A 1 323 ? 21.35306 27.25188 -21.97774 1.000 10.97661 338 LEU A CA 1
ATOM 2535 C C . LEU A 1 323 ? 21.34468 26.19797 -23.07271 1.000 11.06730 338 LEU A C 1
ATOM 2536 O O . LEU A 1 323 ? 20.30429 25.95912 -23.67713 1.000 11.67839 338 LEU A O 1
ATOM 2541 N N . GLN A 1 324 ? 22.49516 25.60631 -23.38379 1.000 12.00455 339 GLN A N 1
ATOM 2542 C CA . GLN A 1 324 ? 22.50094 24.57376 -24.40493 1.000 12.76804 339 GLN A CA 1
ATOM 2543 C C . GLN A 1 324 ? 21.60337 23.40228 -24.01437 1.000 11.71941 339 GLN A C 1
ATOM 2544 O O . GLN A 1 324 ? 20.84827 22.86280 -24.84444 1.000 12.10256 339 GLN A O 1
ATOM 2550 N N . ALA A 1 325 ? 21.70473 22.95807 -22.76783 1.000 11.23522 340 ALA A N 1
ATOM 2551 C CA . ALA A 1 325 ? 20.89650 21.83210 -22.31675 1.000 11.82692 340 ALA A CA 1
ATOM 2552 C C . ALA A 1 325 ? 19.40686 22.16792 -22.31997 1.000 10.96980 340 ALA A C 1
ATOM 2553 O O . ALA A 1 325 ? 18.58905 21.33141 -22.71199 1.000 11.59930 340 ALA A O 1
ATOM 2555 N N . TRP A 1 326 ? 19.04001 23.39781 -21.94042 1.000 10.58507 341 TRP A N 1
ATOM 2556 C CA . TRP A 1 326 ? 17.63707 23.78791 -22.02895 1.000 10.82089 341 TRP A CA 1
ATOM 2557 C C . TRP A 1 326 ? 17.16856 23.89153 -23.47018 1.000 10.49003 341 TRP A C 1
ATOM 2558 O O . TRP A 1 326 ? 16.03618 23.49446 -23.77064 1.000 10.84853 341 TRP A O 1
ATOM 2569 N N . ALA A 1 327 ? 18.00216 24.41423 -24.37567 1.000 10.82264 342 ALA A N 1
ATOM 2570 C CA . ALA A 1 327 ? 17.64715 24.36375 -25.79606 1.000 11.64352 342 ALA A CA 1
ATOM 2571 C C . ALA A 1 327 ? 17.37253 22.92591 -26.22301 1.000 10.75848 342 ALA A C 1
ATOM 2572 O O . ALA A 1 327 ? 16.41062 22.65740 -26.95205 1.000 11.63059 342 ALA A O 1
ATOM 2574 N N . ASP A 1 328 ? 18.18397 21.97457 -25.74219 1.000 10.75506 343 ASP A N 1
ATOM 2575 C CA . ASP A 1 328 ? 17.96511 20.57165 -26.07481 1.000 11.87371 343 ASP A CA 1
ATOM 2576 C C . ASP A 1 328 ? 16.65929 20.03006 -25.47416 1.000 10.91971 343 ASP A C 1
ATOM 2577 O O . ASP A 1 328 ? 15.95624 19.26304 -26.14653 1.000 12.61018 343 ASP A O 1
ATOM 2582 N N . THR A 1 329 ? 16.26545 20.47902 -24.26433 1.000 11.80617 344 THR A N 1
ATOM 2583 C CA . THR A 1 329 ? 14.95928 20.05192 -23.74157 1.000 12.10956 344 THR A CA 1
ATOM 2584 C C . THR A 1 329 ? 13.85256 20.49674 -24.68800 1.000 11.66101 344 THR A C 1
ATOM 2585 O O . THR A 1 329 ? 12.91322 19.74014 -24.95570 1.000 12.01413 344 THR A O 1
ATOM 2589 N N . ALA A 1 330 ? 13.96525 21.73865 -25.20804 1.000 10.88673 345 ALA A N 1
ATOM 2590 C CA . ALA A 1 330 ? 12.92163 22.27053 -26.05944 1.000 10.10294 345 ALA A CA 1
ATOM 2591 C C . ALA A 1 330 ? 12.91145 21.59580 -27.41318 1.000 10.66673 345 ALA A C 1
ATOM 2592 O O . ALA A 1 330 ? 11.84279 21.43458 -28.03131 1.000 11.27335 345 ALA A O 1
ATOM 2594 N N . THR A 1 331 ? 14.07344 21.13151 -27.87719 1.000 11.00525 346 THR A N 1
ATOM 2595 C CA . THR A 1 331 ? 14.11402 20.43137 -29.14818 1.000 11.37245 346 THR A CA 1
ATOM 2596 C C . THR A 1 331 ? 13.42995 19.07290 -29.03609 1.000 10.73554 346 THR A C 1
ATOM 2597 O O . THR A 1 331 ? 12.86730 18.58035 -30.01607 1.000 13.44807 346 THR A O 1
ATOM 2601 N N . VAL A 1 332 ? 13.43704 18.46490 -27.84325 1.000 10.98558 347 VAL A N 1
ATOM 2602 C CA . VAL A 1 332 ? 12.62555 17.25390 -27.61221 1.000 10.93582 347 VAL A CA 1
ATOM 2603 C C . VAL A 1 332 ? 11.14169 17.57623 -27.56748 1.000 10.07851 347 VAL A C 1
ATOM 2604 O O . VAL A 1 332 ? 10.32000 16.91338 -28.21996 1.000 11.74615 347 VAL A O 1
ATOM 2608 N N . ILE A 1 333 ? 10.75660 18.58170 -26.77238 1.000 10.22765 348 ILE A N 1
ATOM 2609 C CA . ILE A 1 333 ? 9.33507 18.80664 -26.53611 1.000 10.56977 348 ILE A CA 1
ATOM 2610 C C . ILE A 1 333 ? 8.63446 19.25276 -27.81505 1.000 10.13169 348 ILE A C 1
ATOM 2611 O O . ILE A 1 333 ? 7.41254 19.06915 -27.94657 1.000 11.18185 348 ILE A O 1
ATOM 2616 N N . GLN A 1 334 ? 9.37442 19.82579 -28.77599 1.000 11.23822 349 GLN A N 1
ATOM 2617 C CA . GLN A 1 334 ? 8.71407 20.43526 -29.92951 1.000 11.98483 349 GLN A CA 1
ATOM 2618 C C . GLN A 1 334 ? 7.90270 19.42824 -30.72978 1.000 11.98784 349 GLN A C 1
ATOM 2619 O O . GLN A 1 334 ? 6.97716 19.83945 -31.43935 1.000 13.11087 349 GLN A O 1
ATOM 2625 N N . ASP A 1 335 ? 8.24376 18.13821 -30.65757 1.000 11.36832 350 ASP A N 1
ATOM 2626 C CA . ASP A 1 335 ? 7.56730 17.11423 -31.43754 1.000 12.35987 350 ASP A CA 1
ATOM 2627 C C . ASP A 1 335 ? 6.44389 16.44014 -30.67004 1.000 13.02345 350 ASP A C 1
ATOM 2628 O O . ASP A 1 335 ? 5.98092 15.38873 -31.09069 1.000 17.39922 350 ASP A O 1
ATOM 2633 N N . TYR A 1 336 ? 6.01566 16.99347 -29.55044 1.000 11.59145 351 TYR A N 1
ATOM 2634 C CA . TYR A 1 336 ? 4.86696 16.51971 -28.78532 1.000 10.82449 351 TYR A CA 1
ATOM 2635 C C . TYR A 1 336 ? 3.68381 17.46919 -29.00813 1.000 11.87426 351 TYR A C 1
ATOM 2636 O O . TYR A 1 336 ? 3.84487 18.61807 -29.43903 1.000 12.76840 351 TYR A O 1
ATOM 2645 N N . ASN A 1 337 ? 2.49733 16.98080 -28.68518 1.000 12.72513 352 ASN A N 1
ATOM 2646 C CA . ASN A 1 337 ? 1.32621 17.84076 -28.54863 1.000 13.74960 352 ASN A CA 1
ATOM 2647 C C . ASN A 1 337 ? 1.07843 18.03731 -27.06513 1.000 12.91718 352 ASN A C 1
ATOM 2648 O O . ASN A 1 337 ? 1.12242 17.07735 -26.29125 1.000 14.22009 352 ASN A O 1
ATOM 2653 N N . TYR A 1 338 ? 0.85019 19.27387 -26.65592 1.000 12.79682 353 TYR A N 1
ATOM 2654 C CA . TYR A 1 338 ? 0.60073 19.59372 -25.25450 1.000 12.92726 353 TYR A CA 1
ATOM 2655 C C . TYR A 1 338 ? -0.83248 19.22735 -24.92081 1.000 13.25537 353 TYR A C 1
ATOM 2656 O O . TYR A 1 338 ? -1.76855 19.84892 -25.42255 1.000 15.35218 353 TYR A O 1
ATOM 2665 N N . CYS A 1 339 ? -1.00857 18.21645 -24.08319 1.000 13.04359 354 CYS A N 1
ATOM 2666 C CA . CYS A 1 339 ? -2.30997 17.65441 -23.79723 1.000 14.19226 354 CYS A CA 1
ATOM 2667 C C . CYS A 1 339 ? -2.66986 17.83256 -22.34064 1.000 15.31396 354 CYS A C 1
ATOM 2668 O O . CYS A 1 339 ? -1.82539 18.10996 -21.48290 1.000 16.30727 354 CYS A O 1
ATOM 2671 N N . ARG A 1 340 ? -3.95862 17.67283 -22.07357 1.000 17.79899 355 ARG A N 1
ATOM 2672 C CA . ARG A 1 340 ? -4.42274 17.63885 -20.70607 1.000 19.91207 355 ARG A CA 1
ATOM 2673 C C . ARG A 1 340 ? -3.68696 16.44360 -20.10713 1.000 24.49762 355 ARG A C 1
ATOM 2674 O O . ARG A 1 340 ? -3.56231 15.38857 -20.72982 1.000 27.78904 355 ARG A O 1
ATOM 2676 N N . GLU A 1 341 ? -3.15319 16.63882 -18.95390 1.000 20.97449 356 GLU A N 1
ATOM 2677 C CA . GLU A 1 341 ? -2.41607 15.73925 -18.10864 1.000 15.82027 356 GLU A CA 1
ATOM 2678 C C . GLU A 1 341 ? -0.92377 15.87962 -18.31591 1.000 13.13497 356 GLU A C 1
ATOM 2679 O O . GLU A 1 341 ? -0.17890 15.20212 -17.60028 1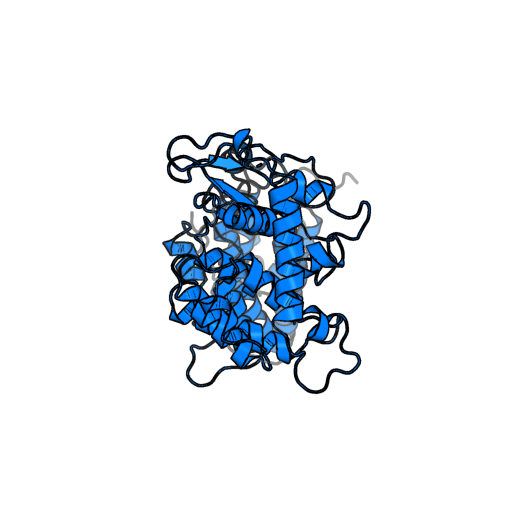.000 13.61605 356 GLU A O 1
ATOM 2685 N N . ASP A 1 342 ? -0.45981 16.82169 -19.14708 1.000 12.31211 357 ASP A N 1
ATOM 2686 C CA . ASP A 1 342 ? 0.97049 17.11836 -19.30193 1.000 11.85991 357 ASP A CA 1
ATOM 2687 C C . ASP A 1 342 ? 1.43313 18.28725 -18.44092 1.000 12.08864 357 ASP A C 1
ATOM 2688 O O . ASP A 1 342 ? 2.52936 18.79366 -18.65286 1.000 12.52727 357 ASP A O 1
ATOM 2693 N N . GLU A 1 343 ? 0.62924 18.70613 -17.47084 1.000 12.39275 358 GLU A N 1
ATOM 2694 C CA . GLU A 1 343 ? 0.95759 19.93285 -16.75269 1.000 13.18738 358 GLU A CA 1
ATOM 2695 C C . GLU A 1 343 ? 2.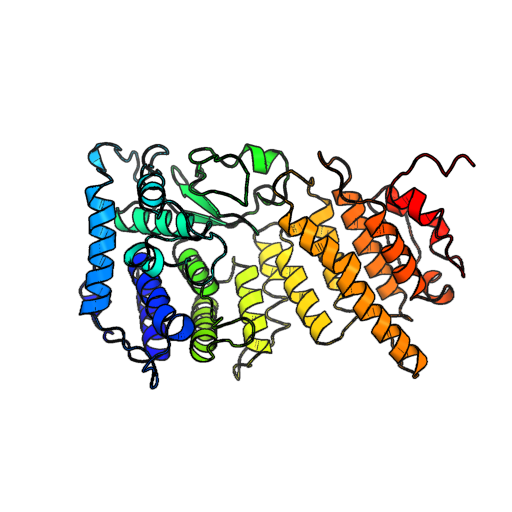29876 19.89131 -16.02214 1.000 11.59400 358 GLU A C 1
ATOM 2696 O O . GLU A 1 343 ? 2.90567 20.93605 -15.82094 1.000 12.47451 358 GLU A O 1
ATOM 2702 N N . GLU A 1 344 ? 2.79232 18.72248 -15.60082 1.000 11.93806 359 GLU A N 1
ATOM 2703 C CA . GLU A 1 344 ? 4.06645 18.70968 -14.88022 1.000 11.71902 359 GLU A CA 1
ATOM 2704 C C . GLU A 1 344 ? 5.20122 19.20370 -15.75595 1.000 11.97120 359 GLU A C 1
ATOM 2705 O O . GLU A 1 344 ? 6.08070 19.91584 -15.27271 1.000 12.47989 359 GLU A O 1
ATOM 2711 N N . ILE A 1 345 ? 5.20050 18.83250 -17.03950 1.000 10.89068 360 ILE A N 1
ATOM 2712 C CA . ILE A 1 345 ? 6.30907 19.27152 -17.88061 1.000 10.99439 360 ILE A CA 1
ATOM 2713 C C . ILE A 1 345 ? 6.12683 20.74109 -18.27924 1.000 11.05264 360 ILE A C 1
ATOM 2714 O O . ILE A 1 345 ? 7.11273 21.48359 -18.40809 1.000 11.92764 360 ILE A O 1
ATOM 2719 N N . TYR A 1 346 ? 4.87662 21.20854 -18.43570 1.000 10.97200 361 TYR A N 1
ATOM 2720 C CA . TYR A 1 346 ? 4.61679 22.63725 -18.61627 1.000 10.76343 361 TYR A CA 1
ATOM 2721 C C . TYR A 1 346 ? 5.21349 23.42313 -17.45940 1.000 10.68076 361 TYR A C 1
ATOM 2722 O O . TYR A 1 346 ? 5.87831 24.43349 -17.67457 1.000 10.98326 361 TYR A O 1
ATOM 2731 N N . LYS A 1 347 ? 5.02040 22.95144 -16.22485 1.000 10.85338 362 LYS A N 1
ATOM 2732 C CA . LYS A 1 347 ? 5.57150 23.65082 -15.07491 1.000 11.88884 362 LYS A CA 1
ATOM 2733 C C . LYS A 1 347 ? 7.08802 23.74598 -15.13567 1.000 11.51053 362 LYS A C 1
ATOM 2734 O O . LYS A 1 347 ? 7.65606 24.78223 -14.77338 1.000 12.05321 362 LYS A O 1
ATOM 2737 N N . GLU A 1 348 ? 7.76818 22.67805 -15.57849 1.000 11.17303 363 GLU A N 1
ATOM 2738 C CA . GLU A 1 348 ? 9.22611 22.73314 -15.68446 1.000 11.73508 363 GLU A CA 1
ATOM 2739 C C . GLU A 1 348 ? 9.63522 23.79551 -16.68438 1.000 11.10189 363 GLU A C 1
ATOM 2740 O O . GLU A 1 348 ? 10.50306 24.62584 -16.40967 1.000 11.13223 363 GLU A O 1
ATOM 2746 N N . PHE A 1 349 ? 9.01254 23.78840 -17.88277 1.000 10.44819 364 PHE A N 1
ATOM 2747 C CA . PHE A 1 349 ? 9.41070 24.79989 -18.86354 1.000 9.98684 364 PHE A CA 1
ATOM 2748 C C . PHE A 1 349 ? 9.08806 26.20479 -18.37358 1.000 9.60587 364 PHE A C 1
ATOM 2749 O O . PHE A 1 349 ? 9.84228 27.14962 -18.63222 1.000 10.30913 364 PHE A O 1
ATOM 2757 N N . PHE A 1 350 ? 7.91008 26.37451 -17.76025 1.000 10.16101 365 PHE A N 1
ATOM 2758 C CA . PHE A 1 350 ? 7.50815 27.68501 -17.26993 1.000 10.11243 365 PHE A CA 1
ATOM 2759 C C . PHE A 1 350 ? 8.51881 28.21166 -16.25380 1.000 10.10416 365 PHE A C 1
ATOM 2760 O O . PHE A 1 350 ? 8.95210 29.37557 -16.30772 1.000 10.92197 365 PHE A O 1
ATOM 2768 N N . GLU A 1 351 ? 8.89973 27.36378 -15.30041 1.000 10.65868 366 GLU A N 1
ATOM 2769 C CA . GLU A 1 351 ? 9.85767 27.80773 -14.28207 1.000 11.68623 366 GLU A CA 1
ATOM 2770 C C . GLU A 1 351 ? 11.23117 28.08711 -14.87588 1.000 10.30636 366 GLU A C 1
ATOM 2771 O O . GLU A 1 351 ? 11.90780 29.03388 -14.45372 1.000 11.90484 366 GLU A O 1
ATOM 2777 N N . VAL A 1 352 ? 11.68281 27.25763 -15.81795 1.000 10.70851 367 VAL A N 1
ATOM 2778 C CA . VAL A 1 352 ? 12.96878 27.55237 -16.47002 1.000 10.60417 367 VAL A CA 1
ATOM 2779 C C . VAL A 1 352 ? 12.91720 28.89127 -17.18834 1.000 10.30109 367 VAL A C 1
ATOM 2780 O O . VAL A 1 352 ? 13.78893 29.75114 -17.00718 1.000 11.04192 367 VAL A O 1
ATOM 2784 N N . ALA A 1 353 ? 11.87382 29.10259 -18.00146 1.000 10.06135 368 ALA A N 1
ATOM 2785 C CA . ALA A 1 353 ? 11.79712 30.31217 -18.81221 1.000 10.17599 368 ALA A CA 1
ATOM 2786 C C . ALA A 1 353 ? 11.60609 31.54624 -17.94611 1.000 10.56300 368 ALA A C 1
ATOM 2787 O O . ALA A 1 353 ? 12.14925 32.61774 -18.25299 1.000 10.95303 368 ALA A O 1
ATOM 2789 N N . ASN A 1 354 ? 10.78865 31.43772 -16.89695 1.000 10.81877 369 ASN A N 1
ATOM 2790 C CA . ASN A 1 354 ? 10.24607 32.62202 -16.24232 1.000 10.66999 369 ASN A CA 1
ATOM 2791 C C . ASN A 1 354 ? 10.81445 32.84867 -14.86922 1.000 11.37308 369 ASN A C 1
ATOM 2792 O O . ASN A 1 354 ? 10.46628 33.83181 -14.23983 1.000 13.64498 369 ASN A O 1
ATOM 2797 N N . ASP A 1 355 ? 11.71973 31.99414 -14.41901 1.000 11.50543 370 ASP A N 1
ATOM 2798 C CA . ASP A 1 355 ? 12.37389 32.17983 -13.13688 1.000 13.36581 370 ASP A CA 1
ATOM 2799 C C . ASP A 1 355 ? 13.85821 31.84722 -13.22474 1.000 12.13335 370 ASP A C 1
ATOM 2800 O O . ASP A 1 355 ? 14.70466 32.69639 -12.95271 1.000 13.48191 370 ASP A O 1
ATOM 2805 N N . VAL A 1 356 ? 14.19511 30.63969 -13.66743 1.000 11.13050 371 VAL A N 1
ATOM 2806 C CA . VAL A 1 356 ? 15.58128 30.19471 -13.57678 1.000 10.96576 371 VAL A CA 1
ATOM 2807 C C . VAL A 1 356 ? 16.46559 30.96197 -14.56315 1.000 11.05236 371 VAL A C 1
ATOM 2808 O O . VAL A 1 356 ? 17.53270 31.47777 -14.18862 1.000 11.78894 371 VAL A O 1
ATOM 2812 N N . ILE A 1 357 ? 16.08351 30.99604 -15.85444 1.000 10.68794 372 ILE A N 1
ATOM 2813 C CA . ILE A 1 357 ? 16.88005 31.74024 -16.82878 1.000 10.93076 372 ILE A CA 1
ATOM 2814 C C . ILE A 1 357 ? 16.96556 33.20841 -16.43974 1.000 11.25514 372 ILE A C 1
ATOM 2815 O O . ILE A 1 357 ? 18.08489 33.75757 -16.42148 1.000 11.69464 372 ILE A O 1
ATOM 2820 N N . PRO A 1 358 ? 15.86980 33.88040 -16.07304 1.000 11.57155 373 PRO A N 1
ATOM 2821 C CA . PRO A 1 358 ? 16.01093 35.27781 -15.66282 1.000 11.80514 373 PRO A CA 1
ATOM 2822 C C . PRO A 1 358 ? 17.01249 35.47483 -14.53728 1.000 12.49717 373 PRO A C 1
ATOM 2823 O O . PRO A 1 358 ? 17.82138 36.41003 -14.59473 1.000 13.01075 373 PRO A O 1
ATOM 2827 N N . ASN A 1 359 ? 16.99482 34.61354 -13.51934 1.000 12.62823 374 ASN A N 1
ATOM 2828 C CA . ASN A 1 359 ? 17.91518 34.78331 -12.39670 1.000 13.36643 374 ASN A CA 1
ATOM 2829 C C . ASN A 1 359 ? 19.36118 34.54891 -12.82907 1.000 13.95750 374 ASN A C 1
ATOM 2830 O O . ASN A 1 359 ? 20.27172 35.26757 -12.39848 1.000 13.73885 374 ASN A O 1
ATOM 2835 N N . LEU A 1 360 ? 19.58269 33.55279 -13.68776 1.000 12.82359 375 LEU A N 1
ATOM 2836 C CA . LEU A 1 360 ? 20.93671 33.26896 -14.16473 1.000 12.63995 375 LEU A CA 1
ATOM 2837 C C . LEU A 1 360 ? 21.46149 34.45090 -14.96637 1.000 12.74771 375 LEU A C 1
ATOM 2838 O O . LEU A 1 360 ? 22.63221 34.83452 -14.83962 1.000 13.06465 375 LEU A O 1
ATOM 2843 N N . LEU A 1 361 ? 20.62519 35.01007 -15.85027 1.000 12.27751 376 LEU A N 1
ATOM 2844 C CA . LEU A 1 361 ? 21.07243 36.11248 -16.69691 1.000 12.31312 376 LEU A CA 1
ATOM 2845 C C . LEU A 1 361 ? 21.23868 37.39678 -15.89651 1.000 13.08413 376 LEU A C 1
ATOM 2846 O O . LEU A 1 361 ? 22.06839 38.22555 -16.24960 1.000 12.94193 376 LEU A O 1
ATOM 2851 N N . LYS A 1 362 ? 20.46284 37.58145 -14.82287 1.000 12.37779 377 LYS A N 1
ATOM 2852 C CA . LYS A 1 362 ? 20.62050 38.75923 -13.97361 1.000 12.66560 377 LYS A CA 1
ATOM 2853 C C . LYS A 1 362 ? 22.00518 38.74967 -13.32581 1.000 11.98482 377 LYS A C 1
ATOM 2854 O O . LYS A 1 362 ? 22.72151 39.75808 -13.33193 1.000 12.43819 377 LYS A O 1
ATOM 2860 N N . GLU A 1 363 ? 22.40465 37.60667 -12.76238 1.000 12.36938 378 GLU A N 1
ATOM 2861 C CA . GLU A 1 363 ? 23.74494 37.50243 -12.20193 1.000 12.31879 378 GLU A CA 1
ATOM 2862 C C . GLU A 1 363 ? 24.79904 37.66255 -13.28463 1.000 11.81689 378 GLU A C 1
ATOM 2863 O O . GLU A 1 363 ? 25.79642 38.37171 -13.09051 1.000 12.95094 378 GLU A O 1
ATOM 2869 N N . ALA A 1 364 ? 24.59885 37.03290 -14.44053 1.000 11.87122 379 ALA A N 1
ATOM 2870 C CA . ALA A 1 364 ? 25.56884 37.20089 -15.51542 1.000 12.54528 379 ALA A CA 1
ATOM 2871 C C . ALA A 1 364 ? 25.72854 38.66536 -15.88229 1.000 12.63808 379 ALA A C 1
ATOM 2872 O O . ALA A 1 364 ? 26.83473 39.12093 -16.16640 1.000 12.82477 379 ALA A O 1
ATOM 2874 N N . ALA A 1 365 ? 24.63823 39.42499 -15.89841 1.000 12.66246 380 ALA A N 1
ATOM 2875 C CA . ALA A 1 365 ? 24.72437 40.83541 -16.22298 1.000 12.52712 380 ALA A CA 1
ATOM 2876 C C . ALA A 1 365 ? 25.51998 41.59814 -15.17795 1.000 12.49730 380 ALA A C 1
ATOM 2877 O O . ALA A 1 365 ? 26.30647 42.48031 -15.52668 1.000 12.91642 380 ALA A O 1
ATOM 2879 N N . SER A 1 366 ? 25.32026 41.29264 -13.89566 1.000 12.05038 381 SER A N 1
ATOM 2880 C CA . SER A 1 366 ? 26.09866 41.96150 -12.86502 1.000 13.36049 381 SER A CA 1
ATOM 2881 C C . SER A 1 366 ? 27.58054 41.62423 -13.00671 1.000 12.67129 381 SER A C 1
ATOM 2882 O O . SER A 1 366 ? 28.44889 42.48021 -12.80765 1.000 14.06377 381 SER A O 1
ATOM 2885 N N . LEU A 1 367 ? 27.89106 40.36271 -13.33310 1.000 12.41669 382 LEU A N 1
ATOM 2886 C CA . LEU A 1 367 ? 29.29373 39.96795 -13.47649 1.000 12.43896 382 LEU A CA 1
ATOM 2887 C C . LEU A 1 367 ? 29.91984 40.60957 -14.70512 1.000 13.13873 382 LEU A C 1
ATOM 2888 O O . LEU A 1 367 ? 31.09814 40.97561 -14.69588 1.000 14.88549 382 LEU A O 1
ATOM 2893 N N . LEU A 1 368 ? 29.12782 40.79801 -15.77086 1.000 12.46947 383 LEU A N 1
ATOM 2894 C CA . LEU A 1 368 ? 29.62281 41.45740 -16.97074 1.000 14.02655 383 LEU A CA 1
ATOM 2895 C C . LEU A 1 368 ? 29.94731 42.89968 -16.65837 1.000 13.90939 383 LEU A C 1
ATOM 2896 O O . LEU A 1 368 ? 30.99705 43.40532 -17.07620 1.000 16.06952 383 LEU A O 1
ATOM 2901 N N . GLU A 1 369 ? 29.09240 43.55338 -15.87745 1.000 15.35406 384 GLU A N 1
ATOM 2902 C CA . GLU A 1 369 ? 29.35075 44.93359 -15.46587 1.000 17.50466 384 GLU A CA 1
ATOM 2903 C C . GLU A 1 369 ? 30.65514 45.03341 -14.68865 1.000 17.62676 384 GLU A C 1
ATOM 2904 O O . GLU A 1 369 ? 31.39852 46.01718 -14.82531 1.000 20.86925 384 GLU A O 1
ATOM 2910 N N . ALA A 1 370 ? 30.97675 43.99034 -13.92358 1.000 17.61028 385 ALA A N 1
ATOM 2911 C CA . ALA A 1 370 ? 32.19518 43.93200 -13.14408 1.000 18.39394 385 ALA A CA 1
ATOM 2912 C C . ALA A 1 370 ? 33.39329 43.41909 -13.95258 1.000 18.04241 385 ALA A C 1
ATOM 2913 O O . ALA A 1 370 ? 34.49803 43.27972 -13.40299 1.000 20.25133 385 ALA A O 1
ATOM 2915 N N . GLY A 1 371 ? 33.24200 43.23056 -15.26033 1.000 19.31713 386 GLY A N 1
ATOM 2916 C CA . GLY A 1 371 ? 34.38384 42.95956 -16.12135 1.000 19.88351 386 GLY A CA 1
ATOM 2917 C C . GLY A 1 371 ? 34.61108 41.50359 -16.44982 1.000 20.40350 386 GLY A C 1
ATOM 2918 O O . GLY A 1 371 ? 35.70482 41.15370 -16.90383 1.000 23.11355 386 GLY A O 1
ATOM 2919 N N . SER A 1 372 ? 33.62153 40.64515 -16.25010 1.000 17.77733 399 SER A N 1
ATOM 2920 C CA . SER A 1 372 ? 33.80179 39.24812 -16.62107 1.000 18.30399 399 SER A CA 1
ATOM 2921 C C . SER A 1 372 ? 34.14929 39.11952 -18.09927 1.000 19.61437 399 SER A C 1
ATOM 2922 O O . SER A 1 372 ? 33.63542 39.86881 -18.94191 1.000 20.12954 399 SER A O 1
ATOM 2925 N N . GLN A 1 373 ? 35.00692 38.14636 -18.39961 1.000 21.77649 400 GLN A N 1
ATOM 2926 C CA . GLN A 1 373 ? 35.45280 37.80672 -19.74457 1.000 22.98130 400 GLN A CA 1
ATOM 2927 C C . GLN A 1 373 ? 34.83933 36.47773 -20.15373 1.000 23.53725 400 GLN A C 1
ATOM 2928 O O . GLN A 1 373 ? 34.59465 35.60855 -19.31141 1.000 25.92975 400 GLN A O 1
ATOM 2933 N N . GLY A 1 374 ? 34.60836 36.31803 -21.45822 1.000 23.04748 401 GLY A N 1
ATOM 2934 C CA . GLY A 1 374 ? 33.97135 35.10708 -21.94820 1.000 21.96337 401 GLY A CA 1
ATOM 2935 C C . GLY A 1 374 ? 32.55379 34.89768 -21.45881 1.000 19.36959 401 GLY A C 1
ATOM 2936 O O . GLY A 1 374 ? 32.06563 33.75969 -21.49035 1.000 22.24341 401 GLY A O 1
ATOM 2937 N N . SER A 1 375 ? 31.87673 35.97169 -21.03661 1.000 18.95777 402 SER A N 1
ATOM 2938 C CA . SER A 1 375 ? 30.50065 35.88290 -20.55218 1.000 16.75938 402 SER A CA 1
ATOM 2939 C C . SER A 1 375 ? 29.58592 35.26722 -21.60064 1.000 15.84932 402 SER A C 1
ATOM 2940 O O . SER A 1 375 ? 29.65566 35.59945 -22.78910 1.000 16.06812 402 SER A O 1
ATOM 2943 N N . ALA A 1 376 ? 28.64225 34.45086 -21.13669 1.000 16.04154 403 ALA A N 1
ATOM 2944 C CA . ALA A 1 376 ? 27.57755 33.98501 -22.01281 1.000 15.86779 403 ALA A CA 1
ATOM 2945 C C . ALA A 1 376 ? 26.86243 35.16024 -22.65921 1.000 13.49808 403 ALA A C 1
ATOM 2946 O O . ALA A 1 376 ? 26.38254 35.03612 -23.78617 1.000 13.49204 403 ALA A O 1
ATOM 2948 N N . LEU A 1 377 ? 26.76803 36.31070 -21.96290 1.000 13.49980 404 LEU A N 1
ATOM 2949 C CA . LEU A 1 377 ? 26.00920 37.42475 -22.53467 1.000 13.63979 404 LEU A CA 1
ATOM 2950 C C . LEU A 1 377 ? 26.72229 38.08018 -23.69793 1.000 13.53303 404 LEU A C 1
ATOM 2951 O O . LEU A 1 377 ? 26.10439 38.89251 -24.39802 1.000 14.13068 404 LEU A O 1
ATOM 2956 N N . GLN A 1 378 ? 27.99935 37.76742 -23.90712 1.000 13.84167 405 GLN A N 1
ATOM 2957 C CA . GLN A 1 378 ? 28.73006 38.25507 -25.06287 1.000 14.26150 405 GLN A CA 1
ATOM 2958 C C . GLN A 1 378 ? 28.98405 37.17362 -26.08851 1.000 14.19015 405 GLN A C 1
ATOM 2959 O O . GLN A 1 378 ? 29.66121 37.41697 -27.09434 1.000 15.89146 405 GLN A O 1
ATOM 2965 N N . ASP A 1 379 ? 28.34363 36.01196 -25.92031 1.000 13.18675 406 ASP A N 1
ATOM 2966 C CA . ASP A 1 379 ? 28.53370 34.88091 -26.81042 1.000 13.14022 406 ASP A CA 1
ATOM 2967 C C . ASP A 1 379 ? 27.29404 34.72595 -27.69124 1.000 12.44922 406 ASP A C 1
ATOM 2968 O O . ASP A 1 379 ? 26.21698 34.32987 -27.19469 1.000 12.71690 406 ASP A O 1
ATOM 2973 N N . PRO A 1 380 ? 27.38894 34.99858 -28.99497 1.000 13.37533 407 PRO A N 1
ATOM 2974 C CA . PRO A 1 380 ? 26.19410 34.81830 -29.82521 1.000 13.92646 407 PRO A CA 1
ATOM 2975 C C . PRO A 1 380 ? 25.68289 33.38164 -29.84933 1.000 12.67695 407 PRO A C 1
ATOM 2976 O O . PRO A 1 380 ? 24.48420 33.18425 -30.05209 1.000 12.57275 407 PRO A O 1
ATOM 2980 N N . GLU A 1 381 ? 26.52893 32.37497 -29.61873 1.000 13.83885 408 GLU A N 1
ATOM 2981 C CA . GLU A 1 381 ? 26.00821 31.01374 -29.53698 1.000 14.68047 408 GLU A CA 1
ATOM 2982 C C . GLU A 1 381 ? 25.07550 30.84270 -28.33930 1.000 13.32403 408 GLU A C 1
ATOM 2983 O O . GLU A 1 381 ? 24.12884 30.04954 -28.39213 1.000 13.09930 408 GLU A O 1
ATOM 2989 N N . CYS A 1 382 ? 25.30405 31.58299 -27.25852 1.000 12.39795 409 CYS A N 1
ATOM 2990 C CA . CYS A 1 382 ? 24.38590 31.50547 -26.11523 1.000 12.64927 409 CYS A CA 1
ATOM 2991 C C . CYS A 1 382 ? 23.06795 32.20056 -26.40790 1.000 11.09462 409 CYS A C 1
ATOM 2992 O O . CYS A 1 382 ? 22.01275 31.72560 -25.98980 1.000 11.74622 409 CYS A O 1
ATOM 2995 N N . PHE A 1 383 ? 23.10958 33.32373 -27.13308 1.000 10.29454 410 PHE A N 1
ATOM 2996 C CA . PHE A 1 383 ? 21.86657 33.92420 -27.60354 1.000 9.96435 410 PHE A CA 1
ATOM 2997 C C . PHE A 1 383 ? 21.11610 32.95099 -28.48340 1.000 10.00753 410 PHE A C 1
ATOM 2998 O O . PHE A 1 383 ? 19.90492 32.78037 -28.34042 1.000 10.61508 410 PHE A O 1
ATOM 3006 N N . ALA A 1 384 ? 21.82992 32.24295 -29.36897 1.000 10.44650 411 ALA A N 1
ATOM 3007 C CA . ALA A 1 384 ? 21.16788 31.24470 -30.21743 1.000 10.95878 411 ALA A CA 1
ATOM 3008 C C . ALA A 1 384 ? 20.52890 30.13671 -29.38588 1.000 10.90980 411 ALA A C 1
ATOM 3009 O O . ALA A 1 384 ? 19.41382 29.70089 -29.69912 1.000 11.32675 411 ALA A O 1
ATOM 3011 N N . HIS A 1 385 ? 21.19123 29.69629 -28.29953 1.000 11.28870 412 HIS A N 1
ATOM 3012 C CA . HIS A 1 385 ? 20.55609 28.67834 -27.45343 1.000 11.58150 412 HIS A CA 1
ATOM 3013 C C . HIS A 1 385 ? 19.26993 29.19940 -26.83972 1.000 10.03673 412 HIS A C 1
ATOM 3014 O O . HIS A 1 385 ? 18.27364 28.48056 -26.77976 1.000 10.57502 412 HIS A O 1
ATOM 3021 N N . LEU A 1 386 ? 19.27746 30.44657 -26.34725 1.000 10.26217 413 LEU A N 1
ATOM 3022 C CA . LEU A 1 386 ? 18.04894 31.02051 -25.81598 1.000 9.81195 413 LEU A CA 1
ATOM 3023 C C . LEU A 1 386 ? 16.93709 31.01901 -26.85320 1.000 9.62767 413 LEU A C 1
ATOM 3024 O O . LEU A 1 386 ? 15.78497 30.66728 -26.55529 1.000 9.84995 413 LEU A O 1
ATOM 3029 N N . LEU A 1 387 ? 17.26900 31.43157 -28.08156 1.000 10.13787 414 LEU A N 1
ATOM 3030 C CA . LEU A 1 387 ? 16.27743 31.44013 -29.14712 1.000 9.90304 414 LEU A CA 1
ATOM 3031 C C . LEU A 1 387 ? 15.78631 30.04480 -29.47942 1.000 9.61534 414 LEU A C 1
ATOM 3032 O O . LEU A 1 387 ? 14.59200 29.85635 -29.71648 1.000 10.57315 414 LEU A O 1
ATOM 3037 N N . ARG A 1 388 ? 16.68067 29.04110 -29.46002 1.000 10.24377 415 ARG A N 1
ATOM 3038 C CA . ARG A 1 388 ? 16.26697 27.68000 -29.77598 1.000 10.09374 415 ARG A CA 1
ATOM 3039 C C . ARG A 1 388 ? 15.34765 27.12685 -28.69062 1.000 9.72591 415 ARG A C 1
ATOM 3040 O O . ARG A 1 388 ? 14.41965 26.35543 -28.99202 1.000 10.05520 415 ARG A O 1
ATOM 3048 N N . PHE A 1 389 ? 15.58790 27.52612 -27.44370 1.000 9.57782 416 PHE A N 1
ATOM 3049 C CA . PHE A 1 389 ? 14.69403 27.14366 -26.34466 1.000 9.23913 416 PHE A CA 1
ATOM 3050 C C . PHE A 1 389 ? 13.28553 27.66855 -26.58808 1.000 9.68767 416 PHE A C 1
ATOM 3051 O O . PHE A 1 389 ? 12.31441 26.89655 -26.55843 1.000 10.33727 416 PHE A O 1
ATOM 3059 N N . TYR A 1 390 ? 13.15357 28.97203 -26.88850 1.000 9.49695 417 TYR A N 1
ATOM 3060 C CA . TYR A 1 390 ? 11.82837 29.49197 -27.17129 1.000 9.80986 417 TYR A CA 1
ATOM 3061 C C . TYR A 1 390 ? 11.22914 28.86764 -28.42674 1.000 9.33149 417 TYR A C 1
ATOM 3062 O O . TYR A 1 390 ? 10.01130 28.63724 -28.49941 1.000 10.53130 417 TYR A O 1
ATOM 3071 N N . ASP A 1 391 ? 12.05538 28.62282 -29.44208 1.000 9.41610 418 ASP A N 1
ATOM 3072 C CA . ASP A 1 391 ? 11.54729 28.02649 -30.67596 1.000 9.92392 418 ASP A CA 1
ATOM 3073 C C . ASP A 1 391 ? 10.90127 26.66674 -30.42222 1.000 9.26303 418 ASP A C 1
ATOM 3074 O O . ASP A 1 391 ? 9.84139 26.37267 -30.97786 1.000 10.29047 418 ASP A O 1
ATOM 3079 N N . GLY A 1 392 ? 11.53092 25.81691 -29.61637 1.000 10.11827 419 GLY A N 1
ATOM 3080 C CA . GLY A 1 392 ? 10.95425 24.50429 -29.38467 1.000 10.07590 419 GLY A CA 1
ATOM 3081 C C . GLY A 1 392 ? 9.66470 24.58702 -28.58776 1.000 9.33496 419 GLY A C 1
ATOM 3082 O O . GLY A 1 392 ? 8.73005 23.83476 -28.83997 1.000 10.44219 419 GLY A O 1
ATOM 3083 N N . ILE A 1 393 ? 9.57503 25.52299 -27.63961 1.000 10.29736 420 ILE A N 1
ATOM 3084 C CA . ILE A 1 393 ? 8.32931 25.70151 -26.90679 1.000 10.40894 420 ILE A CA 1
ATOM 3085 C C . ILE A 1 393 ? 7.22674 26.18484 -27.84919 1.000 9.60467 420 ILE A C 1
ATOM 3086 O O . ILE A 1 393 ? 6.07251 25.71853 -27.78422 1.000 10.97857 420 ILE A O 1
ATOM 3091 N N . CYS A 1 394 ? 7.55256 27.12267 -28.75051 1.000 10.42407 421 CYS A N 1
ATOM 3092 C CA . CYS A 1 394 ? 6.55117 27.57926 -29.70588 1.000 10.53883 421 CYS A CA 1
ATOM 3093 C C . CYS A 1 394 ? 6.13515 26.45178 -30.63896 1.000 10.51606 421 CYS A C 1
ATOM 3094 O O . CYS A 1 394 ? 4.95058 26.34027 -30.99587 1.000 11.32462 421 CYS A O 1
ATOM 3097 N N . LYS A 1 395 ? 7.08271 25.60201 -31.06349 1.000 10.17268 422 LYS A N 1
ATOM 3098 C CA . LYS A 1 395 ? 6.72907 24.50815 -31.96150 1.000 10.52042 422 LYS A CA 1
ATOM 3099 C C . LYS A 1 395 ? 5.87995 23.46677 -31.24209 1.000 11.27630 422 LYS A C 1
ATOM 3100 O O . LYS A 1 395 ? 4.93453 22.90696 -31.83195 1.000 12.33419 422 LYS A O 1
ATOM 3106 N N . TRP A 1 396 ? 6.19526 23.19878 -29.97013 1.000 11.29142 423 TRP A N 1
ATOM 3107 C CA . TRP A 1 396 ? 5.38461 22.32421 -29.12681 1.000 10.92703 423 TRP A CA 1
ATOM 3108 C C . TRP A 1 396 ? 3.92840 22.72467 -29.19852 1.000 10.66096 423 TRP A C 1
ATOM 3109 O O . TRP A 1 396 ? 3.05028 21.88812 -29.36232 1.000 12.26103 423 TRP A O 1
ATOM 3120 N N . GLU A 1 397 ? 3.67683 24.00885 -29.02287 1.000 11.44169 424 GLU A N 1
ATOM 3121 C CA . GLU A 1 397 ? 2.32509 24.53499 -29.01695 1.000 12.83382 424 GLU A CA 1
ATOM 3122 C C . GLU A 1 397 ? 1.58293 24.28068 -30.33496 1.000 12.23884 424 GLU A C 1
ATOM 3123 O O . GLU A 1 397 ? 0.35574 24.12879 -30.33972 1.000 13.72445 424 GLU A O 1
ATOM 3129 N N . GLU A 1 398 ? 2.27794 24.29800 -31.46270 1.000 12.81939 425 GLU A N 1
ATOM 3130 C CA . GLU A 1 398 ? 1.60134 24.14998 -32.75523 1.000 13.71621 425 GLU A CA 1
ATOM 3131 C C . GLU A 1 398 ? 0.89101 22.80603 -32.83657 1.000 15.90445 425 GLU A C 1
ATOM 3132 O O . GLU A 1 398 ? 1.48339 21.74952 -32.56182 1.000 17.80839 425 GLU A O 1
ATOM 3138 N N . GLY A 1 399 ? -0.38221 22.84498 -33.22613 1.000 18.33503 426 GLY A N 1
ATOM 3139 C CA . GLY A 1 399 ? -1.14818 21.62161 -33.34009 1.000 21.10648 426 GLY A CA 1
ATOM 3140 C C . GLY A 1 399 ? -1.61352 21.03245 -32.03197 1.000 20.25944 426 GLY A C 1
ATOM 3141 O O . GLY A 1 399 ? -2.24937 19.96963 -32.04048 1.000 23.68712 426 GLY A O 1
ATOM 3142 N N . SER A 1 400 ? -1.35162 21.67727 -30.91350 1.000 16.20912 427 SER A N 1
ATOM 3143 C CA . SER A 1 400 ? -1.71110 21.09536 -29.64211 1.000 16.73563 427 SER A CA 1
ATOM 3144 C C . SER A 1 400 ? -3.15565 21.40655 -29.29760 1.000 18.15208 427 SER A C 1
ATOM 3145 O O . SER A 1 400 ? -3.68106 22.45824 -29.68474 1.000 20.48711 427 SER A O 1
ATOM 3148 N N . PRO A 1 401 ? -3.81560 20.51863 -28.55615 1.000 18.14137 428 PRO A N 1
ATOM 3149 C CA . PRO A 1 401 ? -5.20345 20.79506 -28.18439 1.000 20.42245 428 PRO A CA 1
ATOM 3150 C C . PRO A 1 401 ? -5.31399 21.87211 -27.14522 1.000 23.76014 428 PRO A C 1
ATOM 3151 O O . PRO A 1 401 ? -6.39868 22.43807 -26.99628 1.000 26.66600 428 PRO A O 1
ATOM 3155 N N . THR A 1 402 ? -4.23005 22.18118 -26.42379 1.000 25.24829 429 THR A N 1
ATOM 3156 C CA . THR A 1 402 ? -4.27237 23.27297 -25.46254 1.000 27.89799 429 THR A CA 1
ATOM 3157 C C . THR A 1 402 ? -3.05819 24.15879 -25.68832 1.000 24.07879 429 THR A C 1
ATOM 3158 O O . THR A 1 402 ? -1.98489 23.65738 -26.03646 1.000 23.35591 429 THR A O 1
ATOM 3161 N N . PRO A 1 403 ? -3.20335 25.46918 -25.53714 1.000 21.02145 430 PRO A N 1
ATOM 3162 C CA . PRO A 1 403 ? -2.07127 26.36575 -25.79701 1.000 20.21787 430 PRO A CA 1
ATOM 3163 C C . PRO A 1 403 ? -1.06873 26.35986 -24.65853 1.000 17.50002 430 PRO A C 1
ATOM 3164 O O . PRO A 1 403 ? -1.35879 25.96561 -23.53074 1.000 19.12373 430 PRO A O 1
ATOM 3168 N N . VAL A 1 404 ? 0.14445 26.80691 -24.99627 1.000 16.28084 431 VAL A N 1
ATOM 3169 C CA . VAL A 1 404 ? 1.27437 26.87547 -24.07423 1.000 14.63255 431 VAL A CA 1
ATOM 3170 C C . VAL A 1 404 ? 1.56223 28.31663 -23.66199 1.000 13.83580 431 VAL A C 1
ATOM 3171 O O . VAL A 1 404 ? 1.60319 28.64666 -22.46485 1.000 15.29556 431 VAL A O 1
ATOM 3175 N N . LEU A 1 405 ? 1.80596 29.18831 -24.63790 1.000 14.54700 432 LEU A N 1
ATOM 3176 C CA . LEU A 1 405 ? 2.27772 30.52554 -24.33758 1.000 14.90683 432 LEU A CA 1
ATOM 3177 C C . LEU A 1 405 ? 1.12062 31.44846 -24.01448 1.000 15.06082 432 LEU A C 1
ATOM 3178 O O . LEU A 1 405 ? -0.01397 31.27063 -24.48044 1.000 18.02617 432 LEU A O 1
ATOM 3183 N N . HIS A 1 406 ? 1.42632 32.45755 -23.22267 1.000 15.06245 433 HIS A N 1
ATOM 3184 C CA . HIS A 1 406 ? 0.48358 33.52362 -22.94585 1.000 15.58998 433 HIS A CA 1
ATOM 3185 C C . HIS A 1 406 ? 1.29259 34.73824 -22.54635 1.000 15.76183 433 HIS A C 1
ATOM 3186 O O . HIS A 1 406 ? 2.52439 34.68546 -22.42340 1.000 15.76584 433 HIS A O 1
ATOM 3193 N N . VAL A 1 407 ? 0.59385 35.84559 -22.31296 1.000 16.05964 434 VAL A N 1
ATOM 3194 C CA . VAL A 1 407 ? 1.31461 37.08460 -22.07110 1.000 17.82630 434 VAL A CA 1
ATOM 3195 C C . VAL A 1 407 ? 2.16230 37.02422 -20.81486 1.000 19.21693 434 VAL A C 1
ATOM 3196 O O . VAL A 1 407 ? 3.12605 37.77665 -20.71382 1.000 18.16655 434 VAL A O 1
ATOM 3200 N N . GLY A 1 408 ? 1.83418 36.15156 -19.84912 1.000 16.36431 435 GLY A N 1
ATOM 3201 C CA . GLY A 1 408 ? 2.65861 36.00949 -18.66005 1.000 17.46711 435 GLY A CA 1
ATOM 3202 C C . GLY A 1 408 ? 4.06025 35.48885 -18.94966 1.000 16.22712 435 GLY A C 1
ATOM 3203 O O . GLY A 1 408 ? 4.92867 35.58465 -18.07408 1.000 18.23228 435 GLY A O 1
ATOM 3204 N N . TRP A 1 409 ? 4.30968 34.94104 -20.15357 1.000 13.42860 436 TRP A N 1
ATOM 3205 C CA . TRP A 1 409 ? 5.65471 34.58279 -20.61573 1.000 12.95249 436 TRP A CA 1
ATOM 3206 C C . TRP A 1 409 ? 6.35933 35.73518 -21.32097 1.000 13.94491 436 TRP A C 1
ATOM 3207 O O . TRP A 1 409 ? 7.58591 35.69694 -21.53496 1.000 13.59698 436 TRP A O 1
ATOM 3218 N N . ALA A 1 410 ? 5.60894 36.73985 -21.76106 1.000 16.23574 437 ALA A N 1
ATOM 3219 C CA . ALA A 1 410 ? 6.17447 37.63760 -22.75866 1.000 16.57694 437 ALA A CA 1
ATOM 3220 C C . ALA A 1 410 ? 7.12109 38.65101 -22.14528 1.000 14.97759 437 ALA A C 1
ATOM 3221 O O . ALA A 1 410 ? 8.14747 38.99094 -22.75721 1.000 15.41418 437 ALA A O 1
ATOM 3223 N N . THR A 1 411 ? 6.81995 39.14280 -20.94664 1.000 16.71191 438 THR A N 1
ATOM 3224 C CA . THR A 1 411 ? 7.74318 40.09503 -20.33381 1.000 17.18454 438 THR A CA 1
ATOM 3225 C C . THR A 1 411 ? 9.08258 39.43987 -20.02299 1.000 14.33709 438 THR A C 1
ATOM 3226 O O . THR A 1 411 ? 10.12591 40.05365 -20.24691 1.000 15.47262 438 THR A O 1
ATOM 3230 N N . PHE A 1 412 ? 9.08696 38.16849 -19.58106 1.000 13.67590 439 PHE A N 1
ATOM 3231 C CA . PHE A 1 412 ? 10.35318 37.50326 -19.30030 1.000 12.69454 439 PHE A CA 1
ATOM 3232 C C . PHE A 1 412 ? 11.14275 37.29253 -20.57709 1.000 12.09970 439 PHE A C 1
ATOM 3233 O O . PHE A 1 412 ? 12.35742 37.41896 -20.56206 1.000 12.36872 439 PHE A O 1
ATOM 3241 N N . LEU A 1 413 ? 10.48503 36.93434 -21.68153 1.000 11.66208 440 LEU A N 1
ATOM 3242 C CA . LEU A 1 413 ? 11.19500 36.83692 -22.94663 1.000 11.48588 440 LEU A CA 1
ATOM 3243 C C . LEU A 1 413 ? 11.85916 38.15622 -23.30158 1.000 11.15874 440 LEU A C 1
ATOM 3244 O O . LEU A 1 413 ? 13.04632 38.19258 -23.64087 1.000 11.55829 440 LEU A O 1
ATOM 3249 N N . VAL A 1 414 ? 11.10841 39.26811 -23.24801 1.000 11.66967 441 VAL A N 1
ATOM 3250 C CA . VAL A 1 414 ? 11.68794 40.56199 -23.59850 1.000 12.67463 441 VAL A CA 1
ATOM 3251 C C . VAL A 1 414 ? 12.88706 40.88070 -22.71252 1.000 12.53903 441 VAL A C 1
ATOM 3252 O O . VAL A 1 414 ? 13.92112 41.37009 -23.18822 1.000 13.39594 441 VAL A O 1
ATOM 3256 N N . GLN A 1 415 ? 12.76591 40.61542 -21.41112 1.000 12.85813 442 GLN A N 1
ATOM 3257 C CA . GLN A 1 415 ? 13.85570 40.89390 -20.48440 1.000 13.38945 442 GLN A CA 1
ATOM 3258 C C . GLN A 1 415 ? 15.06427 40.01751 -20.78200 1.000 12.66049 442 GLN A C 1
ATOM 3259 O O . GLN A 1 415 ? 16.19629 40.50197 -20.80301 1.000 13.67963 442 GLN A O 1
ATOM 3265 N N . SER A 1 416 ? 14.85858 38.73490 -21.04352 1.000 11.59697 443 SER A N 1
ATOM 3266 C CA . SER A 1 416 ? 15.99801 37.85968 -21.29681 1.000 11.54619 443 SER A CA 1
ATOM 3267 C C . SER A 1 416 ? 16.68321 38.19604 -22.61176 1.000 12.19635 443 SER A C 1
ATOM 3268 O O . SER A 1 416 ? 17.91349 38.20562 -22.66982 1.000 13.24330 443 SER A O 1
ATOM 3271 N N . LEU A 1 417 ? 15.91547 38.46720 -23.66727 1.000 12.59464 444 LEU A N 1
ATOM 3272 C CA . LEU A 1 417 ? 16.51745 38.89861 -24.92963 1.000 13.55532 444 LEU A CA 1
ATOM 3273 C C . LEU A 1 417 ? 17.37639 40.13511 -24.69889 1.000 13.41434 444 LEU A C 1
ATOM 3274 O O . LEU A 1 417 ? 18.51112 40.24711 -25.21323 1.000 15.08992 444 LEU A O 1
ATOM 3279 N N . GLY A 1 418 ? 16.87022 41.07968 -23.90170 1.000 15.01365 445 GLY A N 1
ATOM 3280 C CA . GLY A 1 418 ? 17.57169 42.33234 -23.70011 1.000 15.52170 445 GLY A CA 1
ATOM 3281 C C . GLY A 1 418 ? 18.81142 42.22585 -22.82986 1.000 15.34064 445 GLY A C 1
ATOM 3282 O O . GLY A 1 418 ? 19.61038 43.16975 -22.82628 1.000 17.34441 445 GLY A O 1
ATOM 3283 N N . ARG A 1 419 ? 19.03391 41.09720 -22.16599 1.000 13.12060 446 ARG A N 1
ATOM 3284 C CA . ARG A 1 419 ? 20.29047 40.87608 -21.45161 1.000 14.41802 446 ARG A CA 1
ATOM 3285 C C . ARG A 1 419 ? 21.47709 40.75639 -22.40680 1.000 14.10163 446 ARG A C 1
ATOM 3286 O O . ARG A 1 419 ? 22.62132 40.87815 -21.97619 1.000 17.04042 446 ARG A O 1
ATOM 3294 N N . PHE A 1 420 ? 21.24809 40.44945 -23.67761 1.000 13.42971 447 PHE A N 1
ATOM 3295 C CA . PHE A 1 420 ? 22.28649 40.39383 -24.69775 1.000 13.37937 447 PHE A CA 1
ATOM 3296 C C . PHE A 1 420 ? 22.25612 41.72554 -25.43844 1.000 13.74466 447 PHE A C 1
ATOM 3297 O O . PHE A 1 420 ? 21.20161 42.15681 -25.92172 1.000 15.20101 447 PHE A O 1
ATOM 3305 N N . GLU A 1 421 ? 23.39706 42.38880 -25.53015 1.000 14.60248 448 GLU A N 1
ATOM 3306 C CA . GLU A 1 421 ? 23.45427 43.63872 -26.26570 1.000 15.17914 448 GLU A CA 1
ATOM 3307 C C . GLU A 1 421 ? 23.17596 43.39371 -27.74510 1.000 13.17552 448 GLU A C 1
ATOM 3308 O O . GLU A 1 421 ? 23.43324 42.30845 -28.28092 1.000 13.01464 448 GLU A O 1
ATOM 3311 N N . GLY A 1 422 ? 22.67525 44.43194 -28.41242 1.000 14.97226 449 GLY A N 1
ATOM 3312 C CA . GLY A 1 422 ? 22.33410 44.30220 -29.81853 1.000 15.47280 449 GLY A CA 1
ATOM 3313 C C . GLY A 1 422 ? 23.48781 43.81247 -30.68997 1.000 14.31562 449 GLY A C 1
ATOM 3314 O O . GLY A 1 422 ? 23.27955 43.02295 -31.60904 1.000 15.62025 449 GLY A O 1
ATOM 3315 N N . GLN A 1 423 ? 24.73346 44.23230 -30.38965 1.000 14.92471 450 GLN A N 1
ATOM 3316 C CA . GLN A 1 423 ? 25.87603 43.77926 -31.18927 1.000 15.98912 450 GLN A CA 1
ATOM 3317 C C . GLN A 1 423 ? 26.11656 42.28614 -31.04939 1.000 15.56818 450 GLN A C 1
ATOM 3318 O O . GLN A 1 423 ? 26.57697 41.65203 -31.99529 1.000 22.07143 450 GLN A O 1
ATOM 3324 N N . VAL A 1 424 ? 25.75587 41.70652 -29.91234 1.000 12.72525 451 VAL A N 1
ATOM 3325 C CA . VAL A 1 424 ? 25.83689 40.25307 -29.77278 1.000 13.05837 451 VAL A CA 1
ATOM 3326 C C . VAL A 1 424 ? 24.71940 39.57653 -30.55763 1.000 12.18592 451 VAL A C 1
ATOM 3327 O O . VAL A 1 424 ? 24.93891 38.58944 -31.29410 1.000 13.81420 451 VAL A O 1
ATOM 3331 N N . ARG A 1 425 ? 23.49572 40.08491 -30.38002 1.000 12.15160 452 ARG A N 1
ATOM 3332 C CA . ARG A 1 425 ? 22.32060 39.49683 -31.03488 1.000 12.79360 452 ARG A CA 1
ATOM 3333 C C . ARG A 1 425 ? 22.46589 39.54286 -32.54894 1.000 13.22965 452 ARG A C 1
ATOM 3334 O O . ARG A 1 425 ? 22.05349 38.60722 -33.24034 1.000 13.98564 452 ARG A O 1
ATOM 3342 N N . GLN A 1 426 ? 23.07836 40.60803 -33.07538 1.000 13.30067 453 GLN A N 1
ATOM 3343 C CA . GLN A 1 426 ? 23.26159 40.74618 -34.52219 1.000 14.81719 453 GLN A CA 1
ATOM 3344 C C . GLN A 1 426 ? 24.11991 39.65398 -35.11876 1.000 16.32694 453 GLN A C 1
ATOM 3345 O O . GLN A 1 426 ? 24.04468 39.41361 -36.32234 1.000 18.41809 453 GLN A O 1
ATOM 3351 N N . LYS A 1 427 ? 24.96615 39.01641 -34.32065 1.000 14.28660 454 LYS A N 1
ATOM 3352 C CA A LYS A 1 427 ? 25.88789 38.02748 -34.85697 0.709 15.02905 454 LYS A CA 1
ATOM 3353 C CA B LYS A 1 427 ? 25.88193 38.03579 -34.87699 0.291 14.86662 454 LYS A CA 1
ATOM 3354 C C . LYS A 1 427 ? 25.23047 36.69317 -35.17446 1.000 15.68298 454 LYS A C 1
ATOM 3355 O O . LYS A 1 427 ? 25.86284 35.86543 -35.84191 1.000 19.02712 454 LYS A O 1
ATOM 3366 N N . VAL A 1 428 ? 24.00398 36.43278 -34.70225 1.000 15.18818 455 VAL A N 1
ATOM 3367 C CA . VAL A 1 428 ? 23.33353 35.17249 -35.04842 1.000 15.66804 455 VAL A CA 1
ATOM 3368 C C . VAL A 1 428 ? 22.63798 35.33880 -36.40102 1.000 19.16578 455 VAL A C 1
ATOM 3369 O O . VAL A 1 428 ? 21.76944 36.20085 -36.56867 1.000 23.59151 455 VAL A O 1
ATOM 3373 N N . ARG A 1 429 ? 22.96588 34.46338 -37.34691 1.000 20.20001 456 ARG A N 1
ATOM 3374 C CA . ARG A 1 429 ? 22.29791 34.43139 -38.64315 1.000 22.11495 456 ARG A CA 1
ATOM 3375 C C . ARG A 1 429 ? 21.15148 33.44010 -38.54023 1.000 20.53335 456 ARG A C 1
ATOM 3376 O O . ARG A 1 429 ? 21.36841 32.25713 -38.25904 1.000 20.19613 456 ARG A O 1
ATOM 3384 N N . ILE A 1 430 ? 19.94580 33.92289 -38.76471 1.000 21.24515 457 ILE A N 1
ATOM 3385 C CA . ILE A 1 430 ? 18.76045 33.09278 -38.73528 1.000 22.88196 457 ILE A CA 1
ATOM 3386 C C . ILE A 1 430 ? 18.43478 32.74938 -40.17586 1.000 24.01783 457 ILE A C 1
ATOM 3387 O O . ILE A 1 430 ? 18.19740 33.64031 -41.00520 1.000 25.36196 457 ILE A O 1
ATOM 3392 N N . VAL A 1 431 ? 18.50756 31.46469 -40.49852 1.000 25.74546 458 VAL A N 1
ATOM 3393 C CA . VAL A 1 431 ? 18.39222 31.02629 -41.87937 1.000 30.78136 458 VAL A CA 1
ATOM 3394 C C . VAL A 1 431 ? 17.18164 30.12199 -42.02931 1.000 31.62687 458 VAL A C 1
ATOM 3395 O O . VAL A 1 431 ? 16.74954 29.44166 -41.09162 1.000 28.86755 458 VAL A O 1
ATOM 3398 N N . SER A 1 432 ? 16.63981 30.11126 -43.23778 1.000 33.80964 459 SER A N 1
ATOM 3399 C CA . SER A 1 432 ? 15.41402 29.39780 -43.51849 1.000 38.94147 459 SER A CA 1
ATOM 3400 C C . SER A 1 432 ? 15.72080 28.07049 -44.19238 1.000 42.38512 459 SER A C 1
ATOM 3401 O O . SER A 1 432 ? 16.64466 27.99786 -45.01444 1.000 44.94896 459 SER A O 1
ATOM 3404 N N . PRO A 1 445 ? 27.76119 32.04074 -36.09349 1.000 28.45532 549 PRO A N 1
ATOM 3405 C CA . PRO A 1 445 ? 26.62629 31.36443 -35.43843 1.000 26.72529 549 PRO A CA 1
ATOM 3406 C C . PRO A 1 445 ? 25.35018 31.35520 -36.33439 1.000 23.85751 549 PRO A C 1
ATOM 3407 O O . PRO A 1 445 ? 24.96752 32.38011 -36.88579 1.000 23.47671 549 PRO A O 1
ATOM 3411 N N . VAL A 1 446 ? 24.76308 30.17599 -36.56211 1.000 24.11258 550 VAL A N 1
ATOM 3412 C CA . VAL A 1 446 ? 23.64307 30.01930 -37.48217 1.000 25.48040 550 VAL A CA 1
ATOM 3413 C C . VAL A 1 446 ? 22.53940 29.23895 -36.78237 1.000 27.30318 550 VAL A C 1
ATOM 3414 O O . VAL A 1 446 ? 22.80379 28.29017 -36.03583 1.000 29.68125 550 VAL A O 1
ATOM 3418 N N . LEU A 1 447 ? 21.30007 29.64439 -37.00940 1.000 21.44591 551 LEU A N 1
ATOM 3419 C CA . LEU A 1 447 ? 20.17466 29.00158 -36.35080 1.000 20.49418 551 LEU A CA 1
ATOM 3420 C C . LEU A 1 447 ? 19.03420 28.94344 -37.35025 1.000 18.25597 551 LEU A C 1
ATOM 3421 O O . LEU A 1 447 ? 18.76782 29.92252 -38.06348 1.000 19.95574 551 LEU A O 1
ATOM 3426 N N . THR A 1 448 ? 18.31979 27.82619 -37.35212 1.000 16.90558 552 THR A N 1
ATOM 3427 C CA A THR A 1 448 ? 17.08010 27.69643 -38.10433 0.808 15.70080 552 THR A CA 1
ATOM 3428 C CA B THR A 1 448 ? 17.08098 27.69249 -38.10178 0.192 16.73056 552 THR A CA 1
ATOM 3429 C C . THR A 1 448 ? 15.92208 27.52548 -37.12464 1.000 15.79760 552 THR A C 1
ATOM 3430 O O . THR A 1 448 ? 16.01029 26.76041 -36.16956 1.000 18.90452 552 THR A O 1
ATOM 3437 N N . PHE A 1 449 ? 14.83315 28.22865 -37.36041 1.000 13.01425 553 PHE A N 1
ATOM 3438 C CA . PHE A 1 449 ? 13.63115 28.10012 -36.55167 1.000 12.41524 553 PHE A CA 1
ATOM 3439 C C . PHE A 1 449 ? 12.67676 27.07171 -37.12727 1.000 12.08264 553 PHE A C 1
ATOM 3440 O O . PHE A 1 449 ? 12.44229 27.02858 -38.34181 1.000 15.01153 553 PHE A O 1
ATOM 3448 N N . GLN A 1 450 ? 12.10369 26.27404 -36.24599 1.000 11.92215 554 GLN A N 1
ATOM 3449 C CA . GLN A 1 450 ? 11.03853 25.34819 -36.62964 1.000 12.48516 554 GLN A CA 1
ATOM 3450 C C . GLN A 1 450 ? 9.66292 25.94367 -36.43380 1.000 11.63625 554 GLN A C 1
ATOM 3451 O O . GLN A 1 450 ? 8.72360 25.51630 -37.11303 1.000 13.76328 554 GLN A O 1
ATOM 3457 N N . SER A 1 451 ? 9.50369 26.89444 -35.52181 1.000 11.18495 555 SER A N 1
ATOM 3458 C CA . SER A 1 451 ? 8.18802 27.42856 -35.20636 1.000 10.09691 555 SER A CA 1
ATOM 3459 C C . SER A 1 451 ? 7.85341 28.64802 -36.04222 1.000 10.45750 555 SER A C 1
ATOM 3460 O O . SER A 1 451 ? 8.71495 29.49865 -36.31183 1.000 11.50024 555 SER A O 1
ATOM 3463 N N . GLU A 1 452 ? 6.56449 28.76136 -36.38619 1.000 10.72015 556 GLU A N 1
ATOM 3464 C CA . GLU A 1 452 ? 6.14454 29.97771 -37.08100 1.000 11.33907 556 GLU A CA 1
ATOM 3465 C C . GLU A 1 452 ? 6.24406 31.21012 -36.18875 1.000 10.84358 556 GLU A C 1
ATOM 3466 O O . GLU A 1 452 ? 6.57853 32.29970 -36.68928 1.000 11.79257 556 GLU A O 1
ATOM 3472 N N . LYS A 1 453 ? 6.00426 31.06398 -34.88213 1.000 10.53664 557 LYS A N 1
ATOM 3473 C CA . LYS A 1 453 ? 6.10078 32.24438 -34.02708 1.000 11.92407 557 LYS A CA 1
ATOM 3474 C C . LYS A 1 453 ? 7.49444 32.82207 -34.05746 1.000 11.32724 557 LYS A C 1
ATOM 3475 O O . LYS A 1 453 ? 7.65891 34.03418 -34.15743 1.000 11.86797 557 LYS A O 1
ATOM 3481 N N . MET A 1 454 ? 8.51743 31.97751 -33.95110 1.000 10.99069 558 MET A N 1
ATOM 3482 C CA . MET A 1 454 ? 9.87423 32.54363 -33.94090 1.000 11.10871 558 MET A CA 1
ATOM 3483 C C . MET A 1 454 ? 10.29397 33.03403 -35.31419 1.000 11.94426 558 MET A C 1
ATOM 3484 O O . MET A 1 454 ? 11.00468 34.03904 -35.41174 1.000 12.25336 558 MET A O 1
ATOM 3489 N N . LYS A 1 455 ? 9.83516 32.38740 -36.38871 1.000 11.83073 559 LYS A N 1
ATOM 3490 C CA . LYS A 1 455 ? 10.12451 32.93706 -37.71564 1.000 12.02453 559 LYS A CA 1
ATOM 3491 C C . LYS A 1 455 ? 9.60822 34.35866 -37.86085 1.000 12.39495 559 LYS A C 1
ATOM 3492 O O . LYS A 1 455 ? 10.27995 35.20372 -38.47296 1.000 14.27651 559 LYS A O 1
ATOM 3498 N N . GLY A 1 456 ? 8.40800 34.63387 -37.33545 1.000 13.12420 560 GLY A N 1
ATOM 3499 C CA . GLY A 1 456 ? 7.89414 35.98892 -37.43988 1.000 14.87642 560 GLY A CA 1
ATOM 3500 C C . GLY A 1 456 ? 8.57366 36.94726 -36.49242 1.000 14.41270 560 GLY A C 1
ATOM 3501 O O . GLY A 1 456 ? 8.47484 38.16032 -36.68907 1.000 16.49356 560 GLY A O 1
ATOM 3502 N N . MET A 1 457 ? 9.24515 36.43444 -35.46781 1.000 17.38019 561 MET A N 1
ATOM 3503 C CA A MET A 1 457 ? 9.95019 37.23035 -34.47487 0.333 18.20091 561 MET A CA 1
ATOM 3504 C CA B MET A 1 457 ? 9.90268 37.31196 -34.52311 0.667 17.36059 561 MET A CA 1
ATOM 3505 C C . MET A 1 457 ? 11.30159 37.68188 -34.98757 1.000 16.65600 561 MET A C 1
ATOM 3506 O O . MET A 1 457 ? 11.90521 38.58119 -34.41158 1.000 16.93456 561 MET A O 1
ATOM 3515 N N . LYS A 1 458 ? 11.82187 36.99701 -36.01583 1.000 17.00774 562 LYS A N 1
ATOM 3516 C CA . LYS A 1 458 ? 13.21276 37.14929 -36.44105 1.000 18.05939 562 LYS A CA 1
ATOM 3517 C C . LYS A 1 458 ? 13.60349 38.61976 -36.58396 1.000 19.65389 562 LYS A C 1
ATOM 3518 O O . LYS A 1 458 ? 14.64871 39.04815 -36.08102 1.000 21.50601 562 LYS A O 1
ATOM 3521 N N . GLU A 1 459 ? 12.77181 39.40314 -37.27385 1.000 22.59605 563 GLU A N 1
ATOM 3522 C CA . GLU A 1 459 ? 13.16449 40.77163 -37.60484 1.000 27.38837 563 GLU A CA 1
ATOM 3523 C C . GLU A 1 459 ? 13.19294 41.69683 -36.40352 1.000 25.83179 563 GLU A C 1
ATOM 3524 O O . GLU A 1 459 ? 13.62055 42.84134 -36.54403 1.000 31.42634 563 GLU A O 1
ATOM 3526 N N . LEU A 1 460 ? 12.69209 41.27312 -35.26727 1.000 17.87545 564 LEU A N 1
ATOM 3527 C CA . LEU A 1 460 ? 12.73785 42.04088 -34.03493 1.000 17.88926 564 LEU A CA 1
ATOM 3528 C C . LEU A 1 460 ? 13.94969 41.71499 -33.18440 1.000 17.24015 564 LEU A C 1
ATOM 3529 O O . LEU A 1 460 ? 14.19961 42.39800 -32.18839 1.000 18.64257 564 LEU A O 1
ATOM 3534 N N . LEU A 1 461 ? 14.72245 40.69787 -33.54516 1.000 18.60599 565 LEU A N 1
ATOM 3535 C CA . LEU A 1 461 ? 15.72481 40.18803 -32.61726 1.000 18.61909 565 LEU A CA 1
ATOM 3536 C C . LEU A 1 461 ? 17.04868 40.94743 -32.59098 1.000 20.98924 565 LEU A C 1
ATOM 3537 O O . LEU A 1 461 ? 17.84729 40.63446 -31.70688 1.000 21.14338 565 LEU A O 1
ATOM 3542 N N . VAL A 1 462 ? 17.29787 41.92639 -33.47858 1.000 21.81054 566 VAL A N 1
ATOM 3543 C CA . VAL A 1 462 ? 18.60263 42.58569 -33.60080 1.000 22.41496 566 VAL A CA 1
ATOM 3544 C C . VAL A 1 462 ? 18.57046 44.08579 -33.32177 1.000 22.34482 566 VAL A C 1
ATOM 3545 O O . VAL A 1 462 ? 19.63015 44.72988 -33.34858 1.000 23.64476 566 VAL A O 1
ATOM 3549 N N . ALA A 1 463 ? 17.40933 44.66612 -33.02403 1.000 23.37705 567 ALA A N 1
ATOM 3550 C CA . ALA A 1 463 ? 17.32184 46.08316 -32.69292 1.000 23.37546 567 ALA A CA 1
ATOM 3551 C C . ALA A 1 463 ? 18.05304 46.33513 -31.38232 1.000 22.24329 567 ALA A C 1
ATOM 3552 O O . ALA A 1 463 ? 18.01409 45.50893 -30.45782 1.000 22.93494 567 ALA A O 1
ATOM 3554 N N A THR A 1 464 ? 18.73631 47.47364 -31.30676 0.692 22.82659 568 THR A N 1
ATOM 3555 N N B THR A 1 464 ? 18.74780 47.47498 -31.31287 0.308 23.00899 568 THR A N 1
ATOM 3556 C CA A THR A 1 464 ? 19.46682 47.80722 -30.09154 0.692 24.79676 568 THR A CA 1
ATOM 3557 C CA B THR A 1 464 ? 19.46998 47.83514 -30.09551 0.308 24.91862 568 THR A CA 1
ATOM 3558 C C A THR A 1 464 ? 18.53602 47.86936 -28.88862 0.692 23.81771 568 THR A C 1
ATOM 3559 C C B THR A 1 464 ? 18.53607 47.87225 -28.89411 0.308 24.11223 568 THR A C 1
ATOM 3560 O O A THR A 1 464 ? 18.87859 47.38945 -27.80113 0.692 24.91741 568 THR A O 1
ATOM 3561 O O B THR A 1 464 ? 18.87607 47.37224 -27.81512 0.308 24.88914 568 THR A O 1
ATOM 3566 N N . LYS A 1 465 ? 17.35848 48.46739 -29.05950 1.000 24.84130 569 LYS A N 1
ATOM 3567 C CA . LYS A 1 465 ? 16.30561 48.43848 -28.05495 1.000 25.95496 569 LYS A CA 1
ATOM 3568 C C . LYS A 1 465 ? 15.17495 47.61634 -28.66141 1.000 24.60469 569 LYS A C 1
ATOM 3569 O O . LYS A 1 465 ? 14.50413 48.04947 -29.60383 1.000 27.03504 569 LYS A O 1
ATOM 3571 N N . ILE A 1 466 ? 14.97072 46.42660 -28.12469 1.000 21.57914 570 ILE A N 1
ATOM 3572 C CA . ILE A 1 466 ? 13.97299 45.52852 -28.66825 1.000 21.28375 570 ILE A CA 1
ATOM 3573 C C . ILE A 1 466 ? 12.58651 46.15095 -28.52893 1.000 21.21674 570 ILE A C 1
ATOM 3574 O O . ILE A 1 466 ? 12.26188 46.83298 -27.54731 1.000 22.47337 570 ILE A O 1
ATOM 3579 N N . ASN A 1 467 ? 11.76289 45.92903 -29.52634 1.000 19.42473 571 ASN A N 1
ATOM 3580 C CA . ASN A 1 467 ? 10.38784 46.43925 -29.52806 1.000 18.86017 571 ASN A CA 1
ATOM 3581 C C . ASN A 1 467 ? 9.53459 45.49120 -28.67102 1.000 17.38275 571 ASN A C 1
ATOM 3582 O O . ASN A 1 467 ? 9.00556 44.48402 -29.15852 1.000 17.27593 571 ASN A O 1
ATOM 3587 N N A SER A 1 468 ? 9.36768 45.84552 -27.39608 0.585 18.42419 572 SER A N 1
ATOM 3588 N N B SER A 1 468 ? 9.36773 45.81840 -27.38723 0.415 18.50900 572 SER A N 1
ATOM 3589 C CA A SER A 1 468 ? 8.71340 44.96645 -26.43789 0.585 18.47248 572 SER A CA 1
ATOM 3590 C CA B SER A 1 468 ? 8.69815 44.89915 -26.47149 0.415 19.01951 572 SER A CA 1
ATOM 3591 C C A SER A 1 468 ? 7.26465 44.68147 -26.82769 0.585 17.17528 572 SER A C 1
ATOM 3592 C C B SER A 1 468 ? 7.26398 44.60869 -26.91594 0.415 17.41703 572 SER A C 1
ATOM 3593 O O A SER A 1 468 ? 6.78744 43.54770 -26.69291 0.585 18.91220 572 SER A O 1
ATOM 3594 O O B SER A 1 468 ? 6.85161 43.44330 -26.98465 0.415 18.33985 572 SER A O 1
ATOM 3599 N N A SER A 1 469 ? 6.54415 45.69348 -27.32194 0.585 17.65038 573 SER A N 1
ATOM 3600 N N B SER A 1 469 ? 6.49850 45.65419 -27.26427 0.415 17.72966 573 SER A N 1
ATOM 3601 C CA A SER A 1 469 ? 5.13838 45.47412 -27.63849 0.585 16.65702 573 SER A CA 1
ATOM 3602 C CA B SER A 1 469 ? 5.09712 45.44545 -27.62516 0.415 16.72298 573 SER A CA 1
ATOM 3603 C C A SER A 1 469 ? 4.98933 44.52702 -28.81735 0.585 16.26607 573 SER A C 1
ATOM 3604 C C B SER A 1 469 ? 4.96621 44.52428 -28.83288 0.415 16.12720 573 SER A C 1
ATOM 3605 O O A SER A 1 469 ? 4.11700 43.64841 -28.81143 0.585 16.91135 573 SER A O 1
ATOM 3606 O O B SER A 1 469 ? 4.08835 43.65218 -28.86215 0.415 16.74056 573 SER A O 1
ATOM 3611 N N . ALA A 1 470 ? 5.83728 44.68765 -29.83480 1.000 14.70493 574 ALA A N 1
ATOM 3612 C CA . ALA A 1 470 ? 5.75206 43.81655 -31.00004 1.000 14.44047 574 ALA A CA 1
ATOM 3613 C C . ALA A 1 470 ? 6.13992 42.37978 -30.64424 1.000 14.05013 574 ALA A C 1
ATOM 3614 O O . ALA A 1 470 ? 5.52651 41.43564 -31.16124 1.000 14.70212 574 ALA A O 1
ATOM 3616 N N . ILE A 1 471 ? 7.16207 42.18954 -29.79127 1.000 16.33668 575 ILE A N 1
ATOM 3617 C CA . ILE A 1 471 ? 7.51931 40.84462 -29.34226 1.000 17.42630 575 ILE A CA 1
ATOM 3618 C C . ILE A 1 471 ? 6.33814 40.19449 -28.66494 1.000 17.12378 575 ILE A C 1
ATOM 3619 O O . ILE A 1 471 ? 6.03706 39.01780 -28.91037 1.000 16.93243 575 ILE A O 1
ATOM 3624 N N . LYS A 1 472 ? 5.69096 40.93682 -27.75802 1.000 17.74690 576 LYS A N 1
ATOM 3625 C CA . LYS A 1 472 ? 4.54995 40.38249 -27.05243 1.000 19.38598 576 LYS A CA 1
ATOM 3626 C C . LYS A 1 472 ? 3.45270 39.97105 -28.02252 1.000 17.24340 576 LYS A C 1
ATOM 3627 O O . LYS A 1 472 ? 2.89461 38.87784 -27.89793 1.000 18.25069 576 LYS A O 1
ATOM 3631 N N . LEU A 1 473 ? 3.14930 40.82476 -29.01512 1.000 14.39460 577 LEU A N 1
ATOM 3632 C CA . LEU A 1 473 ? 2.14292 40.45430 -30.00614 1.000 14.76284 577 LEU A CA 1
ATOM 3633 C C . LEU A 1 473 ? 2.52807 39.16509 -30.72979 1.000 14.04886 577 LEU A C 1
ATOM 3634 O O . LEU A 1 473 ? 1.67234 38.31168 -31.00098 1.000 15.67661 577 LEU A O 1
ATOM 3639 N N . GLN A 1 474 ? 3.80008 39.02281 -31.09521 1.000 12.93562 578 GLN A N 1
ATOM 3640 C CA . GLN A 1 474 ? 4.19402 37.85676 -31.86756 1.000 13.04093 578 GLN A CA 1
ATOM 3641 C C . GLN A 1 474 ? 4.20073 36.58513 -31.01009 1.000 13.30657 578 GLN A C 1
ATOM 3642 O O . GLN A 1 474 ? 3.93951 35.50072 -31.51480 1.000 14.32195 578 GLN A O 1
ATOM 3648 N N . LEU A 1 475 ? 4.57986 36.67853 -29.73405 1.000 14.58384 579 LEU A N 1
ATOM 3649 C CA . LEU A 1 475 ? 4.65689 35.47395 -28.91968 1.000 14.29937 579 LEU A CA 1
ATOM 3650 C C . LEU A 1 475 ? 3.27252 34.95888 -28.54095 1.000 15.29026 579 LEU A C 1
ATOM 3651 O O . LEU A 1 475 ? 3.09710 33.75840 -28.33337 1.000 14.98319 579 LEU A O 1
ATOM 3656 N N . THR A 1 476 ? 2.28997 35.83812 -28.40461 1.000 16.47489 580 THR A N 1
ATOM 3657 C CA . THR A 1 476 ? 0.98224 35.44685 -27.90988 1.000 17.12176 580 THR A CA 1
ATOM 3658 C C . THR A 1 476 ? -0.02186 35.38385 -29.01970 1.000 19.33314 580 THR A C 1
ATOM 3659 O O . THR A 1 476 ? -1.14710 34.93504 -28.78198 1.000 23.22718 580 THR A O 1
ATOM 3663 N N . ALA A 1 477 ? 0.38412 35.81729 -30.22637 1.000 21.84800 581 ALA A N 1
ATOM 3664 C CA . ALA A 1 477 ? -0.42123 35.85366 -31.42116 1.000 22.81074 581 ALA A CA 1
ATOM 3665 C C . ALA A 1 477 ? -1.67690 36.68702 -31.15995 1.000 25.27485 581 ALA A C 1
ATOM 3666 O O . ALA A 1 477 ? -2.71981 36.48782 -31.78190 1.000 30.47595 581 ALA A O 1
ATOM 3668 N N . GLN A 1 478 ? -1.51427 37.64854 -30.23934 1.000 26.12290 582 GLN A N 1
ATOM 3669 C CA . GLN A 1 478 ? -2.53321 38.65062 -29.90617 1.000 28.46156 582 GLN A CA 1
ATOM 3670 C C . GLN A 1 478 ? -2.94142 39.42335 -31.13296 1.000 28.55250 582 GLN A C 1
ATOM 3671 O O . GLN A 1 478 ? -2.10554 39.87702 -31.93347 1.000 30.33154 582 GLN A O 1
ATOM 3677 N N . SER A 1 479 ? -4.24073 39.54771 -31.31192 1.000 26.87583 583 SER A N 1
ATOM 3678 C CA . SER A 1 479 ? -4.69728 40.14120 -32.56311 1.000 29.07341 583 SER A CA 1
ATOM 3679 C C . SER A 1 479 ? -4.63359 41.67637 -32.53028 1.000 26.80740 583 SER A C 1
ATOM 3680 O O . SER A 1 479 ? -4.35308 42.30198 -33.57047 1.000 29.32488 583 SER A O 1
ATOM 3683 N N . GLN A 1 480 ? -4.84484 42.30195 -31.36576 1.000 24.22752 584 GLN A N 1
ATOM 3684 C CA . GLN A 1 480 ? -5.14351 43.73423 -31.28777 1.000 22.01970 584 GLN A CA 1
ATOM 3685 C C . GLN A 1 480 ? -4.41620 44.38662 -30.12667 1.000 22.06189 584 GLN A C 1
ATOM 3686 O O . GLN A 1 480 ? -4.07188 43.73641 -29.14369 1.000 25.52714 584 GLN A O 1
ATOM 3692 N N . VAL A 1 481 ? -4.20831 45.69512 -30.23756 1.000 22.32953 585 VAL A N 1
ATOM 3693 C CA . VAL A 1 481 ? -3.76238 46.50036 -29.09722 1.000 23.56880 585 VAL A CA 1
ATOM 3694 C C . VAL A 1 481 ? -4.94433 47.27364 -28.49908 1.000 22.47297 585 VAL A C 1
ATOM 3695 O O . VAL A 1 481 ? -6.05889 47.21373 -29.01771 1.000 25.35962 585 VAL A O 1
ATOM 3699 N N . GLN A 1 482 ? -4.72208 47.98076 -27.39291 1.000 23.13159 586 GLN A N 1
ATOM 3700 C CA . GLN A 1 482 ? -5.83344 48.59922 -26.66918 1.000 27.09266 586 GLN A CA 1
ATOM 3701 C C . GLN A 1 482 ? -6.53511 49.64360 -27.53135 1.000 26.32968 586 GLN A C 1
ATOM 3702 O O . GLN A 1 482 ? -5.90621 50.37820 -28.29258 1.000 25.46502 586 GLN A O 1
ATOM 3704 N N . MET A 1 483 ? -7.86054 49.72048 -27.40099 1.000 25.96914 587 MET A N 1
ATOM 3705 C CA . MET A 1 483 ? -8.63314 50.64304 -28.23359 1.000 30.25097 587 MET A CA 1
ATOM 3706 C C . MET A 1 483 ? -8.24769 52.08985 -27.96982 1.000 26.45917 587 MET A C 1
ATOM 3707 O O . MET A 1 483 ? -7.95608 52.84814 -28.89554 1.000 23.78867 587 MET A O 1
ATOM 3712 N N . LYS A 1 484 ? -8.25185 52.49585 -26.70917 1.000 28.32465 588 LYS A N 1
ATOM 3713 C CA . LYS A 1 484 ? -8.08180 53.90611 -26.36794 1.000 29.68884 588 LYS A CA 1
ATOM 3714 C C . LYS A 1 484 ? -6.60239 54.27109 -26.32364 1.000 31.59636 588 LYS A C 1
ATOM 3715 O O . LYS A 1 484 ? -5.77935 53.49391 -25.81558 1.000 32.83588 588 LYS A O 1
#

GO terms:
  GO:0005634 nucleus (C, IDA)
  GO:0035097 histone methyltransferase complex (C, IDA)
  GO:0002076 osteoblast development (P, IGI)
  GO:0045668 negative regulation of osteoblast differentiation (P, IGI)
  GO:0005515 protein binding (F, IPI)
  GO:0005654 nucleoplasm (C, TAS)
  GO:0005788 endoplasmic reticulum lumen (C, TAS)
  GO:0005829 cytosol (C, TAS)
  GO:0000785 chromatin (C, IDA)
  GO:0000122 negative regulation of transcription by RNA polymerase II (P, IDA)
  GO:0070412 R-SMAD binding (F, IPI)
  GO:0005654 nucleoplasm (C, IDA)
  GO:0032154 cleavage furrow (C, IDA)
  GO:0005737 cytoplasm (C, IDA)
  GO:0005829 cytosol (C, IDA)
  GO:0016363 nuclear matrix (C, IDA)
  GO:0000400 four-way junction DNA binding (F, IDA)
  GO:0000403 Y-form DNA binding (F, IDA)
  GO:0000976 transcription cis-regulatory region binding (F, IDA)
  GO:0003690 double-stranded DNA binding (F, IDA)

Radius of gyration: 24.75 Å; Cα contacts (8 Å, |Δi|>4): 786; chains: 1; bounding box: 48×74×63 Å